Protein AF-T0RPX8-F1 (afdb_monomer)

Nearest PDB structures (foldseek):
  7ff9-assembly3_E  TM=5.008E-01  e=6.280E-11  Pseudomonas aeruginosa PAO1
  4i09-assembly1_B  TM=5.398E-01  e=3.896E-10  Escherichia coli K-12
  3rpq-assembly1_B  TM=5.391E-01  e=4.352E-10  Escherichia coli K-12
  4z07-assembly1_C  TM=8.643E-01  e=9.170E-06  Homo sapiens
  3iwz-assembly2_C  TM=4.961E-01  e=7.307E-09  Xanthomonas campestris pv. campestris

Radius of gyration: 31.3 Å; Cα contacts (8 Å, |Δi|>4): 541; chains: 1; bounding box: 71×77×105 Å

pLDDT: mean 80.39, std 16.77, range [29.45, 96.25]

Mean predicted aligned error: 16.6 Å

Secondary structure (DSSP, 8-state):
--PPPPPPPP--------PPPEEEEE-TT-EEE-TT-B--EEEEEEESEEEEEEEETTEEEEEEEEETT-EESTHHHH-TTT-B-SSEEEESSSEEEEEEEHHHHHHHHHTS-HHHHHHHHHHHHHHHHHHHHHHHHHHTTS-B-TTSPBPPP-SS-HHHHHHHHHHHHHHHHHHPEEPTTS-EEEEHHHHHIIIIIIT---HHHHHHHHHHHHHTTSEEEE--TTS-S-EEEES-THHHHHHHHHHHHHHTS-GGGS----HHHHHHHHHHHHHHHHSPPPPSB-TTSPBPEETTTEEPPTTEEEEEHHHHHHHHHHTT----GGGGHHHHHTTSBPPPEE-GGG-EEEEEEHHHHHHHHHHHHHHHHHHHHHHHHHHHHHT-

Sequence (384 aa):
MAGTPVKKPAAAGAKTAQKKSGIRTLKPGEVLFNNADPAESLYIIQKGQLRLYLPKGKGFVDLAILRAGEVLGEMAYFDEKSRRRSCSAAAIVTTEVIEISFGAFQKTIENLNPWFRTIITTLADRLRKTNDRVKELESNSVGFGVGGKVADYKFFTNQDVTRLLAMFYMTFKTHGQKTEDGKSKIHLNRLKFYMFDIFNIPEIKFEEFFHLLQTENIVEIGMDEENLPKLILIRDPEYFKNMLTFINAERLKEEAKQIKVGDRCVLFLSTALNYLAKHPPGPTKDSSGKPLMAYPGREFAEGEILLDVGQIVRIGEDMGLGLTDADIRDAVTAGLSDDVVVGDLNKRVAVINLARIKKIFPALKLMGALNKVNESKTSGAKYN

Structure (mmCIF, N/CA/C/O backbone):
data_AF-T0RPX8-F1
#
_entry.id   AF-T0RPX8-F1
#
loop_
_atom_site.group_PDB
_atom_site.id
_atom_site.type_symbol
_atom_site.label_atom_id
_atom_site.label_alt_id
_atom_site.label_comp_id
_atom_site.label_asym_id
_atom_site.label_entity_id
_atom_site.label_seq_id
_atom_site.pdbx_PDB_ins_code
_atom_site.Cartn_x
_atom_site.Cartn_y
_atom_site.Cartn_z
_atom_site.occupancy
_atom_site.B_iso_or_equiv
_atom_site.auth_seq_id
_atom_site.auth_comp_id
_atom_site.auth_asym_id
_atom_site.auth_atom_id
_atom_site.pdbx_PDB_model_num
ATOM 1 N N . MET A 1 1 ? 11.707 -47.131 62.171 1.00 37.81 1 MET A N 1
ATOM 2 C CA . MET A 1 1 ? 10.679 -47.851 61.381 1.00 37.81 1 MET A CA 1
ATOM 3 C C . MET A 1 1 ? 9.516 -48.112 62.332 1.00 37.81 1 MET A C 1
ATOM 5 O O . MET A 1 1 ? 9.794 -48.604 63.407 1.00 37.81 1 MET A O 1
ATOM 9 N N . ALA A 1 2 ? 8.258 -47.740 62.127 1.00 38.97 2 ALA A N 1
ATOM 10 C CA . ALA A 1 2 ? 7.515 -47.270 60.969 1.00 38.97 2 ALA A CA 1
ATOM 11 C C . ALA A 1 2 ? 6.500 -46.199 61.430 1.00 38.97 2 ALA A C 1
ATOM 13 O O . ALA A 1 2 ? 6.022 -46.241 62.562 1.00 38.97 2 ALA A O 1
ATOM 14 N N . GLY A 1 3 ? 6.229 -45.224 60.560 1.00 32.31 3 GLY A N 1
ATOM 15 C CA . GLY A 1 3 ? 5.338 -44.097 60.821 1.00 32.31 3 GLY A CA 1
ATOM 16 C C . GLY A 1 3 ? 3.858 -44.480 60.800 1.00 32.31 3 GLY A C 1
ATOM 17 O O . GLY A 1 3 ? 3.393 -45.213 59.929 1.00 32.31 3 GLY A O 1
ATOM 18 N N . THR A 1 4 ? 3.131 -43.934 61.765 1.00 37.81 4 THR A N 1
ATOM 19 C CA . THR A 1 4 ? 1.673 -43.926 61.895 1.00 37.81 4 THR A CA 1
ATOM 20 C C . THR A 1 4 ? 1.031 -43.068 60.790 1.00 37.81 4 THR A C 1
ATOM 22 O O . THR A 1 4 ? 1.494 -41.951 60.547 1.00 37.81 4 THR A O 1
ATOM 25 N N . PRO A 1 5 ? -0.045 -43.525 60.120 1.00 37.19 5 PRO A N 1
ATOM 26 C CA . PRO A 1 5 ? -0.687 -42.755 59.061 1.00 37.19 5 PRO A CA 1
ATOM 27 C C . PRO A 1 5 ? -1.608 -41.670 59.641 1.00 37.19 5 PRO A C 1
ATOM 29 O O . PRO A 1 5 ? -2.546 -41.943 60.392 1.00 37.19 5 PRO A O 1
ATOM 32 N N . VAL A 1 6 ? -1.336 -40.421 59.262 1.00 39.16 6 VAL A N 1
ATOM 33 C CA . VAL A 1 6 ? -2.117 -39.229 59.615 1.00 39.16 6 VAL A CA 1
ATOM 34 C C . VAL A 1 6 ? -3.400 -39.175 58.775 1.00 39.16 6 VAL A C 1
ATOM 36 O O . VAL A 1 6 ? -3.361 -39.185 57.544 1.00 39.16 6 VAL A O 1
ATOM 39 N N . LYS A 1 7 ? -4.553 -39.101 59.454 1.00 35.62 7 LYS A N 1
ATOM 40 C CA . LYS A 1 7 ? -5.881 -38.857 58.866 1.00 35.62 7 LYS A CA 1
ATOM 41 C C . LYS A 1 7 ? -5.920 -37.501 58.143 1.00 35.62 7 LYS A C 1
ATOM 43 O O . LYS A 1 7 ? -5.645 -36.470 58.750 1.00 35.62 7 LYS A O 1
ATOM 48 N N . LYS A 1 8 ? -6.348 -37.498 56.874 1.00 32.47 8 LYS A N 1
ATOM 49 C CA . LYS A 1 8 ? -6.775 -36.290 56.142 1.00 32.47 8 LYS A CA 1
ATOM 50 C C . LYS A 1 8 ? -7.991 -35.653 56.840 1.00 32.47 8 LYS A C 1
ATOM 52 O O . LYS A 1 8 ? -8.963 -36.375 57.069 1.00 32.47 8 LYS A O 1
ATOM 57 N N . PRO A 1 9 ? -8.008 -34.338 57.120 1.00 31.91 9 PRO A N 1
ATOM 58 C CA . PRO A 1 9 ? -9.239 -33.650 57.475 1.00 31.91 9 PRO A CA 1
ATOM 59 C C . PRO A 1 9 ? -10.089 -33.383 56.227 1.00 31.91 9 PRO A C 1
ATOM 61 O O . PRO A 1 9 ? -9.579 -33.090 55.144 1.00 31.91 9 PRO A O 1
ATOM 64 N N . ALA A 1 10 ? -11.400 -33.524 56.411 1.00 31.70 10 ALA A N 1
ATOM 65 C CA . ALA A 1 10 ? -12.446 -33.333 55.420 1.00 31.70 10 ALA A CA 1
ATOM 66 C C . ALA A 1 10 ? -12.512 -31.889 54.891 1.00 31.70 10 ALA A C 1
ATOM 68 O O . ALA A 1 10 ? -12.281 -30.926 55.622 1.00 31.70 10 ALA A O 1
ATOM 69 N N . ALA A 1 11 ? -12.868 -31.758 53.612 1.00 31.19 11 ALA A N 1
ATOM 70 C CA . ALA A 1 11 ? -13.089 -30.492 52.929 1.00 31.19 11 ALA A CA 1
ATOM 71 C C . ALA A 1 11 ? -14.262 -29.722 53.563 1.00 31.19 11 ALA A C 1
ATOM 73 O O . ALA A 1 11 ? -15.421 -30.121 53.444 1.00 31.19 11 ALA A O 1
ATOM 74 N N . ALA A 1 12 ? -13.959 -28.604 54.224 1.00 31.61 12 ALA A N 1
ATOM 75 C CA . ALA A 1 12 ? -14.952 -27.627 54.646 1.00 31.61 12 ALA A CA 1
ATOM 76 C C . ALA A 1 12 ? -15.380 -26.792 53.428 1.00 31.61 12 ALA A C 1
ATOM 78 O O . ALA A 1 12 ? -14.554 -26.146 52.783 1.00 31.61 12 ALA A O 1
ATOM 79 N N . GLY A 1 13 ? -16.674 -26.829 53.103 1.00 29.45 13 GLY A N 1
ATOM 80 C CA . GLY A 1 13 ? -17.267 -26.069 52.007 1.00 29.45 13 GLY A CA 1
ATOM 81 C C . GLY A 1 13 ? -17.070 -24.562 52.183 1.00 29.45 13 GLY A C 1
ATOM 82 O O . GLY A 1 13 ? -17.538 -23.969 53.158 1.00 29.45 13 GLY A O 1
ATOM 83 N N . ALA A 1 14 ? -16.396 -23.938 51.219 1.00 30.92 14 ALA A N 1
ATOM 84 C CA . ALA A 1 14 ? -16.283 -22.492 51.130 1.00 30.92 14 ALA A CA 1
ATOM 85 C C . ALA A 1 14 ? -17.649 -21.900 50.751 1.00 30.92 14 ALA A C 1
ATOM 87 O O . ALA A 1 14 ? -18.108 -22.019 49.616 1.00 30.92 14 ALA A O 1
ATOM 88 N N . LYS A 1 15 ? -18.312 -21.268 51.724 1.00 31.02 15 LYS A N 1
ATOM 89 C CA . LYS A 1 15 ? -19.482 -20.414 51.497 1.00 31.02 15 LYS A CA 1
ATOM 90 C C . LYS A 1 15 ? -19.067 -19.234 50.610 1.00 31.02 15 LYS A C 1
ATOM 92 O O . LYS A 1 15 ? -18.216 -18.440 51.003 1.00 31.02 15 LYS A O 1
ATOM 97 N N . THR A 1 16 ? -19.676 -19.107 49.436 1.00 33.16 16 THR A N 1
ATOM 98 C CA . THR A 1 16 ? -19.523 -17.969 48.522 1.00 33.16 16 THR A CA 1
ATOM 99 C C . THR A 1 16 ? -20.061 -16.700 49.187 1.00 33.16 16 THR A C 1
ATOM 101 O O . THR A 1 16 ? -21.269 -16.496 49.299 1.00 33.16 16 THR A O 1
ATOM 104 N N . ALA A 1 17 ? -19.158 -15.849 49.678 1.00 37.50 17 ALA A N 1
ATOM 105 C CA . ALA A 1 17 ? -19.501 -14.540 50.216 1.00 37.50 17 ALA A CA 1
ATOM 106 C C . ALA A 1 17 ? -20.020 -13.636 49.086 1.00 37.50 17 ALA A C 1
ATOM 108 O O . ALA A 1 17 ? -19.337 -13.396 48.092 1.00 37.50 17 ALA A O 1
ATOM 109 N N . GLN A 1 18 ? -21.244 -13.143 49.236 1.00 43.84 18 GLN A N 1
ATOM 110 C CA . GLN A 1 18 ? -21.907 -12.276 48.268 1.00 43.84 18 GLN A CA 1
ATOM 111 C C . GLN A 1 18 ? -21.198 -10.908 48.247 1.00 43.84 18 GLN A C 1
ATOM 113 O O . GLN A 1 18 ? -21.323 -10.130 49.195 1.00 43.84 18 GLN A O 1
ATOM 118 N N . LYS A 1 19 ? -20.414 -10.620 47.197 1.00 56.53 19 LYS A N 1
ATOM 119 C CA . LYS A 1 19 ? -19.755 -9.314 47.016 1.00 56.53 19 LYS A CA 1
ATOM 120 C C . LYS A 1 19 ? -20.806 -8.200 47.007 1.00 56.53 19 LYS A C 1
ATOM 122 O O . LYS A 1 19 ? -21.735 -8.213 46.198 1.00 56.53 19 LYS A O 1
ATOM 127 N N . LYS A 1 20 ? -20.671 -7.248 47.933 1.00 56.97 20 LYS A N 1
ATOM 128 C CA . LYS A 1 20 ? -21.544 -6.072 48.033 1.00 56.97 20 LYS A CA 1
ATOM 129 C C . LYS A 1 20 ? -21.197 -5.079 46.922 1.00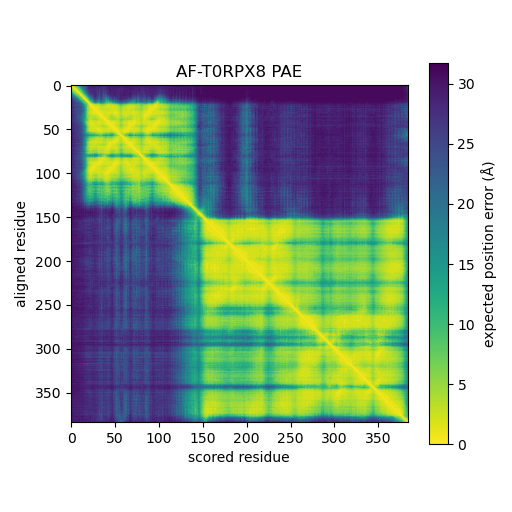 56.97 20 LYS A C 1
ATOM 131 O O . LYS A 1 20 ? -20.022 -4.813 46.694 1.00 56.97 20 LYS A O 1
ATOM 136 N N . SER A 1 21 ? -22.219 -4.535 46.263 1.00 76.00 21 SER A N 1
ATOM 137 C CA . SER A 1 21 ? -22.073 -3.400 45.343 1.00 76.00 21 SER A CA 1
ATOM 138 C C . SER A 1 21 ? -21.539 -2.176 46.099 1.00 76.00 21 SER A C 1
ATOM 140 O O . SER A 1 21 ? -21.933 -1.953 47.246 1.00 76.00 21 SER A O 1
ATOM 142 N N . GLY A 1 22 ? -20.661 -1.383 45.483 1.00 87.69 22 GLY A N 1
ATOM 143 C CA . GLY A 1 22 ? -20.020 -0.248 46.153 1.00 87.69 22 GLY A CA 1
ATOM 144 C C . GLY A 1 22 ? -19.075 0.549 45.256 1.00 87.69 22 GLY A C 1
ATOM 145 O O . GLY A 1 22 ? -18.771 0.142 44.137 1.00 87.69 22 GLY A O 1
ATOM 146 N N . ILE A 1 23 ? -18.622 1.704 45.749 1.00 91.81 23 ILE A N 1
ATOM 147 C CA . ILE A 1 23 ? -17.630 2.538 45.059 1.00 91.81 23 ILE A CA 1
ATOM 148 C C . ILE A 1 23 ? -16.241 1.935 45.280 1.00 91.81 23 ILE A C 1
ATOM 150 O O . ILE A 1 23 ? -15.857 1.651 46.415 1.00 91.81 23 ILE A O 1
ATOM 154 N N . ARG A 1 24 ? -15.480 1.776 44.198 1.00 94.31 24 ARG A N 1
ATOM 155 C CA . ARG A 1 24 ? -14.074 1.377 44.209 1.00 94.31 24 ARG A CA 1
ATOM 156 C C . ARG A 1 24 ? -13.241 2.467 43.545 1.00 94.31 24 ARG A C 1
ATOM 158 O O . ARG A 1 24 ? -13.523 2.870 42.419 1.00 94.31 24 ARG A O 1
ATOM 165 N N . THR A 1 25 ? -12.201 2.916 44.235 1.00 94.62 25 THR A N 1
ATOM 166 C CA . THR A 1 25 ? -11.235 3.883 43.706 1.00 94.62 25 THR A CA 1
ATOM 167 C C . THR A 1 25 ? -9.966 3.149 43.298 1.00 94.62 25 THR A C 1
ATOM 169 O O . THR A 1 25 ? -9.411 2.390 44.088 1.00 94.62 25 THR A O 1
ATOM 172 N N . LEU A 1 26 ? -9.524 3.378 42.067 1.00 93.00 26 LEU A N 1
ATOM 173 C CA . LEU A 1 26 ? -8.341 2.794 41.452 1.00 93.00 26 LEU A CA 1
ATOM 174 C C . LEU A 1 26 ? -7.270 3.868 41.284 1.00 93.00 26 LEU A C 1
ATOM 176 O O . LEU A 1 26 ? -7.565 4.993 40.865 1.00 93.00 26 LEU A O 1
ATOM 180 N N . LYS A 1 27 ? -6.018 3.514 41.567 1.00 94.94 27 LYS A N 1
ATOM 181 C CA . LYS A 1 27 ? -4.865 4.376 41.272 1.00 94.94 27 LYS A CA 1
ATOM 182 C C . LYS A 1 27 ? -4.479 4.283 39.787 1.00 94.94 27 LYS A C 1
ATOM 184 O O . LYS A 1 27 ? -4.759 3.262 39.161 1.00 94.94 27 LYS A O 1
ATOM 189 N N . PRO A 1 28 ? -3.801 5.296 39.214 1.00 90.69 28 PRO A N 1
ATOM 190 C CA . PRO A 1 28 ? -3.207 5.177 37.882 1.00 90.69 28 PRO A CA 1
ATOM 191 C C . PRO A 1 28 ? -2.356 3.902 37.760 1.00 90.69 28 PRO A C 1
ATOM 193 O O . PRO A 1 28 ? -1.535 3.616 38.630 1.00 90.69 28 PRO A O 1
ATOM 196 N N . GLY A 1 29 ? -2.571 3.133 36.696 1.00 87.12 29 GLY A N 1
ATOM 197 C CA . GLY A 1 29 ? -1.933 1.843 36.431 1.00 87.12 29 GLY A CA 1
ATOM 198 C C . GLY A 1 29 ? -2.570 0.635 37.129 1.00 87.12 29 GLY A C 1
ATOM 199 O O . GLY A 1 29 ? -2.202 -0.496 36.820 1.00 87.12 29 GLY A O 1
ATOM 200 N N . GLU A 1 30 ? -3.523 0.827 38.047 1.00 93.94 30 GLU A N 1
ATOM 201 C CA . GLU A 1 30 ? -4.157 -0.283 38.763 1.00 93.94 30 GLU A CA 1
ATOM 202 C C . GLU A 1 30 ? -5.106 -1.068 37.846 1.00 93.94 30 GLU A C 1
ATOM 204 O O . GLU A 1 30 ? -5.990 -0.504 37.195 1.00 93.94 30 GLU A O 1
ATOM 209 N N . VAL A 1 31 ? -4.934 -2.391 37.810 1.00 94.94 31 VAL A N 1
ATOM 210 C CA . VAL A 1 31 ? -5.782 -3.304 37.037 1.00 94.94 31 VAL A CA 1
ATOM 211 C C . VAL A 1 31 ? -7.094 -3.543 37.784 1.00 94.94 31 VAL A C 1
ATOM 213 O O . VAL A 1 31 ? -7.105 -3.989 38.933 1.00 94.94 31 VAL A O 1
ATOM 216 N N . LEU A 1 32 ? -8.218 -3.281 37.118 1.00 94.31 32 LEU A N 1
ATOM 217 C CA . LEU A 1 32 ? -9.550 -3.552 37.650 1.00 94.31 32 LEU A CA 1
ATOM 218 C C . LEU A 1 32 ? -9.886 -5.051 37.564 1.00 94.31 32 LEU A C 1
ATOM 220 O O . LEU A 1 32 ? -10.349 -5.624 38.552 1.00 94.31 32 LEU A O 1
ATOM 224 N N . PHE A 1 33 ? -9.644 -5.664 36.400 1.00 94.38 33 PHE A N 1
ATOM 225 C CA . PHE A 1 33 ? -9.743 -7.106 36.139 1.00 94.38 33 PHE A CA 1
ATOM 226 C C . PHE A 1 33 ? -8.909 -7.493 34.911 1.00 94.38 33 PHE A C 1
ATOM 228 O O . PHE A 1 33 ? -8.624 -6.650 34.055 1.00 94.38 33 PHE A O 1
ATOM 235 N N . ASN A 1 34 ? -8.567 -8.775 34.788 1.00 92.06 34 ASN A N 1
ATOM 236 C CA . ASN A 1 34 ? -7.871 -9.312 33.625 1.00 92.06 34 ASN A CA 1
ATOM 237 C C . ASN A 1 34 ? -8.816 -10.015 32.650 1.00 92.06 34 ASN A C 1
ATOM 239 O O . ASN A 1 34 ? -9.907 -10.473 32.999 1.00 92.06 34 ASN A O 1
ATOM 243 N N . ASN A 1 35 ? -8.355 -10.125 31.406 1.00 87.06 35 ASN A N 1
ATOM 244 C CA . ASN A 1 35 ? -8.976 -10.957 30.394 1.00 87.06 35 ASN A CA 1
ATOM 245 C C . ASN A 1 35 ? -9.178 -12.380 30.915 1.00 87.06 35 ASN A C 1
ATOM 247 O O . ASN A 1 35 ? -8.303 -12.953 31.561 1.00 87.06 35 ASN A O 1
ATOM 251 N N . ALA A 1 36 ? -10.326 -12.951 30.572 1.00 87.38 36 ALA A N 1
ATOM 252 C CA . ALA A 1 36 ? -10.775 -14.251 31.012 1.00 87.38 36 ALA A CA 1
ATOM 253 C C . ALA A 1 36 ? -10.955 -14.390 32.530 1.00 87.38 36 ALA A C 1
ATOM 255 O O . ALA A 1 36 ? -11.266 -15.496 32.949 1.00 87.38 36 ALA A O 1
ATOM 256 N N . ASP A 1 37 ? -10.846 -13.356 33.367 1.00 89.88 37 ASP A N 1
ATOM 257 C CA . ASP A 1 37 ? -11.220 -13.506 34.778 1.00 89.88 37 ASP A CA 1
ATOM 258 C C . ASP A 1 37 ? -12.711 -13.875 34.902 1.00 89.88 37 ASP A C 1
ATOM 260 O O . ASP A 1 37 ? -13.527 -13.449 34.073 1.00 89.88 37 ASP A O 1
ATOM 264 N N . PRO A 1 38 ? -13.111 -14.660 35.918 1.00 89.94 38 PRO A N 1
ATOM 265 C CA . PRO A 1 38 ? -14.519 -14.842 36.244 1.00 89.94 38 PRO A CA 1
ATOM 266 C C . PRO A 1 38 ? -15.198 -13.487 36.472 1.00 89.94 38 PRO A C 1
ATOM 268 O O . PRO A 1 38 ? -14.675 -12.620 37.176 1.00 89.94 38 PRO A O 1
ATOM 271 N N . ALA A 1 39 ? -16.368 -13.294 35.871 1.00 90.31 39 ALA A N 1
ATOM 272 C CA . ALA A 1 39 ? -17.13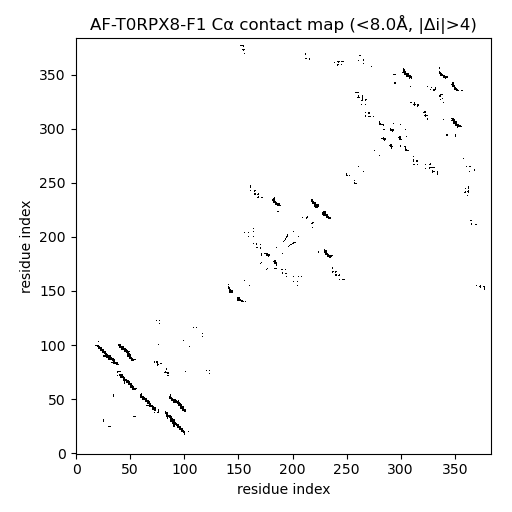2 -12.065 36.007 1.00 90.31 39 ALA A CA 1
ATOM 273 C C . ALA A 1 39 ? -18.326 -12.276 36.942 1.00 90.31 39 ALA A C 1
ATOM 275 O O . ALA A 1 39 ? -19.174 -13.134 36.709 1.00 90.31 39 ALA A O 1
ATOM 276 N N . GLU A 1 40 ? -18.404 -11.4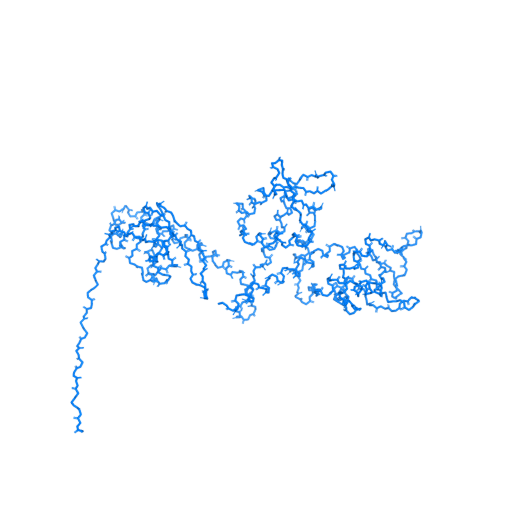58 37.989 1.00 90.50 40 GLU A N 1
ATOM 277 C CA . GLU A 1 40 ? -19.486 -11.493 38.989 1.00 90.50 40 GLU A CA 1
ATOM 278 C C . GLU A 1 40 ? -20.204 -10.140 39.122 1.00 90.50 40 GLU A C 1
ATOM 280 O O . GLU A 1 40 ? -21.177 -10.002 39.868 1.00 90.50 40 GLU A O 1
ATOM 285 N N . SER A 1 41 ? -19.702 -9.127 38.420 1.00 93.06 41 SER A N 1
ATOM 286 C CA . SER A 1 41 ? -20.100 -7.730 38.547 1.00 93.06 41 SER A CA 1
ATOM 287 C C . SER A 1 41 ? -19.830 -6.956 37.261 1.00 93.06 41 SER A C 1
ATOM 289 O O . SER A 1 41 ? -18.952 -7.318 36.473 1.00 93.06 41 SER A O 1
ATOM 291 N N . LEU A 1 42 ? -20.577 -5.879 37.052 1.00 92.94 42 LEU A N 1
ATOM 292 C CA . LEU A 1 42 ? -20.296 -4.848 36.054 1.00 92.94 42 LEU A CA 1
ATOM 293 C C . LEU A 1 42 ? -19.909 -3.550 36.760 1.00 92.94 42 LEU A C 1
ATOM 295 O O . LEU A 1 42 ? -20.139 -3.402 37.962 1.00 92.94 42 LEU A O 1
ATOM 299 N N . TYR A 1 43 ? -19.329 -2.618 36.014 1.00 94.31 43 TYR A N 1
ATOM 300 C CA . TYR A 1 43 ? -18.826 -1.369 36.567 1.00 94.31 43 TYR A CA 1
ATOM 301 C C . TYR A 1 43 ? -19.358 -0.170 35.794 1.00 94.31 43 TYR A C 1
ATOM 303 O O . TYR A 1 43 ? -19.522 -0.241 34.579 1.00 94.31 43 TYR A O 1
ATOM 311 N N . ILE A 1 44 ? -19.592 0.934 36.500 1.00 92.81 44 ILE A N 1
ATOM 312 C CA . ILE A 1 44 ? -19.912 2.239 35.910 1.00 92.81 44 ILE A CA 1
ATOM 313 C C . ILE A 1 44 ? -18.822 3.218 36.325 1.00 92.81 44 ILE A C 1
ATOM 315 O O . ILE A 1 44 ? -18.567 3.373 37.521 1.00 92.81 44 ILE A O 1
ATOM 319 N N . ILE A 1 45 ? -18.184 3.883 35.367 1.00 91.06 45 ILE A N 1
ATOM 320 C CA . ILE A 1 45 ? -17.136 4.863 35.664 1.00 91.06 45 ILE A CA 1
ATOM 321 C C . ILE A 1 45 ? -17.801 6.155 36.144 1.00 91.06 45 ILE A C 1
ATOM 323 O O . ILE A 1 45 ? -18.553 6.781 35.405 1.00 91.06 45 ILE A O 1
ATOM 327 N N . GLN A 1 46 ? -17.525 6.576 37.376 1.00 91.94 46 GLN A N 1
ATOM 328 C CA . GLN A 1 46 ? -18.018 7.848 37.915 1.00 91.94 46 GLN A CA 1
ATOM 329 C C . GLN A 1 46 ? -17.079 8.997 37.570 1.00 91.94 46 GLN A C 1
ATOM 331 O O . GLN A 1 46 ? -17.522 10.070 37.168 1.00 91.94 46 GLN A O 1
ATOM 336 N N . LYS A 1 47 ? -15.771 8.771 37.717 1.00 83.38 47 LYS A N 1
ATOM 337 C CA . LYS A 1 47 ? -14.713 9.752 37.444 1.00 83.38 47 LYS A CA 1
ATOM 338 C C . LYS A 1 47 ? -13.455 9.029 36.984 1.00 83.38 47 LYS A C 1
ATOM 340 O O . LYS A 1 47 ? -13.197 7.922 37.442 1.00 83.38 47 LYS A O 1
ATOM 345 N N . GLY A 1 48 ? -12.652 9.665 36.136 1.00 87.75 48 GLY A N 1
ATOM 346 C CA . GLY A 1 48 ? -11.402 9.097 35.621 1.00 87.75 48 GLY A CA 1
ATOM 347 C C . GLY A 1 48 ? -11.566 8.369 34.286 1.00 87.75 48 GLY A C 1
ATOM 348 O O . GLY A 1 48 ? -12.502 8.648 33.532 1.00 87.75 48 GLY A O 1
ATOM 349 N N . GLN A 1 49 ? -10.609 7.493 33.968 1.00 83.38 49 GLN A N 1
ATOM 350 C CA . GLN A 1 49 ? -10.521 6.796 32.682 1.00 83.38 49 GLN A CA 1
ATOM 351 C C . GLN A 1 49 ? -9.906 5.402 32.835 1.00 83.38 49 GLN A C 1
ATOM 353 O O . GLN A 1 49 ? -8.889 5.230 33.515 1.00 83.38 49 GLN A O 1
ATOM 358 N N . LEU A 1 50 ? -10.485 4.426 32.136 1.00 83.94 50 LEU A N 1
ATOM 359 C CA . LEU A 1 50 ? -9.991 3.051 32.064 1.00 83.94 50 LEU A CA 1
ATOM 360 C C . LEU A 1 50 ? -9.543 2.709 30.643 1.00 83.94 50 LEU A C 1
ATOM 362 O O . LEU A 1 50 ? -10.233 2.998 29.674 1.00 83.94 50 LEU A O 1
ATOM 366 N N . ARG A 1 51 ? -8.413 2.021 30.524 1.00 86.31 51 ARG A N 1
ATOM 367 C CA . ARG A 1 51 ? -7.922 1.393 29.296 1.00 86.31 51 ARG A CA 1
ATOM 368 C C . ARG A 1 51 ? -8.412 -0.047 29.237 1.00 86.31 51 ARG A C 1
ATOM 370 O O . ARG A 1 51 ? -8.166 -0.800 30.179 1.00 86.31 51 ARG A O 1
ATOM 377 N N . LEU A 1 52 ? -9.034 -0.440 28.128 1.00 84.50 52 LEU A N 1
ATOM 378 C CA . LEU A 1 52 ? -9.322 -1.835 27.799 1.00 84.50 52 LEU A CA 1
ATOM 379 C C . LEU A 1 52 ? -8.235 -2.393 26.885 1.00 84.50 52 LEU A C 1
ATOM 381 O O . LEU A 1 52 ? -7.889 -1.767 25.882 1.00 84.50 52 LEU A O 1
ATOM 385 N N . TYR A 1 53 ? -7.723 -3.578 27.203 1.00 77.94 53 TYR A N 1
ATOM 386 C CA . TYR A 1 53 ? -6.638 -4.194 26.446 1.00 77.94 53 TYR A CA 1
ATOM 387 C C . TYR A 1 53 ? -6.691 -5.723 26.487 1.00 77.94 53 TYR A C 1
ATOM 389 O O . TYR A 1 53 ? -7.305 -6.325 27.367 1.00 77.94 53 TYR A O 1
ATOM 397 N N . LEU A 1 54 ? -6.028 -6.371 25.532 1.00 79.75 54 LEU A N 1
ATOM 398 C CA . LEU A 1 54 ? -5.839 -7.820 25.505 1.00 79.75 54 LEU A CA 1
ATOM 399 C C . LEU A 1 54 ? -4.351 -8.171 25.556 1.00 79.75 54 LEU A C 1
ATOM 401 O O . LEU A 1 54 ? -3.569 -7.565 24.823 1.00 79.75 54 LEU A O 1
ATOM 405 N N . PRO A 1 55 ? -3.940 -9.157 26.374 1.00 70.25 55 PRO A N 1
ATOM 406 C CA . PRO A 1 55 ? -2.585 -9.690 26.303 1.00 70.25 55 PRO A CA 1
ATOM 407 C C . PRO A 1 55 ? -2.377 -10.408 24.963 1.00 70.25 55 PRO A C 1
ATOM 409 O O . PRO A 1 55 ? -3.200 -11.232 24.558 1.00 70.25 55 PRO A O 1
ATOM 412 N N . LYS A 1 56 ? -1.279 -10.094 24.270 1.00 66.12 56 LYS A N 1
ATOM 413 C CA . LYS A 1 56 ? -0.878 -10.728 23.006 1.00 66.12 56 LYS A CA 1
ATOM 414 C C . LYS A 1 56 ? 0.639 -10.940 23.008 1.00 66.12 56 LYS A C 1
ATOM 416 O O . LYS A 1 56 ? 1.396 -9.977 22.899 1.00 66.12 56 LYS A O 1
ATOM 421 N N . GLY A 1 57 ? 1.071 -12.196 23.140 1.00 70.69 57 GLY A N 1
ATOM 422 C CA . GLY A 1 57 ? 2.490 -12.540 23.308 1.00 70.69 57 GLY A CA 1
ATOM 423 C C . GLY A 1 57 ? 3.063 -11.912 24.583 1.00 70.69 57 GLY A C 1
ATOM 424 O O . GLY A 1 57 ? 2.435 -11.979 25.641 1.00 70.69 57 GLY A O 1
ATOM 425 N N . LYS A 1 58 ? 4.222 -11.253 24.475 1.00 52.56 58 LYS A N 1
ATOM 426 C CA . LYS A 1 58 ? 4.836 -10.447 25.554 1.00 52.56 58 LYS A CA 1
ATOM 427 C C . LYS A 1 58 ? 4.244 -9.037 25.755 1.00 52.56 58 LYS A C 1
ATOM 429 O O . LYS A 1 58 ? 4.686 -8.337 26.663 1.00 52.56 58 LYS A O 1
ATOM 434 N N . GLY A 1 59 ? 3.289 -8.599 24.928 1.00 64.31 59 GLY A N 1
ATOM 435 C CA . GLY A 1 59 ? 2.727 -7.240 24.952 1.00 64.31 59 GLY A CA 1
ATOM 436 C C . GLY A 1 59 ? 1.208 -7.179 25.149 1.00 64.31 59 GLY A C 1
ATOM 437 O O . GLY A 1 59 ? 0.550 -8.177 25.447 1.00 64.31 59 GLY A O 1
ATOM 438 N N . PHE A 1 60 ? 0.638 -5.986 24.953 1.00 72.19 60 PHE A N 1
ATOM 439 C CA . PHE A 1 60 ? -0.803 -5.731 25.047 1.00 72.19 60 PHE A CA 1
ATOM 440 C C . PHE A 1 60 ? -1.314 -5.015 23.791 1.00 72.19 60 PHE A C 1
ATOM 442 O O . PHE A 1 60 ? -0.616 -4.176 23.227 1.00 72.19 60 PHE A O 1
ATOM 449 N N . VAL A 1 61 ? -2.535 -5.340 23.363 1.00 67.19 61 VAL A N 1
ATOM 450 C CA . VAL A 1 61 ? -3.262 -4.641 22.292 1.00 67.19 61 VAL A CA 1
ATOM 451 C C . VAL A 1 61 ? -4.377 -3.819 22.916 1.00 67.19 61 VAL A C 1
ATOM 453 O O . VAL A 1 61 ? -5.197 -4.373 23.649 1.00 67.19 61 VAL A O 1
ATOM 456 N N . ASP A 1 62 ? -4.429 -2.530 22.593 1.00 69.50 62 ASP A N 1
ATOM 457 C CA . ASP A 1 62 ? -5.473 -1.634 23.086 1.00 69.50 62 ASP A CA 1
ATOM 458 C C . ASP A 1 62 ? -6.749 -1.764 22.290 1.00 69.50 62 ASP A C 1
ATOM 460 O O . ASP A 1 62 ? -6.733 -1.761 21.062 1.00 69.50 62 ASP A O 1
ATOM 464 N N . LEU A 1 63 ? -7.854 -1.889 23.018 1.00 69.50 63 LEU A N 1
ATOM 465 C CA . LEU A 1 63 ? -9.184 -2.003 22.440 1.00 69.50 63 LEU A CA 1
ATOM 466 C C . LEU A 1 63 ? -9.922 -0.669 22.487 1.00 69.50 63 LEU A C 1
ATOM 468 O O . LEU A 1 63 ? -10.537 -0.279 21.502 1.00 69.50 63 LEU A O 1
ATOM 472 N N . ALA A 1 64 ? -9.885 0.014 23.634 1.00 70.75 64 ALA A N 1
ATOM 473 C CA . ALA A 1 64 ? -10.585 1.277 23.843 1.00 70.75 64 ALA A CA 1
ATOM 474 C C . ALA A 1 64 ? -10.097 1.993 25.110 1.00 70.75 64 ALA A C 1
ATOM 476 O O . ALA A 1 64 ? -9.508 1.379 26.005 1.00 70.75 64 ALA A O 1
ATOM 477 N N . ILE A 1 65 ? -10.415 3.284 25.213 1.00 77.00 65 ILE A N 1
ATOM 478 C CA . ILE A 1 65 ? -10.329 4.060 26.453 1.00 77.00 65 ILE A CA 1
ATOM 479 C C . ILE A 1 65 ? -11.745 4.484 26.833 1.00 77.00 65 ILE A C 1
ATOM 481 O O . ILE A 1 65 ? -12.396 5.188 26.067 1.00 77.00 65 ILE A O 1
ATOM 485 N N . LEU A 1 66 ? -12.186 4.075 28.018 1.00 73.50 66 LEU A N 1
ATOM 486 C CA . LEU A 1 66 ? -13.485 4.405 28.593 1.00 73.50 66 LEU A CA 1
ATOM 487 C C . LEU A 1 66 ? -13.364 5.559 29.593 1.00 73.50 66 LEU A C 1
ATOM 489 O O . LEU A 1 66 ? -12.357 5.690 30.295 1.00 73.50 66 LEU A O 1
ATOM 493 N N . ARG A 1 67 ? -14.403 6.383 29.679 1.00 82.31 67 ARG A N 1
ATOM 494 C CA . ARG A 1 67 ? -14.491 7.622 30.458 1.00 82.31 67 ARG A CA 1
ATOM 495 C C . ARG A 1 67 ? -15.705 7.600 31.391 1.00 82.31 67 ARG A C 1
ATOM 497 O O . ARG A 1 67 ? -16.532 6.692 31.365 1.00 82.31 67 ARG A O 1
ATOM 504 N N . ALA A 1 68 ? -15.801 8.619 32.243 1.00 81.25 68 ALA A N 1
ATOM 505 C CA . ALA A 1 68 ? -16.937 8.810 33.142 1.00 81.25 68 ALA A CA 1
ATOM 506 C C . ALA A 1 68 ? -18.290 8.739 32.406 1.00 81.25 68 ALA A C 1
ATOM 508 O O . ALA A 1 68 ? -18.458 9.332 31.342 1.00 81.25 68 ALA A O 1
ATOM 509 N N . GLY A 1 69 ? -19.247 8.026 32.998 1.00 76.94 69 GLY A N 1
ATOM 510 C CA . GLY A 1 69 ? -20.570 7.738 32.442 1.00 76.94 69 GLY A CA 1
ATOM 511 C C . GLY A 1 69 ? -20.665 6.402 31.700 1.00 76.94 69 GLY A C 1
ATOM 512 O O . GLY A 1 69 ? -21.768 5.887 31.532 1.00 76.94 69 GLY A O 1
ATOM 513 N N . GLU A 1 70 ? -19.539 5.809 31.299 1.00 77.56 70 GLU A N 1
ATOM 514 C CA . GLU A 1 70 ? -19.537 4.551 30.551 1.00 77.56 70 GLU A CA 1
ATOM 515 C C . GLU A 1 70 ? -19.625 3.321 31.466 1.00 77.56 70 GLU A C 1
ATOM 517 O O . GLU A 1 70 ? -19.148 3.312 32.609 1.00 77.56 70 GLU A O 1
ATOM 522 N N . VAL A 1 71 ? -20.253 2.268 30.937 1.00 86.38 71 VAL A N 1
ATOM 523 C CA . VAL A 1 71 ? -20.425 0.968 31.595 1.00 86.38 71 VAL A CA 1
ATOM 524 C C . VAL A 1 71 ? -19.444 -0.027 30.989 1.00 86.38 71 VAL A C 1
ATOM 526 O O . VAL A 1 71 ? -19.234 -0.028 29.779 1.00 86.38 71 VAL A O 1
ATOM 529 N N . LEU A 1 72 ? -18.855 -0.880 31.826 1.00 88.56 72 LEU A N 1
ATOM 530 C CA . LEU A 1 72 ? -17.970 -1.948 31.378 1.00 88.56 72 LEU A CA 1
ATOM 531 C C . LEU A 1 72 ? -18.191 -3.261 32.125 1.00 88.56 72 LEU A C 1
ATOM 533 O O . LEU A 1 72 ? -18.588 -3.301 33.293 1.00 88.56 72 LEU A O 1
ATOM 537 N N . GLY A 1 73 ? -17.852 -4.358 31.451 1.00 87.06 73 GLY A N 1
ATOM 538 C CA . GLY A 1 73 ? -17.985 -5.708 31.995 1.00 87.06 73 GLY A CA 1
ATOM 539 C C . GLY A 1 73 ? -19.422 -6.237 31.989 1.00 87.06 73 GLY A C 1
ATOM 540 O O . GLY A 1 73 ? -19.667 -7.327 32.503 1.00 87.06 73 GLY A O 1
ATOM 541 N N . GLU A 1 74 ? -20.347 -5.500 31.379 1.00 85.44 74 GLU A N 1
ATOM 542 C CA . GLU A 1 74 ? -21.747 -5.850 31.153 1.00 85.44 74 GLU A CA 1
ATOM 543 C C . GLU A 1 74 ? -21.895 -7.040 30.202 1.00 85.44 74 GLU A C 1
ATOM 545 O O . GLU A 1 74 ? -22.770 -7.881 30.400 1.00 85.44 74 GLU A O 1
ATOM 550 N N . MET A 1 75 ? -20.990 -7.188 29.226 1.00 78.44 75 MET A N 1
ATOM 551 C CA . MET A 1 75 ? -21.024 -8.312 28.283 1.00 78.44 75 MET A CA 1
ATOM 552 C C . MET A 1 75 ? -21.006 -9.677 28.974 1.00 78.44 75 MET A C 1
ATOM 554 O O . MET A 1 75 ? -21.588 -10.630 28.461 1.00 78.44 75 MET A O 1
ATOM 558 N N . ALA A 1 76 ? -20.330 -9.786 30.119 1.00 83.56 76 ALA A N 1
ATOM 559 C CA . ALA A 1 76 ? -20.204 -11.044 30.843 1.00 83.56 76 ALA A CA 1
ATOM 560 C C . ALA A 1 76 ? -21.468 -11.409 31.640 1.00 83.56 76 ALA A C 1
ATOM 562 O O . ALA A 1 76 ? -21.630 -12.565 32.022 1.00 83.56 76 ALA A O 1
ATOM 563 N N . TYR A 1 77 ? -22.368 -10.446 31.870 1.00 84.00 77 TYR A N 1
ATOM 564 C CA . TYR A 1 77 ? -23.677 -10.697 32.470 1.00 84.00 77 TYR A CA 1
ATOM 565 C C . TYR A 1 77 ? -24.631 -11.361 31.470 1.00 84.00 77 TYR A C 1
ATOM 567 O O . TYR A 1 77 ? -25.301 -12.329 31.817 1.00 84.00 77 TYR A O 1
ATOM 575 N N . PHE A 1 78 ? -24.648 -10.874 30.225 1.00 76.94 78 PHE A N 1
ATOM 576 C CA . PHE A 1 78 ? -25.480 -11.434 29.152 1.00 76.94 78 PHE A CA 1
ATOM 577 C C . PHE A 1 78 ? -24.925 -12.753 28.583 1.00 76.94 78 PHE A C 1
ATOM 579 O O . PHE A 1 78 ? -25.629 -13.473 27.884 1.00 76.94 78 PHE A O 1
ATOM 586 N N . ASP A 1 79 ? -23.672 -13.093 28.895 1.00 72.38 79 ASP A N 1
ATOM 587 C CA . ASP A 1 79 ? -23.024 -14.334 28.471 1.00 72.38 79 ASP A CA 1
ATOM 588 C C . ASP A 1 79 ? -23.190 -15.456 29.497 1.00 72.38 79 ASP A C 1
ATOM 590 O O . ASP A 1 79 ? -22.295 -15.732 30.302 1.00 72.38 79 ASP A O 1
ATOM 594 N N . GLU A 1 80 ? -24.332 -16.137 29.446 1.00 66.38 80 GLU A N 1
ATOM 595 C CA . GLU A 1 80 ? -24.620 -17.258 30.347 1.00 66.38 80 GLU A CA 1
ATOM 596 C C . GLU A 1 80 ? -23.649 -18.440 30.180 1.00 66.38 80 GLU A C 1
ATOM 598 O O . GLU A 1 80 ? -23.477 -19.219 31.116 1.00 66.38 80 GLU A O 1
ATOM 603 N N . LYS A 1 81 ? -22.982 -18.570 29.022 1.00 66.75 81 LYS A N 1
ATOM 604 C CA . LYS A 1 81 ? -22.094 -19.704 28.720 1.00 66.75 81 LYS A CA 1
ATOM 605 C C . LYS A 1 81 ? -20.683 -19.511 29.260 1.00 66.75 81 LYS A C 1
ATOM 607 O O . LYS A 1 81 ? -20.091 -20.466 29.755 1.00 66.75 81 LYS A O 1
ATOM 612 N N . SER A 1 82 ? -20.131 -18.306 29.126 1.00 72.00 82 SER A N 1
ATOM 613 C CA . SER A 1 82 ? -18.738 -18.038 29.491 1.00 72.00 82 SER A CA 1
ATOM 614 C C . SER A 1 82 ? -18.610 -17.398 30.872 1.00 72.00 82 SER A C 1
ATOM 616 O O . SER A 1 82 ? -17.703 -17.770 31.610 1.00 72.00 82 SER A O 1
ATOM 618 N N . ARG A 1 83 ? -19.499 -16.456 31.247 1.00 82.19 83 ARG A N 1
ATOM 619 C CA . ARG A 1 83 ? -19.411 -15.642 32.485 1.00 82.19 83 ARG A CA 1
ATOM 620 C C . ARG A 1 83 ? -17.991 -15.155 32.819 1.00 82.19 83 ARG A C 1
ATOM 622 O O . ARG A 1 83 ? -17.569 -15.119 33.976 1.00 82.19 83 ARG A O 1
ATOM 629 N N . ARG A 1 84 ? -17.232 -14.774 31.792 1.00 87.25 84 ARG A N 1
ATOM 630 C CA . ARG A 1 84 ? -15.833 -14.341 31.899 1.00 87.25 84 ARG A CA 1
ATOM 631 C C . ARG A 1 84 ? -15.619 -12.985 31.251 1.00 87.25 84 ARG A C 1
ATOM 633 O O . ARG A 1 84 ? -16.364 -12.584 30.358 1.00 87.25 84 ARG A O 1
ATOM 640 N N . ARG A 1 85 ? -14.585 -12.276 31.703 1.00 88.94 85 ARG A N 1
ATOM 641 C CA . ARG A 1 85 ? -14.142 -11.012 31.107 1.00 88.94 85 ARG A CA 1
ATOM 642 C C . ARG A 1 85 ? -13.634 -11.255 29.686 1.00 88.94 85 ARG A C 1
ATOM 644 O O . ARG A 1 85 ? -12.836 -12.157 29.460 1.00 88.94 85 ARG A O 1
ATOM 651 N N . SER A 1 86 ? -14.087 -10.437 28.740 1.00 82.56 86 SER A N 1
ATOM 652 C CA . SER A 1 86 ? -13.692 -10.504 27.326 1.00 82.56 86 SER A CA 1
ATOM 653 C C . SER A 1 86 ? -12.375 -9.781 27.017 1.00 82.56 86 SER A C 1
ATOM 655 O O . SER A 1 86 ? -11.843 -9.929 25.919 1.00 82.56 86 SER A O 1
ATOM 657 N N . CYS A 1 87 ? -11.885 -8.965 27.953 1.00 85.56 87 CYS A N 1
ATOM 658 C CA . CYS A 1 87 ? -10.628 -8.223 27.886 1.00 85.56 87 CYS A CA 1
ATOM 659 C C . CYS A 1 87 ? -10.158 -7.837 29.300 1.00 85.56 87 CYS A C 1
ATOM 661 O O . CYS A 1 87 ? -10.884 -8.052 30.272 1.00 85.56 87 CYS A O 1
ATOM 663 N N . SER A 1 88 ? -8.946 -7.296 29.418 1.00 91.25 88 SER A N 1
ATOM 664 C CA . SER A 1 88 ? -8.419 -6.687 30.644 1.00 91.25 88 SER A CA 1
ATOM 665 C C . SER A 1 88 ? -8.793 -5.205 30.717 1.00 91.25 88 SER A C 1
ATOM 667 O O . SER A 1 88 ? -8.932 -4.553 29.682 1.00 91.25 88 SER A O 1
ATOM 669 N N . ALA A 1 89 ? -8.905 -4.661 31.930 1.00 92.56 89 ALA A N 1
ATOM 670 C CA . ALA A 1 89 ? -9.177 -3.245 32.168 1.00 92.56 89 ALA A CA 1
ATOM 671 C C . ALA A 1 89 ? -8.243 -2.680 33.246 1.00 92.56 89 ALA A C 1
ATOM 673 O O . ALA A 1 89 ? -8.133 -3.264 34.325 1.00 92.56 89 ALA A O 1
ATOM 674 N N . ALA A 1 90 ? -7.606 -1.535 32.990 1.00 93.31 90 ALA A N 1
ATOM 675 C CA . ALA A 1 90 ? -6.735 -0.855 33.955 1.00 93.31 90 ALA A CA 1
ATOM 676 C C . ALA A 1 90 ? -6.946 0.660 33.954 1.00 93.31 90 ALA A C 1
ATOM 678 O O . ALA A 1 90 ? -7.266 1.251 32.925 1.00 93.31 90 ALA A O 1
ATOM 679 N N . ALA A 1 91 ? -6.764 1.297 35.105 1.00 91.56 91 ALA A N 1
ATOM 680 C CA . ALA A 1 91 ? -6.916 2.737 35.247 1.00 91.56 91 ALA A CA 1
ATOM 681 C C . ALA A 1 91 ? -5.749 3.497 34.610 1.00 91.56 91 ALA A C 1
ATOM 683 O O . ALA A 1 91 ? -4.588 3.178 34.842 1.00 91.56 91 ALA A O 1
ATOM 684 N N . ILE A 1 92 ? -6.050 4.516 33.804 1.00 84.12 92 ILE A N 1
ATOM 685 C CA . ILE A 1 92 ? -5.033 5.397 33.199 1.00 84.12 92 ILE A CA 1
ATOM 686 C C . ILE A 1 92 ? -4.712 6.549 34.154 1.00 84.12 92 ILE A C 1
ATOM 688 O O . ILE A 1 92 ? -3.564 6.948 34.317 1.00 84.12 92 ILE A O 1
ATOM 692 N N . VAL A 1 93 ? -5.748 7.056 34.816 1.00 81.88 93 VAL A N 1
ATOM 693 C CA . VAL A 1 93 ? -5.696 8.102 35.841 1.00 81.88 93 VAL A CA 1
ATOM 694 C C . VAL A 1 93 ? -6.415 7.604 37.091 1.00 81.88 93 VAL A C 1
ATOM 696 O O . VAL A 1 93 ? -7.056 6.553 37.053 1.00 81.88 93 VAL A O 1
ATOM 699 N N . THR A 1 94 ? -6.359 8.348 38.196 1.00 90.69 94 THR A N 1
ATOM 700 C CA . THR A 1 94 ? -7.168 8.030 39.379 1.00 90.69 94 THR A CA 1
ATOM 701 C C . THR A 1 94 ? -8.636 7.929 38.972 1.00 90.69 94 THR A C 1
ATOM 703 O O . THR A 1 94 ? -9.193 8.882 38.426 1.00 90.69 94 THR A O 1
ATOM 706 N N . THR A 1 95 ? -9.236 6.758 39.180 1.00 90.50 95 THR A N 1
ATOM 707 C CA . THR A 1 95 ? -10.546 6.418 38.616 1.00 90.50 95 THR A CA 1
ATOM 708 C C . THR A 1 95 ? -11.466 5.867 39.693 1.00 90.50 95 THR A C 1
ATOM 710 O O . THR A 1 95 ? -11.103 4.949 40.419 1.00 90.50 95 THR A O 1
ATOM 713 N N . GLU A 1 96 ? -12.672 6.412 39.784 1.00 94.75 96 GLU A N 1
ATOM 714 C CA . GLU A 1 96 ? -13.735 5.933 40.664 1.00 94.75 96 GLU A CA 1
ATOM 715 C C . GLU A 1 96 ? -14.753 5.157 39.832 1.00 94.75 96 GLU A C 1
ATOM 717 O O . GLU A 1 96 ? -15.298 5.679 38.856 1.00 94.75 96 GLU A O 1
ATOM 722 N N . VAL A 1 97 ? -15.027 3.916 40.225 1.00 95.50 97 VAL A N 1
ATOM 723 C CA . VAL A 1 97 ? -16.042 3.066 39.600 1.00 95.50 97 VAL A CA 1
ATOM 724 C C . VAL A 1 97 ? -17.078 2.626 40.623 1.00 95.50 97 VAL A C 1
ATOM 726 O O . VAL A 1 97 ? -16.751 2.361 41.777 1.00 95.50 97 VAL A O 1
ATOM 729 N N . ILE A 1 98 ? -18.333 2.506 40.203 1.00 95.19 98 ILE A N 1
ATOM 730 C CA . ILE A 1 98 ? -19.360 1.802 40.973 1.00 95.19 98 ILE A CA 1
ATOM 731 C C . ILE A 1 98 ? -19.367 0.357 40.506 1.00 95.19 98 ILE A C 1
ATOM 733 O O . ILE A 1 98 ? -19.702 0.085 39.356 1.00 95.19 98 ILE A O 1
ATOM 737 N N . GLU A 1 99 ? -19.021 -0.562 41.399 1.00 94.94 99 GLU A N 1
ATOM 738 C CA . GLU A 1 99 ? -19.192 -1.991 41.185 1.00 94.94 99 GLU A CA 1
ATOM 739 C C . GLU A 1 99 ? -20.632 -2.397 41.498 1.00 94.94 99 GLU A C 1
ATOM 741 O O . GLU A 1 99 ? -21.137 -2.166 42.600 1.00 94.94 99 GLU A O 1
ATOM 746 N N . ILE A 1 100 ? -21.288 -3.035 40.533 1.00 92.62 100 ILE A N 1
ATOM 747 C CA . ILE A 1 100 ? -22.643 -3.565 40.661 1.00 92.62 100 ILE A CA 1
ATOM 748 C C . ILE A 1 100 ? -22.567 -5.073 40.461 1.00 92.62 100 ILE A C 1
ATOM 750 O O . ILE A 1 100 ? -22.252 -5.549 39.370 1.00 92.62 100 ILE A O 1
ATOM 754 N N . SER A 1 101 ? -22.862 -5.845 41.509 1.00 92.69 101 SER A N 1
ATOM 755 C CA . SER A 1 101 ? -22.904 -7.304 41.381 1.00 92.69 101 SER A CA 1
ATOM 756 C C . SER A 1 101 ? -24.005 -7.737 40.413 1.00 92.69 101 SER A C 1
ATOM 758 O O . SER A 1 101 ? -25.074 -7.127 40.353 1.00 92.69 101 SER A O 1
ATOM 760 N N . PHE A 1 102 ? -23.784 -8.832 39.687 1.00 90.62 102 PHE A N 1
ATOM 761 C CA . PHE A 1 102 ? -24.787 -9.382 38.772 1.00 90.62 102 PHE A CA 1
ATOM 762 C C . PHE A 1 102 ? -26.097 -9.727 39.481 1.00 90.62 102 PHE A C 1
ATOM 764 O O . PHE A 1 102 ? -27.162 -9.559 38.900 1.00 90.62 102 PHE A O 1
ATOM 771 N N . GLY A 1 103 ? -26.043 -10.137 40.753 1.00 87.75 103 GLY A N 1
ATOM 772 C CA . GLY A 1 103 ? -27.244 -10.367 41.558 1.00 87.75 103 GLY A CA 1
ATOM 773 C C . GLY A 1 103 ? -28.022 -9.082 41.867 1.00 87.75 103 GLY A C 1
ATOM 774 O O . GLY A 1 103 ? -29.249 -9.088 41.818 1.00 87.75 103 GLY A O 1
ATOM 775 N N . ALA A 1 104 ? -27.335 -7.973 42.161 1.00 87.12 104 ALA A N 1
ATOM 776 C CA . ALA A 1 104 ? -27.990 -6.678 42.347 1.00 87.12 104 ALA A CA 1
ATOM 777 C C . ALA A 1 104 ? -28.562 -6.148 41.025 1.00 87.12 104 ALA A C 1
ATOM 779 O O . ALA A 1 104 ? -29.693 -5.675 40.989 1.00 87.12 104 ALA A O 1
ATOM 780 N N . PHE A 1 105 ? -27.808 -6.291 39.934 1.00 86.81 105 PHE A N 1
ATOM 781 C CA . PHE A 1 105 ? -28.239 -5.888 38.600 1.00 86.81 105 PHE A CA 1
ATOM 782 C C . PHE A 1 105 ? -29.460 -6.683 38.113 1.00 86.81 105 PHE A C 1
ATOM 784 O O . PHE A 1 105 ? -30.410 -6.094 37.605 1.00 86.81 105 PHE A O 1
ATOM 791 N N . GLN A 1 106 ? -29.478 -7.998 38.357 1.00 84.75 106 GLN A N 1
ATOM 792 C CA . GLN A 1 106 ? -30.609 -8.878 38.061 1.00 84.75 106 GLN A CA 1
ATOM 793 C C . GLN A 1 106 ? -31.894 -8.391 38.735 1.00 84.75 106 GLN A C 1
ATOM 795 O O . GLN A 1 106 ? -32.908 -8.253 38.061 1.00 84.75 106 GLN A O 1
ATOM 800 N N . LYS A 1 107 ? -31.848 -8.069 40.035 1.00 86.12 107 LYS A N 1
ATOM 801 C CA . LYS A 1 107 ? -33.014 -7.540 40.765 1.00 86.12 107 LYS A CA 1
ATOM 802 C C . LYS A 1 107 ? -33.532 -6.236 40.160 1.00 86.12 107 LYS A C 1
ATOM 804 O O . LYS A 1 107 ? -34.737 -6.024 40.087 1.00 86.12 107 LYS A O 1
ATOM 809 N N . THR A 1 108 ? -32.632 -5.364 39.707 1.00 83.12 108 THR A N 1
ATOM 810 C CA . THR A 1 108 ? -33.015 -4.124 39.021 1.00 83.12 108 THR A CA 1
ATOM 811 C C . THR A 1 108 ? -33.696 -4.412 37.683 1.00 83.12 108 THR A C 1
ATOM 813 O O . THR A 1 108 ? -34.714 -3.796 37.386 1.00 83.12 108 THR A O 1
ATOM 816 N N . ILE A 1 109 ? -33.180 -5.365 36.900 1.00 80.75 109 ILE A N 1
ATOM 817 C CA . ILE A 1 109 ? -33.777 -5.777 35.619 1.00 80.75 109 ILE A CA 1
ATOM 818 C C . ILE A 1 109 ? -35.128 -6.473 35.814 1.00 80.75 109 ILE A C 1
ATOM 820 O O . ILE A 1 109 ? -36.031 -6.266 35.011 1.00 80.75 109 ILE A O 1
ATOM 824 N N . GLU A 1 110 ? -35.288 -7.278 36.862 1.00 82.06 110 GLU A N 1
ATOM 825 C CA . GLU A 1 110 ? -36.549 -7.965 37.181 1.00 82.06 110 GLU A CA 1
ATOM 826 C C . GLU A 1 110 ? -37.685 -6.997 37.520 1.00 82.06 110 GLU A C 1
ATOM 828 O O . GLU A 1 110 ? -38.845 -7.306 37.263 1.00 82.06 110 GLU A O 1
ATOM 833 N N . ASN A 1 111 ? -37.354 -5.809 38.030 1.00 83.44 111 ASN A N 1
ATOM 834 C CA . ASN A 1 111 ? -38.325 -4.744 38.279 1.00 83.44 111 ASN A CA 1
ATOM 835 C C . ASN A 1 111 ? -38.708 -3.960 37.008 1.00 83.44 111 ASN A C 1
ATOM 837 O O . ASN A 1 111 ? -39.614 -3.128 37.057 1.00 83.44 111 ASN A O 1
ATOM 841 N N . LEU A 1 112 ? -38.033 -4.187 35.875 1.00 77.44 112 LEU A N 1
ATOM 842 C CA . LEU A 1 112 ? -38.397 -3.578 34.595 1.00 77.44 112 LEU A CA 1
ATOM 843 C C . LEU A 1 112 ? -39.528 -4.366 33.927 1.00 77.44 112 LEU A C 1
ATOM 845 O O . LEU A 1 112 ? -39.671 -5.575 34.105 1.00 77.44 112 LEU A O 1
ATOM 849 N N . ASN A 1 113 ? -40.320 -3.684 33.096 1.00 80.81 113 ASN A N 1
ATOM 850 C CA . ASN A 1 113 ? -41.366 -4.343 32.317 1.00 80.81 113 ASN A CA 1
ATOM 851 C C . ASN A 1 113 ? -40.745 -5.442 31.415 1.00 80.81 113 ASN A C 1
ATOM 853 O O . ASN A 1 113 ? -39.769 -5.145 30.717 1.00 80.81 113 ASN A O 1
ATOM 857 N N . PRO A 1 114 ? -41.283 -6.682 31.392 1.00 77.81 114 PRO A N 1
ATOM 858 C CA . PRO A 1 114 ? -40.699 -7.818 30.672 1.00 77.81 114 PRO A CA 1
ATOM 859 C C . PRO A 1 114 ? -40.242 -7.553 29.230 1.00 77.81 114 PRO A C 1
ATOM 861 O O . PRO A 1 114 ? -39.221 -8.098 28.812 1.00 77.81 114 PRO A O 1
ATOM 864 N N . TRP A 1 115 ? -40.930 -6.694 28.468 1.00 78.69 115 TRP A N 1
ATOM 865 C CA . TRP A 1 115 ? -40.531 -6.397 27.086 1.00 78.69 115 TRP A CA 1
ATOM 866 C C . TRP A 1 115 ? -39.219 -5.600 26.983 1.00 78.69 115 TRP A C 1
ATOM 868 O O . TRP A 1 115 ? -38.467 -5.805 26.030 1.00 78.69 115 TRP A O 1
ATOM 878 N N . PHE A 1 116 ? -38.878 -4.757 27.970 1.00 72.69 116 PHE A N 1
ATOM 879 C CA . PHE A 1 116 ? -37.578 -4.070 28.004 1.00 72.69 116 PHE A CA 1
ATOM 880 C C . PHE A 1 116 ? -36.433 -5.069 28.123 1.00 72.69 116 PHE A C 1
ATOM 882 O O . PHE A 1 116 ? -35.431 -4.943 27.419 1.00 72.69 116 PHE A O 1
ATOM 889 N N . ARG A 1 117 ? -36.601 -6.100 28.962 1.00 72.25 117 ARG A N 1
ATOM 890 C CA . ARG A 1 117 ? -35.617 -7.178 29.099 1.00 72.25 117 ARG A CA 1
ATOM 891 C C . ARG A 1 117 ? -35.377 -7.856 27.753 1.00 72.25 117 ARG A C 1
ATOM 893 O O . ARG A 1 117 ? -34.224 -8.014 27.369 1.00 72.25 117 ARG A O 1
ATOM 900 N N . THR A 1 118 ? -36.440 -8.191 27.021 1.00 75.00 118 THR A N 1
ATOM 901 C CA . THR A 1 118 ? -36.343 -8.827 25.698 1.00 75.00 118 THR A CA 1
ATOM 902 C C . THR A 1 118 ? -35.633 -7.946 24.668 1.00 75.00 118 THR A C 1
ATOM 904 O O . THR A 1 118 ? -34.824 -8.450 23.889 1.00 75.00 118 THR A O 1
ATOM 907 N N . ILE A 1 119 ? -35.898 -6.635 24.651 1.00 77.31 119 ILE A N 1
ATOM 908 C CA . ILE A 1 119 ? -35.213 -5.708 23.736 1.00 77.31 119 ILE A CA 1
ATOM 909 C C . ILE A 1 119 ? -33.722 -5.627 24.068 1.00 77.31 119 ILE A C 1
ATOM 911 O O . ILE A 1 119 ? -32.895 -5.773 23.168 1.00 77.31 119 ILE A O 1
ATOM 915 N N . ILE A 1 120 ? -33.372 -5.438 25.344 1.00 77.38 120 ILE A N 1
ATOM 916 C CA . ILE A 1 120 ? -31.979 -5.301 25.788 1.00 77.38 120 ILE A CA 1
ATOM 917 C C . ILE A 1 120 ? -31.181 -6.567 25.458 1.00 77.38 120 ILE A C 1
ATOM 919 O O . ILE A 1 120 ? -30.107 -6.466 24.867 1.00 77.38 120 ILE A O 1
ATOM 923 N N . THR A 1 121 ? -31.715 -7.755 25.762 1.00 74.19 121 THR A N 1
ATOM 924 C CA . THR A 1 121 ? -31.033 -9.021 25.446 1.00 74.19 121 THR A CA 1
ATOM 925 C C . THR A 1 121 ? -30.887 -9.226 23.939 1.00 74.19 121 THR A C 1
ATOM 927 O O . THR A 1 121 ? -29.812 -9.595 23.475 1.00 74.19 121 THR A O 1
ATOM 930 N N . THR A 1 122 ? -31.919 -8.909 23.150 1.00 78.75 122 THR A N 1
ATOM 931 C CA . THR A 1 122 ? -31.869 -9.034 21.683 1.00 78.75 122 THR A CA 1
ATOM 932 C C . THR A 1 122 ? -30.830 -8.099 21.063 1.00 78.75 122 THR A C 1
ATOM 934 O O . THR A 1 122 ? -30.106 -8.497 20.148 1.00 78.75 122 THR A O 1
ATOM 937 N N . LEU A 1 123 ? -30.749 -6.851 21.533 1.00 72.94 123 LEU A N 1
ATOM 938 C CA . LEU A 1 123 ? -29.767 -5.882 21.049 1.00 72.94 123 LEU A CA 1
ATOM 939 C C . LEU A 1 123 ? -28.344 -6.282 21.447 1.00 72.94 123 LEU A C 1
ATOM 941 O O . LEU A 1 123 ? -27.457 -6.235 20.595 1.00 72.94 123 LEU A O 1
ATOM 945 N N . ALA A 1 124 ? -28.137 -6.737 22.686 1.00 73.00 124 ALA A N 1
ATOM 946 C CA . ALA A 1 124 ? -26.844 -7.236 23.151 1.00 73.00 124 ALA A CA 1
ATOM 947 C C . ALA A 1 124 ? -26.368 -8.443 22.322 1.00 73.00 124 ALA A C 1
ATOM 949 O O . ALA A 1 124 ? -25.230 -8.456 21.846 1.00 73.00 124 ALA A O 1
ATOM 950 N N . ASP A 1 125 ? -27.253 -9.410 22.058 1.00 74.38 125 ASP A N 1
ATOM 951 C CA . ASP A 1 125 ? -26.953 -10.580 21.225 1.00 74.38 125 ASP A CA 1
ATOM 952 C C . ASP A 1 125 ? -26.637 -10.204 19.776 1.00 74.38 125 ASP A C 1
ATOM 954 O O . ASP A 1 125 ? -25.718 -10.760 19.170 1.00 74.38 125 ASP A O 1
ATOM 958 N N . ARG A 1 126 ? -27.391 -9.263 19.193 1.00 75.25 126 ARG A N 1
ATOM 959 C CA . ARG A 1 126 ? -27.125 -8.769 17.834 1.00 75.25 126 ARG A CA 1
ATOM 960 C C . ARG A 1 126 ? -25.787 -8.052 17.763 1.00 75.25 126 ARG A C 1
ATOM 962 O O . ARG A 1 126 ? -25.008 -8.354 16.865 1.00 75.25 126 ARG A O 1
ATOM 969 N N . LEU A 1 127 ? -25.510 -7.146 18.699 1.00 73.56 127 LEU A N 1
ATOM 970 C CA . LEU A 1 127 ? -24.249 -6.412 18.743 1.00 73.56 127 LEU A CA 1
ATOM 971 C C . LEU A 1 127 ? -23.066 -7.369 18.896 1.00 73.56 127 LEU A C 1
ATOM 973 O O . LEU A 1 127 ? -22.080 -7.235 18.180 1.00 73.56 127 LEU A O 1
ATOM 977 N N . ARG A 1 128 ? -23.195 -8.390 19.749 1.00 69.75 128 ARG A N 1
ATOM 978 C CA . ARG A 1 128 ? -22.189 -9.445 19.886 1.00 69.75 128 ARG A CA 1
ATOM 979 C C . ARG A 1 128 ? -21.989 -10.212 18.584 1.00 69.75 128 ARG A C 1
ATOM 981 O O . ARG A 1 128 ? -20.864 -10.283 18.117 1.00 69.75 128 ARG A O 1
ATOM 988 N N . LYS A 1 129 ? -23.051 -10.740 17.968 1.00 71.44 129 LYS A N 1
ATOM 989 C CA . LYS A 1 129 ? -22.944 -11.472 16.691 1.00 71.44 129 LYS A CA 1
ATOM 990 C C . LYS A 1 129 ? -22.311 -10.615 15.595 1.00 71.44 129 LYS A C 1
ATOM 992 O O . LYS A 1 129 ? -21.560 -11.135 14.776 1.00 71.44 129 LYS A O 1
ATOM 997 N N . THR A 1 130 ? -22.600 -9.316 15.577 1.00 64.12 130 THR A N 1
ATOM 998 C CA . THR A 1 130 ? -21.954 -8.367 14.668 1.00 64.12 130 THR A CA 1
ATOM 999 C C . THR A 1 130 ? -20.480 -8.181 15.017 1.00 64.12 130 THR A C 1
ATOM 1001 O O . THR A 1 130 ? -19.658 -8.286 14.121 1.00 64.12 130 THR A O 1
ATOM 1004 N N . ASN A 1 131 ? -20.120 -7.993 16.288 1.00 62.25 131 ASN A N 1
ATOM 1005 C CA . ASN A 1 131 ? -18.725 -7.876 16.722 1.00 62.25 131 ASN A CA 1
ATOM 1006 C C . ASN A 1 131 ? -17.920 -9.158 16.481 1.00 62.25 131 ASN A C 1
ATOM 1008 O O . ASN A 1 131 ? -16.758 -9.073 16.106 1.00 62.25 131 ASN A O 1
ATOM 1012 N N . ASP A 1 132 ? -18.521 -10.334 16.653 1.00 64.88 132 ASP A N 1
ATOM 1013 C CA . ASP A 1 132 ? -17.887 -11.620 16.363 1.00 64.88 132 ASP A CA 1
ATOM 1014 C C . ASP A 1 132 ? -17.668 -11.777 14.857 1.00 64.88 132 ASP A C 1
ATOM 1016 O O . ASP A 1 132 ? -16.576 -12.144 14.447 1.00 64.88 132 ASP A O 1
ATOM 1020 N N . ARG A 1 133 ? -18.647 -11.395 14.023 1.00 56.53 133 ARG A N 1
ATOM 1021 C CA . ARG A 1 133 ? -18.482 -11.345 12.560 1.00 56.53 133 ARG A CA 1
ATOM 1022 C C . ARG A 1 133 ? -17.453 -10.312 12.121 1.00 56.53 133 ARG A C 1
ATOM 1024 O O . ARG A 1 133 ? -16.717 -10.569 11.182 1.00 56.53 133 ARG A O 1
ATOM 1031 N N . VAL A 1 134 ? -17.394 -9.148 12.764 1.00 55.56 134 VAL A N 1
ATOM 1032 C CA . VAL A 1 134 ? -16.377 -8.125 12.483 1.00 55.56 134 VAL A CA 1
ATOM 1033 C C . VAL A 1 134 ? -15.004 -8.643 12.888 1.00 55.56 134 VAL A C 1
ATOM 1035 O O . VAL A 1 134 ? -14.100 -8.565 12.075 1.00 55.56 134 VAL A O 1
ATOM 1038 N N . LYS A 1 135 ? -14.854 -9.274 14.058 1.00 48.62 135 LYS A N 1
ATOM 1039 C CA . LYS A 1 135 ? -13.616 -9.962 14.447 1.00 48.62 135 LYS A CA 1
ATOM 1040 C C . LYS A 1 135 ? -13.257 -11.088 13.493 1.00 48.62 135 LYS A C 1
ATOM 1042 O O . LYS A 1 135 ? -12.084 -11.267 13.214 1.00 48.62 135 LYS A O 1
ATOM 1047 N N . GLU A 1 136 ? -14.232 -11.834 12.986 1.00 44.81 136 GLU A N 1
ATOM 1048 C CA . GLU A 1 136 ? -14.021 -12.890 11.997 1.00 44.81 136 GLU A CA 1
ATOM 1049 C C . GLU A 1 136 ? -13.564 -12.289 10.656 1.00 44.81 136 GLU A C 1
ATOM 1051 O O . GLU A 1 136 ? -12.603 -12.766 10.064 1.00 44.81 136 GLU A O 1
ATOM 1056 N N . LEU A 1 137 ? -14.148 -11.166 10.228 1.00 41.25 137 LEU A N 1
ATOM 1057 C CA . LEU A 1 137 ? -13.760 -10.407 9.033 1.00 41.25 137 LEU A CA 1
ATOM 1058 C C . LEU A 1 137 ? -12.414 -9.677 9.183 1.00 41.25 137 LEU A C 1
ATOM 1060 O O . LEU A 1 137 ? -11.653 -9.601 8.225 1.00 41.25 137 LEU A O 1
ATOM 1064 N N . GLU A 1 138 ? -12.078 -9.188 10.373 1.00 41.06 138 GLU A N 1
ATOM 1065 C CA . GLU A 1 138 ? -10.755 -8.661 10.716 1.00 41.06 138 GLU A CA 1
ATOM 1066 C C . GLU A 1 138 ? -9.736 -9.800 10.812 1.00 41.06 138 GLU A C 1
ATOM 1068 O O . GLU A 1 138 ? -8.607 -9.658 10.342 1.00 41.06 138 GLU A O 1
ATOM 1073 N N . SER A 1 139 ? -10.143 -10.965 11.329 1.00 36.28 139 SER A N 1
ATOM 1074 C CA . SER A 1 139 ? -9.356 -12.199 11.312 1.00 36.28 139 SER A CA 1
ATOM 1075 C C . SER A 1 139 ? -9.208 -12.779 9.911 1.00 36.28 139 SER A C 1
ATOM 1077 O O . SER A 1 139 ? -8.238 -13.481 9.681 1.00 36.28 139 SER A O 1
ATOM 1079 N N . ASN A 1 140 ? -10.045 -12.395 8.941 1.00 38.69 140 ASN A N 1
ATOM 1080 C CA . ASN A 1 140 ? -9.813 -12.667 7.519 1.00 38.69 140 ASN A CA 1
ATOM 1081 C C . ASN A 1 140 ? -8.675 -11.805 6.931 1.00 38.69 140 ASN A C 1
ATOM 1083 O O . ASN A 1 140 ? -8.327 -11.958 5.759 1.00 38.69 140 ASN A O 1
ATOM 1087 N N . SER A 1 141 ? -8.039 -10.944 7.741 1.00 39.41 141 SER A N 1
ATOM 1088 C CA . SER A 1 141 ? -6.678 -10.447 7.473 1.00 39.41 141 SER A CA 1
ATOM 1089 C C . SER A 1 141 ? -5.606 -11.530 7.669 1.00 39.41 141 SER A C 1
ATOM 1091 O O . SER A 1 141 ? -4.455 -11.356 7.270 1.00 39.41 141 SER A O 1
ATOM 1093 N N . VAL A 1 142 ? -5.988 -12.674 8.238 1.00 44.81 142 VAL A N 1
ATOM 1094 C CA . VAL A 1 142 ? -5.338 -13.971 8.074 1.00 44.81 142 VAL A CA 1
ATOM 1095 C C . VAL A 1 142 ? -6.016 -14.624 6.871 1.00 44.81 142 VAL A C 1
ATOM 1097 O O . VAL A 1 142 ? -7.186 -14.991 6.928 1.00 44.81 142 VAL A O 1
ATOM 1100 N N . GLY A 1 143 ? -5.318 -14.711 5.738 1.00 40.44 143 GLY A N 1
ATOM 1101 C CA . GLY A 1 143 ? -5.862 -15.399 4.566 1.00 40.44 143 GLY A CA 1
ATOM 1102 C C . GLY A 1 143 ? -6.276 -16.833 4.919 1.00 40.44 143 GLY A C 1
ATOM 1103 O O . GLY A 1 143 ? -5.653 -17.488 5.748 1.00 40.44 143 GLY A O 1
ATOM 1104 N N . PHE A 1 144 ? -7.313 -17.370 4.289 1.00 37.47 144 PHE A N 1
ATOM 1105 C CA . PHE A 1 144 ? -7.511 -18.815 4.339 1.00 37.47 144 PHE A CA 1
ATOM 1106 C C . PHE A 1 144 ? -6.398 -19.466 3.511 1.00 37.47 144 PHE A C 1
ATOM 1108 O O . PHE A 1 144 ? -6.389 -19.373 2.284 1.00 37.47 144 PHE A O 1
ATOM 1115 N N . GLY A 1 145 ? -5.421 -20.078 4.180 1.00 39.38 145 GLY A N 1
ATOM 1116 C CA . GLY A 1 145 ? -4.465 -20.963 3.529 1.00 39.38 145 GLY A CA 1
ATOM 1117 C C . GLY A 1 145 ? -5.183 -22.224 3.052 1.00 39.38 145 GLY A C 1
ATOM 1118 O O . GLY A 1 145 ? -5.937 -22.845 3.804 1.00 39.38 145 GLY A O 1
ATOM 1119 N N . VAL A 1 146 ? -4.952 -22.621 1.801 1.00 36.03 146 VAL A N 1
ATOM 1120 C CA . VAL A 1 146 ? -5.399 -23.923 1.291 1.00 36.03 146 VAL A CA 1
ATOM 1121 C C . VAL A 1 146 ? -4.742 -25.020 2.142 1.00 36.03 146 VAL A C 1
ATOM 1123 O O . VAL A 1 146 ? -3.521 -25.049 2.280 1.00 36.03 146 VAL A O 1
ATOM 1126 N N . GLY A 1 147 ? -5.544 -25.909 2.739 1.00 47.50 147 GLY A N 1
ATOM 1127 C CA . GLY A 1 147 ? -5.048 -27.082 3.477 1.00 47.50 147 GLY A CA 1
ATOM 1128 C C . GLY A 1 147 ? -4.973 -26.968 5.007 1.00 47.50 147 GLY A C 1
ATOM 1129 O O . GLY A 1 147 ? -4.222 -27.719 5.623 1.00 47.50 147 GLY A O 1
ATOM 1130 N N . GLY A 1 148 ? -5.723 -26.061 5.645 1.00 38.16 148 GLY A N 1
ATOM 1131 C CA . GLY A 1 148 ? -5.880 -26.063 7.111 1.00 38.16 148 GLY A CA 1
ATOM 1132 C C . GLY A 1 148 ? -4.678 -25.533 7.906 1.00 38.16 148 GLY A C 1
ATOM 1133 O O . GLY A 1 148 ? -4.636 -25.682 9.126 1.00 38.16 148 GLY A O 1
ATOM 1134 N N . LYS A 1 149 ? -3.711 -24.887 7.244 1.00 41.59 149 LYS A N 1
ATOM 1135 C CA . LYS A 1 149 ? -2.666 -24.093 7.907 1.00 41.59 149 LYS A CA 1
ATOM 1136 C C . LYS A 1 149 ? -3.171 -22.663 8.116 1.00 41.59 149 LYS A C 1
ATOM 1138 O O . LYS A 1 149 ? -3.672 -22.046 7.178 1.00 41.59 149 LYS A O 1
ATOM 1143 N N . VAL A 1 150 ? -3.026 -22.142 9.337 1.00 43.94 150 VAL A N 1
ATOM 1144 C CA . VAL A 1 150 ? -3.247 -20.720 9.662 1.00 43.94 150 VAL A CA 1
ATOM 1145 C C . VAL A 1 150 ? -2.341 -19.899 8.743 1.00 43.94 150 VAL A C 1
ATOM 1147 O O . VAL A 1 150 ? -1.133 -20.136 8.740 1.00 43.94 150 VAL A O 1
ATOM 1150 N N . ALA A 1 151 ? -2.891 -19.003 7.915 1.00 48.66 151 ALA A N 1
ATOM 1151 C CA . ALA A 1 151 ? -2.035 -18.194 7.053 1.00 48.66 151 ALA A CA 1
ATOM 1152 C C . ALA A 1 151 ? -1.144 -17.271 7.882 1.00 48.66 151 ALA A C 1
ATOM 1154 O O . ALA A 1 151 ? -1.486 -16.860 8.992 1.00 48.66 151 ALA A O 1
ATOM 1155 N N . ASP A 1 152 ? 0.010 -16.931 7.321 1.00 52.78 152 ASP A N 1
ATOM 1156 C CA . ASP A 1 152 ? 0.887 -15.937 7.914 1.00 52.78 152 ASP A CA 1
ATOM 1157 C C . ASP A 1 152 ? 0.141 -14.604 8.076 1.00 52.78 152 ASP A C 1
ATOM 1159 O O . ASP A 1 152 ? -0.581 -14.156 7.178 1.00 52.78 152 ASP A O 1
ATOM 1163 N N . TYR A 1 153 ? 0.332 -13.964 9.231 1.00 60.75 153 TYR A N 1
ATOM 1164 C CA . TYR A 1 153 ? -0.104 -12.592 9.459 1.00 60.75 153 TYR A CA 1
ATOM 1165 C C . TYR A 1 153 ? 0.419 -11.704 8.324 1.00 60.75 153 TYR A C 1
ATOM 1167 O O . TYR A 1 153 ? 1.620 -11.700 8.038 1.00 60.75 153 TYR A O 1
ATOM 1175 N N . LYS A 1 154 ? -0.476 -10.945 7.687 1.00 68.25 154 LYS A N 1
ATOM 1176 C CA . LYS A 1 154 ? -0.119 -9.898 6.729 1.00 68.25 154 LYS A CA 1
ATOM 1177 C C . LYS A 1 154 ? -0.583 -8.568 7.287 1.00 68.25 154 LYS A C 1
ATOM 1179 O O . LYS A 1 154 ? -1.764 -8.396 7.574 1.00 68.25 154 LYS A O 1
ATOM 1184 N N . PHE A 1 155 ? 0.350 -7.632 7.450 1.00 76.81 155 PHE A N 1
ATOM 1185 C CA . PHE A 1 155 ? 0.006 -6.289 7.889 1.00 76.81 155 PHE A CA 1
ATOM 1186 C C . PHE A 1 155 ? -0.878 -5.621 6.827 1.00 76.81 155 PHE A C 1
ATOM 1188 O O . PHE A 1 155 ? -2.007 -5.271 7.124 1.00 76.81 155 PHE A O 1
ATOM 1195 N N . PHE A 1 156 ? -0.438 -5.490 5.585 1.00 84.62 156 PHE A N 1
ATOM 1196 C CA . PHE A 1 156 ? -1.287 -5.085 4.472 1.00 84.62 156 PHE A CA 1
ATOM 1197 C C . PHE A 1 156 ? -1.882 -6.304 3.780 1.00 84.62 156 PHE A C 1
ATOM 1199 O O . PHE A 1 156 ? -1.169 -7.092 3.150 1.00 84.62 156 PHE A O 1
ATOM 1206 N N . THR A 1 157 ? -3.203 -6.431 3.856 1.00 83.69 157 THR A N 1
ATOM 1207 C CA . THR A 1 157 ? -3.954 -7.345 3.000 1.00 83.69 157 THR A CA 1
ATOM 1208 C C . THR A 1 157 ? -4.165 -6.723 1.619 1.00 83.69 157 THR A C 1
ATOM 1210 O O . THR A 1 157 ? -4.091 -5.506 1.433 1.00 83.69 157 THR A O 1
ATOM 1213 N N . ASN A 1 158 ? -4.519 -7.547 0.632 1.00 80.69 158 ASN A N 1
ATOM 1214 C CA . ASN A 1 158 ? -4.886 -7.037 -0.692 1.00 80.69 158 ASN A CA 1
ATOM 1215 C C . ASN A 1 158 ? -6.086 -6.078 -0.629 1.00 80.69 158 ASN A C 1
ATOM 1217 O O . ASN A 1 158 ? -6.161 -5.138 -1.421 1.00 80.69 158 ASN A O 1
ATOM 1221 N N . GLN A 1 159 ? -7.024 -6.300 0.298 1.00 80.69 159 GLN A N 1
ATOM 1222 C CA . GLN A 1 159 ? -8.188 -5.429 0.469 1.00 80.69 159 GLN A CA 1
ATOM 1223 C C . GLN A 1 159 ? -7.782 -4.058 1.012 1.00 80.69 159 GLN A C 1
ATOM 1225 O O . GLN A 1 159 ? -8.265 -3.053 0.492 1.00 80.69 159 GLN A O 1
ATOM 1230 N N . ASP A 1 160 ? -6.857 -4.013 1.975 1.00 87.69 160 ASP A N 1
ATOM 1231 C CA . ASP A 1 160 ? -6.334 -2.758 2.526 1.00 87.69 160 ASP A CA 1
ATOM 1232 C C . ASP A 1 160 ? -5.693 -1.915 1.428 1.00 87.69 160 ASP A C 1
ATOM 1234 O O . ASP A 1 160 ? -6.068 -0.763 1.230 1.00 87.69 160 ASP A O 1
ATOM 1238 N N . VAL A 1 161 ? -4.781 -2.514 0.657 1.00 90.19 161 VAL A N 1
ATOM 1239 C CA . VAL A 1 161 ? -4.052 -1.826 -0.421 1.00 90.19 161 VAL A CA 1
ATOM 1240 C C . VAL A 1 161 ? -5.016 -1.318 -1.492 1.00 90.19 161 VAL A C 1
ATOM 1242 O O . VAL A 1 161 ? -4.924 -0.171 -1.921 1.00 90.19 161 VAL A O 1
ATOM 1245 N N . THR A 1 162 ? -5.983 -2.149 -1.892 1.00 87.94 162 THR A N 1
ATOM 1246 C CA . THR A 1 162 ? -7.009 -1.786 -2.882 1.00 87.94 162 THR A CA 1
ATOM 1247 C C . THR A 1 162 ? -7.844 -0.600 -2.395 1.00 87.94 162 THR A C 1
ATOM 1249 O O . THR A 1 162 ? -8.049 0.352 -3.149 1.00 87.94 162 THR A O 1
ATOM 1252 N N . ARG A 1 163 ? -8.306 -0.628 -1.135 1.00 90.06 163 ARG A N 1
ATOM 1253 C CA . ARG A 1 163 ? -9.083 0.464 -0.532 1.00 90.06 163 ARG A CA 1
ATOM 1254 C C . ARG A 1 163 ? -8.252 1.733 -0.419 1.00 90.06 163 ARG A C 1
ATOM 1256 O O . ARG A 1 163 ? -8.713 2.775 -0.862 1.00 90.06 163 ARG A O 1
ATOM 1263 N N . LEU A 1 164 ? -7.025 1.650 0.093 1.00 94.44 164 LEU A N 1
ATOM 1264 C CA . LEU A 1 164 ? -6.119 2.792 0.215 1.00 94.44 164 LEU A CA 1
ATOM 1265 C C . LEU A 1 164 ? -5.892 3.456 -1.148 1.00 94.44 164 LEU A C 1
ATOM 1267 O O . LEU A 1 164 ? -6.187 4.639 -1.299 1.00 94.44 164 LEU A O 1
ATOM 1271 N N . LEU A 1 165 ? -5.478 2.695 -2.167 1.00 94.38 165 LEU A N 1
ATOM 1272 C CA . LEU A 1 165 ? -5.281 3.207 -3.528 1.00 94.38 165 LEU A CA 1
ATOM 1273 C C . LEU A 1 165 ? -6.548 3.847 -4.107 1.00 94.38 165 LEU A C 1
ATOM 1275 O O . LEU A 1 165 ? -6.479 4.936 -4.678 1.00 94.38 165 LEU A O 1
ATOM 1279 N N . ALA A 1 166 ? -7.703 3.198 -3.941 1.00 92.75 166 ALA A N 1
ATOM 1280 C CA . ALA A 1 166 ? -8.981 3.743 -4.385 1.00 92.75 166 ALA A CA 1
ATOM 1281 C C . ALA A 1 166 ? -9.319 5.055 -3.663 1.00 92.75 166 ALA A C 1
ATOM 1283 O O . ALA A 1 166 ? -9.774 5.998 -4.305 1.00 92.75 166 ALA A O 1
ATOM 1284 N N . MET A 1 167 ? -9.045 5.153 -2.361 1.00 93.62 167 MET A N 1
ATOM 1285 C CA . MET A 1 167 ? -9.307 6.359 -1.581 1.00 93.62 167 MET A CA 1
ATOM 1286 C C . MET A 1 167 ? -8.389 7.518 -1.953 1.00 93.62 167 MET A C 1
ATOM 1288 O O . MET A 1 167 ? -8.877 8.643 -2.077 1.00 93.62 167 MET A O 1
ATOM 1292 N N . PHE A 1 168 ? -7.101 7.265 -2.208 1.00 95.25 168 PHE A N 1
ATOM 1293 C CA . PHE A 1 168 ? -6.219 8.278 -2.793 1.00 95.25 168 PHE A CA 1
ATOM 1294 C C . PHE A 1 168 ? -6.759 8.736 -4.149 1.00 95.25 168 PHE A C 1
ATOM 1296 O O . PHE A 1 168 ? -6.986 9.929 -4.342 1.00 95.25 168 PHE A O 1
ATOM 1303 N N . TYR A 1 169 ? -7.050 7.802 -5.059 1.00 95.31 169 TYR A N 1
ATOM 1304 C CA . TYR A 1 169 ? -7.569 8.137 -6.385 1.00 95.31 169 TYR A CA 1
ATOM 1305 C C . TYR A 1 169 ? -8.850 8.975 -6.318 1.00 95.31 169 TYR A C 1
ATOM 1307 O O . TYR A 1 169 ? -8.903 10.063 -6.884 1.00 95.31 169 TYR A O 1
ATOM 1315 N N . MET A 1 170 ? -9.870 8.498 -5.603 1.00 93.44 170 MET A N 1
ATOM 1316 C CA . MET A 1 170 ? -11.182 9.140 -5.539 1.00 93.44 170 MET A CA 1
ATOM 1317 C C . MET A 1 170 ? -11.117 10.513 -4.876 1.00 93.44 170 MET A C 1
ATOM 1319 O O . MET A 1 170 ? -11.721 11.462 -5.379 1.00 93.44 170 MET A O 1
ATOM 1323 N N . THR A 1 171 ? -10.361 10.650 -3.784 1.00 91.56 171 THR A N 1
ATOM 1324 C CA . THR A 1 171 ? -10.261 11.931 -3.070 1.00 91.56 171 THR A CA 1
ATOM 1325 C C . THR A 1 171 ? -9.559 12.977 -3.930 1.00 91.56 171 THR A C 1
ATOM 1327 O O . THR A 1 171 ? -10.057 14.094 -4.060 1.00 91.56 171 THR A O 1
ATOM 1330 N N . PHE A 1 172 ? -8.454 12.613 -4.586 1.00 94.88 172 PHE A N 1
ATOM 1331 C CA . PHE A 1 172 ? -7.760 13.513 -5.506 1.00 94.88 172 PHE A CA 1
ATOM 1332 C C . PHE A 1 172 ? -8.561 13.788 -6.781 1.00 94.88 172 PHE A C 1
ATOM 1334 O O . PHE A 1 172 ? -8.550 14.910 -7.274 1.00 94.88 172 PHE A O 1
ATOM 1341 N N . LYS A 1 173 ? -9.293 12.809 -7.316 1.00 92.44 173 LYS A N 1
ATOM 1342 C CA . LYS A 1 173 ? -10.115 13.018 -8.513 1.00 92.44 173 LYS A CA 1
ATOM 1343 C C . LYS A 1 173 ? -11.294 13.955 -8.250 1.00 92.44 173 LYS A C 1
ATOM 1345 O O . LYS A 1 173 ? -11.647 14.732 -9.130 1.00 92.44 173 LYS A O 1
ATOM 1350 N N . THR A 1 174 ? -11.883 13.876 -7.059 1.00 90.44 174 THR A N 1
ATOM 1351 C CA . THR A 1 174 ? -13.066 14.666 -6.685 1.00 90.44 174 THR A CA 1
ATOM 1352 C C . THR A 1 174 ? -12.692 16.060 -6.188 1.00 90.44 174 THR A C 1
ATOM 1354 O O . THR A 1 174 ? -13.381 17.027 -6.492 1.00 90.44 174 THR A O 1
ATOM 1357 N N . HIS A 1 175 ? -11.606 16.172 -5.419 1.00 90.94 175 HIS A N 1
ATOM 1358 C CA . HIS A 1 175 ? -11.276 17.388 -4.663 1.00 90.94 175 HIS A CA 1
ATOM 1359 C C . HIS A 1 175 ? -9.903 17.973 -4.988 1.00 90.94 175 HIS A C 1
ATOM 1361 O O . HIS A 1 175 ? -9.528 18.996 -4.416 1.00 90.94 175 HIS A O 1
ATOM 1367 N N . GLY A 1 176 ? -9.138 17.317 -5.861 1.00 92.56 176 GLY A N 1
ATOM 1368 C CA . GLY A 1 176 ? -7.800 17.740 -6.249 1.00 92.56 176 GLY A CA 1
ATOM 1369 C C . GLY A 1 176 ? -7.820 19.055 -7.006 1.00 92.56 176 GLY A C 1
ATOM 1370 O O . GLY A 1 176 ? -8.485 19.191 -8.030 1.00 92.56 176 GLY A O 1
ATOM 1371 N N . GLN A 1 177 ? -7.029 20.008 -6.529 1.00 93.69 177 GLN A N 1
ATOM 1372 C CA . GLN A 1 177 ? -6.771 21.262 -7.227 1.00 93.69 177 GLN A CA 1
ATOM 1373 C C . GLN A 1 177 ? -5.434 21.164 -7.952 1.00 93.69 177 GLN A C 1
ATOM 1375 O O . GLN A 1 177 ? -4.499 20.544 -7.445 1.00 93.69 177 GLN A O 1
ATOM 1380 N N . LYS A 1 178 ? -5.325 21.753 -9.142 1.00 93.44 178 LYS A N 1
ATOM 1381 C CA . LYS A 1 178 ? -4.049 21.816 -9.860 1.00 93.44 178 LYS A CA 1
ATOM 1382 C C . LYS A 1 178 ? -3.175 22.933 -9.289 1.00 93.44 178 LYS A C 1
ATOM 1384 O O . LYS A 1 178 ? -3.674 24.010 -8.980 1.00 93.44 178 LYS A O 1
ATOM 1389 N N . THR A 1 179 ? -1.889 22.657 -9.113 1.00 90.44 179 THR A N 1
ATOM 1390 C CA . THR A 1 179 ? -0.871 23.671 -8.811 1.00 90.44 179 THR A CA 1
ATOM 1391 C C . THR A 1 179 ? -0.334 24.274 -10.105 1.00 90.44 179 THR A C 1
ATOM 1393 O O . THR A 1 179 ? -0.533 23.701 -11.178 1.00 90.44 179 THR A O 1
ATOM 1396 N N . GLU A 1 180 ? 0.397 25.383 -10.001 1.00 86.75 180 GLU A N 1
ATOM 1397 C CA . GLU A 1 180 ? 1.079 26.018 -11.140 1.00 86.75 180 GLU A CA 1
ATOM 1398 C C . GLU A 1 180 ? 2.035 25.039 -11.845 1.00 86.75 180 GLU A C 1
ATOM 1400 O O . GLU A 1 180 ? 2.000 24.911 -13.064 1.00 86.75 180 GLU A O 1
ATOM 1405 N N . ASP A 1 181 ? 2.750 24.212 -11.074 1.00 86.00 181 ASP A N 1
ATOM 1406 C CA . ASP A 1 181 ? 3.643 23.159 -11.592 1.00 86.00 181 ASP A CA 1
ATOM 1407 C C . ASP A 1 181 ? 2.915 21.919 -12.165 1.00 86.00 181 ASP A C 1
ATOM 1409 O O . ASP A 1 181 ? 3.525 20.877 -12.412 1.00 86.00 181 ASP A O 1
ATOM 1413 N N . GLY A 1 182 ? 1.585 21.959 -12.303 1.00 87.75 182 GLY A N 1
ATOM 1414 C CA . GLY A 1 182 ? 0.774 20.874 -12.871 1.00 87.75 182 GLY A CA 1
ATOM 1415 C C . GLY A 1 182 ? 0.479 19.685 -11.941 1.00 87.75 182 GLY A C 1
ATOM 1416 O O . GLY A 1 182 ? -0.309 18.800 -12.316 1.00 87.75 182 GLY A O 1
ATOM 1417 N N . LYS A 1 183 ? 1.036 19.671 -10.720 1.00 93.12 183 LYS A N 1
ATOM 1418 C CA . LYS A 1 183 ? 0.714 18.695 -9.661 1.00 93.12 183 LYS A CA 1
ATOM 1419 C C . LYS A 1 183 ? -0.741 18.849 -9.209 1.00 93.12 183 LYS A C 1
ATOM 1421 O O . LYS A 1 183 ? -1.379 19.878 -9.413 1.00 93.12 183 LYS A O 1
ATOM 1426 N N . SER A 1 184 ? -1.294 17.806 -8.604 1.00 94.88 184 SER A N 1
ATOM 1427 C CA . SER A 1 184 ? -2.581 17.861 -7.912 1.00 94.88 184 SER A CA 1
ATOM 1428 C C . SER A 1 184 ? -2.349 17.955 -6.408 1.00 94.88 184 SER A C 1
ATOM 1430 O O . SER A 1 184 ? -1.539 17.201 -5.872 1.00 94.88 184 SER A O 1
ATOM 1432 N N . LYS A 1 185 ? -3.057 18.864 -5.735 1.00 95.81 185 LYS A N 1
ATOM 1433 C CA . LYS A 1 185 ? -3.010 19.052 -4.283 1.00 95.81 185 LYS A CA 1
ATOM 1434 C C . LYS A 1 185 ? -4.379 18.854 -3.635 1.00 95.81 185 LYS A C 1
ATOM 1436 O O . LYS A 1 185 ? -5.397 19.268 -4.192 1.00 95.81 185 LYS A O 1
ATOM 1441 N N . ILE A 1 186 ? -4.387 18.271 -2.439 1.00 95.88 186 ILE A N 1
ATOM 1442 C CA . ILE A 1 186 ? -5.534 18.255 -1.517 1.00 95.88 186 ILE A CA 1
ATOM 1443 C C . ILE A 1 186 ? -5.062 18.527 -0.090 1.00 95.88 186 ILE A C 1
ATOM 1445 O O . ILE A 1 186 ? -3.908 18.285 0.250 1.00 95.88 186 ILE A O 1
ATOM 1449 N N . HIS A 1 187 ? -5.976 18.971 0.766 1.00 94.25 187 HIS A N 1
ATOM 1450 C CA . HIS A 1 187 ? -5.709 19.103 2.193 1.00 94.25 187 HIS A CA 1
ATOM 1451 C C . HIS A 1 187 ? -5.782 17.735 2.905 1.00 94.25 187 HIS A C 1
ATOM 1453 O O . HIS A 1 187 ? -6.729 16.973 2.692 1.00 94.25 187 HIS A O 1
ATOM 1459 N N . LEU A 1 188 ? -4.834 17.443 3.801 1.00 92.00 188 LEU A N 1
ATOM 1460 C CA . LEU A 1 188 ? -4.699 16.178 4.536 1.00 92.00 188 LEU A CA 1
ATOM 1461 C C . LEU A 1 188 ? -5.961 15.828 5.325 1.00 92.00 188 LEU A C 1
ATOM 1463 O O . LEU A 1 188 ? -6.440 14.703 5.233 1.00 92.00 188 LEU A O 1
ATOM 1467 N N . ASN A 1 189 ? -6.559 16.796 6.027 1.00 89.31 189 ASN A N 1
ATOM 1468 C CA . ASN A 1 189 ? -7.817 16.570 6.754 1.00 89.31 189 ASN A CA 1
ATOM 1469 C C . ASN A 1 189 ? -8.949 16.077 5.846 1.00 89.31 189 ASN A C 1
ATOM 1471 O O . ASN A 1 189 ? -9.783 15.299 6.290 1.00 89.31 189 ASN A O 1
ATOM 1475 N N . ARG A 1 190 ? -8.972 16.480 4.568 1.00 90.38 190 ARG A N 1
ATOM 1476 C CA . ARG A 1 190 ? -9.988 16.008 3.620 1.00 90.38 190 ARG A CA 1
ATOM 1477 C C . ARG A 1 190 ? -9.758 14.544 3.274 1.00 90.38 190 ARG A C 1
ATOM 1479 O O . ARG A 1 190 ? -10.713 13.783 3.223 1.00 90.38 190 ARG A O 1
ATOM 1486 N N . LEU A 1 191 ? -8.500 14.140 3.096 1.00 92.06 191 LEU A N 1
ATOM 1487 C CA . LEU A 1 191 ? -8.153 12.734 2.902 1.00 92.06 191 LEU A CA 1
ATOM 1488 C C . LEU A 1 191 ? -8.477 11.897 4.146 1.00 92.06 191 LEU A C 1
ATOM 1490 O O . LEU A 1 191 ? -9.135 10.868 4.018 1.00 92.06 191 LEU A O 1
ATOM 1494 N N . LYS A 1 192 ? -8.082 12.370 5.337 1.00 89.75 192 LYS A N 1
ATOM 1495 C CA . LYS A 1 192 ? -8.374 11.712 6.618 1.00 89.75 192 LYS A CA 1
ATOM 1496 C C . LYS A 1 192 ? -9.878 11.560 6.856 1.00 89.75 192 LYS A C 1
ATOM 1498 O O . LYS A 1 192 ? -10.301 10.471 7.211 1.00 89.75 192 LYS A O 1
ATOM 1503 N N . PHE A 1 193 ? -10.682 12.583 6.563 1.00 81.75 193 PHE A N 1
ATOM 1504 C CA . PHE A 1 193 ? -12.144 12.514 6.667 1.00 81.75 193 PHE A CA 1
ATOM 1505 C C . PHE A 1 193 ? -12.729 11.353 5.852 1.00 81.75 193 PHE A C 1
ATOM 1507 O O . PHE A 1 193 ? -13.476 10.526 6.368 1.00 81.75 193 PHE A O 1
ATOM 1514 N N . TYR A 1 194 ? -12.347 11.228 4.578 1.00 83.00 194 TYR A N 1
ATOM 1515 C CA . TYR A 1 194 ? -12.825 10.107 3.772 1.00 83.00 194 TYR A CA 1
ATOM 1516 C C . TYR A 1 194 ? -12.276 8.771 4.274 1.00 83.00 194 TYR A C 1
ATOM 1518 O O . TYR A 1 194 ? -13.019 7.801 4.384 1.00 83.00 194 TYR A O 1
ATOM 1526 N N . MET A 1 195 ? -10.985 8.694 4.577 1.00 87.12 195 MET A N 1
ATOM 1527 C CA . MET A 1 195 ? -10.368 7.427 4.953 1.00 87.12 195 MET A CA 1
ATOM 1528 C C . MET A 1 195 ? -10.867 6.911 6.299 1.00 87.12 195 MET A C 1
ATOM 1530 O O . MET A 1 195 ? -11.205 5.736 6.384 1.00 87.12 195 MET A O 1
ATOM 1534 N N . PHE A 1 196 ? -10.942 7.760 7.318 1.00 84.25 196 PHE A N 1
ATOM 1535 C CA . PHE A 1 196 ? -11.228 7.353 8.692 1.00 84.25 196 PHE A CA 1
ATOM 1536 C C . PHE A 1 196 ? -12.715 7.445 9.003 1.00 84.25 196 PHE A C 1
ATOM 1538 O O . PHE A 1 196 ? -13.306 6.457 9.426 1.00 84.25 196 PHE A O 1
ATOM 1545 N N . ASP A 1 197 ? -13.342 8.585 8.712 1.00 73.31 197 ASP A N 1
ATOM 1546 C CA . ASP A 1 197 ? -14.715 8.832 9.158 1.00 73.31 197 ASP A CA 1
ATOM 1547 C C . ASP A 1 197 ? -15.748 8.171 8.235 1.00 73.31 197 ASP A C 1
ATOM 1549 O O . ASP A 1 197 ? -16.792 7.714 8.697 1.00 73.31 197 ASP A O 1
ATOM 1553 N N . ILE A 1 198 ? -15.466 8.090 6.927 1.00 74.44 198 ILE A N 1
ATOM 1554 C CA . ILE A 1 198 ? -16.397 7.506 5.944 1.00 74.44 198 ILE A CA 1
ATOM 1555 C C . ILE A 1 198 ? -16.098 6.030 5.686 1.00 74.44 198 ILE A C 1
ATOM 1557 O O . ILE A 1 198 ? -16.995 5.191 5.757 1.00 74.44 198 ILE A O 1
ATOM 1561 N N . PHE A 1 199 ? -14.854 5.704 5.332 1.00 78.00 199 PHE A N 1
ATOM 1562 C CA . PHE A 1 199 ? -14.486 4.356 4.888 1.00 78.00 199 PHE A CA 1
ATOM 1563 C C . PHE A 1 199 ? -13.874 3.485 5.988 1.00 78.00 199 PHE A C 1
ATOM 1565 O O . PHE A 1 199 ? -13.576 2.317 5.726 1.00 78.00 199 PHE A O 1
ATOM 1572 N N . ASN A 1 200 ? -13.728 4.025 7.203 1.00 81.12 200 ASN A N 1
ATOM 1573 C CA . ASN A 1 200 ? -13.244 3.319 8.389 1.00 81.12 200 ASN A CA 1
ATOM 1574 C C . ASN A 1 200 ? -11.933 2.544 8.146 1.00 81.12 200 ASN A C 1
ATOM 1576 O O . ASN A 1 200 ? -11.768 1.394 8.558 1.00 81.12 200 ASN A O 1
ATOM 1580 N N . ILE A 1 201 ? -11.007 3.156 7.406 1.00 83.50 201 ILE A N 1
ATOM 1581 C CA . ILE A 1 201 ? -9.655 2.642 7.202 1.00 83.50 201 ILE A CA 1
ATOM 1582 C C . ILE A 1 201 ? -8.872 2.856 8.502 1.00 83.50 201 ILE A C 1
ATOM 1584 O O . ILE A 1 201 ? -8.828 3.985 8.992 1.00 83.50 201 ILE A O 1
ATOM 1588 N N . PRO A 1 202 ? -8.205 1.824 9.050 1.00 84.88 202 PRO A N 1
ATOM 1589 C CA . PRO A 1 202 ? -7.409 1.989 10.261 1.00 84.88 202 PRO A CA 1
ATOM 1590 C C . PRO A 1 202 ? -6.290 3.025 10.077 1.00 84.88 202 PRO A C 1
ATOM 1592 O O . PRO A 1 202 ? -5.511 2.927 9.125 1.00 84.88 202 PRO A O 1
ATOM 1595 N N . GLU A 1 203 ? -6.154 3.972 11.011 1.00 85.06 203 GLU A N 1
ATOM 1596 C CA . GLU A 1 203 ? -5.167 5.064 10.912 1.00 85.06 203 GLU A CA 1
ATOM 1597 C C . GLU A 1 203 ? -3.733 4.533 10.780 1.00 85.06 203 GLU A C 1
ATOM 1599 O O . GLU A 1 203 ? -2.999 4.966 9.899 1.00 85.06 203 GLU A O 1
ATOM 1604 N N . ILE A 1 204 ? -3.374 3.482 11.522 1.00 81.06 204 ILE A N 1
ATOM 1605 C CA . ILE A 1 204 ? -2.051 2.844 11.419 1.00 81.06 204 ILE A CA 1
ATOM 1606 C C . ILE A 1 204 ? -1.746 2.281 10.018 1.00 81.06 204 ILE A C 1
ATOM 1608 O O . ILE A 1 204 ? -0.595 2.267 9.584 1.00 81.06 204 ILE A O 1
ATOM 1612 N N . LYS A 1 205 ? -2.764 1.803 9.284 1.00 86.94 205 LYS A N 1
ATOM 1613 C CA . LYS A 1 205 ? -2.598 1.333 7.897 1.00 86.94 205 LYS A CA 1
ATOM 1614 C C . LYS A 1 205 ? -2.361 2.511 6.973 1.00 86.94 205 LYS A C 1
ATOM 1616 O O . LYS A 1 205 ? -1.524 2.421 6.081 1.00 86.94 205 LYS A O 1
ATOM 1621 N N . PHE A 1 206 ? -3.103 3.594 7.185 1.00 93.31 206 PHE A N 1
ATOM 1622 C CA . PHE A 1 206 ? -2.917 4.822 6.434 1.00 93.31 206 PHE A CA 1
ATOM 1623 C C . PHE A 1 206 ? -1.530 5.415 6.661 1.00 93.31 206 PHE A C 1
ATOM 1625 O O . PHE A 1 206 ? -0.869 5.708 5.678 1.00 93.31 206 PHE A O 1
ATOM 1632 N N . GLU A 1 207 ? -1.076 5.563 7.906 1.00 87.62 207 GLU A N 1
ATOM 1633 C CA . GLU A 1 207 ? 0.218 6.178 8.221 1.00 87.62 207 GLU A CA 1
ATOM 1634 C C . GLU A 1 207 ? 1.378 5.417 7.581 1.00 87.62 207 GLU A C 1
ATOM 1636 O O . GLU A 1 207 ? 2.202 6.009 6.886 1.00 87.62 207 GLU A O 1
ATOM 1641 N N . GLU A 1 208 ? 1.398 4.092 7.733 1.00 88.12 208 GLU A N 1
ATOM 1642 C CA . GLU A 1 208 ? 2.433 3.245 7.140 1.00 88.12 208 GLU A CA 1
ATOM 1643 C C . GLU A 1 208 ? 2.379 3.286 5.600 1.00 88.12 208 GLU A C 1
ATOM 1645 O O . GLU A 1 208 ? 3.411 3.371 4.934 1.00 88.12 208 GLU A O 1
ATOM 1650 N N . PHE A 1 209 ? 1.178 3.288 5.011 1.00 94.19 209 PHE A N 1
ATOM 1651 C CA . PHE A 1 209 ? 1.012 3.381 3.560 1.00 94.19 209 PHE A CA 1
ATOM 1652 C C . PHE A 1 209 ? 1.408 4.759 3.026 1.00 94.19 209 PHE A C 1
ATOM 1654 O O . PHE A 1 209 ? 2.064 4.862 1.995 1.00 94.19 209 PHE A O 1
ATOM 1661 N N . PHE A 1 210 ? 1.035 5.826 3.727 1.00 94.06 210 PHE A N 1
ATOM 1662 C CA . PHE A 1 210 ? 1.370 7.199 3.380 1.00 94.06 210 PHE A CA 1
ATOM 1663 C C . PHE A 1 210 ? 2.883 7.415 3.439 1.00 94.06 210 PHE A C 1
ATOM 1665 O O . PHE A 1 210 ? 3.458 7.913 2.474 1.00 94.06 210 PHE A O 1
ATOM 1672 N N . HIS A 1 211 ? 3.539 6.940 4.500 1.00 90.38 211 HIS A N 1
ATOM 1673 C CA . HIS A 1 211 ? 4.995 6.950 4.619 1.00 90.38 211 HIS A CA 1
ATOM 1674 C C . HIS A 1 211 ? 5.675 6.188 3.472 1.00 90.38 211 HIS A C 1
ATOM 1676 O O . HIS A 1 211 ? 6.668 6.653 2.906 1.00 90.38 211 HIS A O 1
ATOM 1682 N N . LEU A 1 212 ? 5.124 5.035 3.078 1.00 91.19 212 LEU A N 1
ATOM 1683 C CA . LEU A 1 212 ? 5.602 4.291 1.915 1.00 91.19 212 LEU A CA 1
ATOM 1684 C C . LEU A 1 212 ? 5.488 5.144 0.642 1.00 91.19 212 LEU A C 1
ATOM 1686 O O . LEU A 1 212 ? 6.475 5.303 -0.072 1.00 91.19 212 LEU A O 1
ATOM 1690 N N . LEU A 1 213 ? 4.335 5.767 0.378 1.00 92.94 213 LEU A N 1
ATOM 1691 C CA . LEU A 1 213 ? 4.168 6.645 -0.787 1.00 92.94 213 LEU A CA 1
ATOM 1692 C C . LEU A 1 213 ? 5.150 7.829 -0.791 1.00 92.94 213 LEU A C 1
ATOM 1694 O O . LEU A 1 213 ? 5.601 8.231 -1.866 1.00 92.94 213 LEU A O 1
ATOM 1698 N N . GLN A 1 214 ? 5.492 8.378 0.377 1.00 91.06 214 GLN A N 1
ATOM 1699 C CA . GLN A 1 214 ? 6.501 9.433 0.507 1.00 91.06 214 GLN A CA 1
ATOM 1700 C C . GLN A 1 214 ? 7.908 8.917 0.200 1.00 91.06 214 GLN A C 1
ATOM 1702 O O . GLN A 1 214 ? 8.622 9.517 -0.600 1.00 91.06 214 GLN A O 1
ATOM 1707 N N . THR A 1 215 ? 8.283 7.771 0.773 1.00 88.31 215 THR A N 1
ATOM 1708 C CA . THR A 1 215 ? 9.585 7.119 0.538 1.00 88.31 215 THR A CA 1
ATOM 1709 C C . THR A 1 215 ? 9.778 6.809 -0.947 1.00 88.31 215 THR A C 1
ATOM 1711 O O . THR A 1 215 ? 10.859 6.984 -1.510 1.00 88.31 215 THR A O 1
ATOM 1714 N N . GLU A 1 216 ? 8.694 6.420 -1.617 1.00 86.06 216 GLU A N 1
ATOM 1715 C CA . GLU A 1 216 ? 8.689 6.119 -3.043 1.00 86.06 216 GLU A CA 1
ATOM 1716 C C . GLU A 1 216 ? 8.581 7.357 -3.951 1.00 86.06 216 GLU A C 1
ATOM 1718 O O . GLU A 1 216 ? 8.585 7.209 -5.176 1.00 86.06 216 GLU A O 1
ATOM 1723 N N . ASN A 1 217 ? 8.552 8.568 -3.378 1.00 87.94 217 ASN A N 1
ATOM 1724 C CA . ASN A 1 217 ? 8.391 9.854 -4.068 1.00 87.94 217 ASN A CA 1
ATOM 1725 C C . ASN A 1 217 ? 7.112 9.935 -4.927 1.00 87.94 217 ASN A C 1
ATOM 1727 O O . ASN A 1 217 ? 7.084 10.584 -5.976 1.00 87.94 217 ASN A O 1
ATOM 1731 N N . ILE A 1 218 ? 6.050 9.248 -4.500 1.00 90.94 218 ILE A N 1
ATOM 1732 C CA . ILE A 1 218 ? 4.719 9.304 -5.123 1.00 90.94 218 ILE A CA 1
ATOM 1733 C C . ILE A 1 218 ? 3.917 10.475 -4.544 1.00 90.94 218 ILE A C 1
ATOM 1735 O O . ILE A 1 218 ? 3.159 11.129 -5.265 1.00 90.94 218 ILE A O 1
ATOM 1739 N N . VAL A 1 219 ? 4.096 10.732 -3.246 1.00 94.06 219 VAL A N 1
ATOM 1740 C CA . VAL A 1 219 ? 3.422 11.785 -2.486 1.00 94.06 219 VAL A CA 1
ATOM 1741 C C . VAL A 1 219 ? 4.450 12.722 -1.865 1.00 94.06 219 VAL A C 1
ATOM 1743 O O . VAL A 1 219 ? 5.438 12.278 -1.287 1.00 94.06 219 VAL A O 1
ATOM 1746 N N . GLU A 1 220 ? 4.169 14.017 -1.926 1.00 94.38 220 GLU A N 1
ATOM 1747 C CA . GLU A 1 220 ? 4.931 15.072 -1.263 1.00 94.38 220 GLU A CA 1
ATOM 1748 C C . GLU A 1 220 ? 4.029 15.814 -0.262 1.00 94.38 220 GLU A C 1
ATOM 1750 O O . GLU A 1 220 ? 2.814 15.908 -0.462 1.00 94.38 220 GLU A O 1
ATOM 1755 N N . ILE A 1 221 ? 4.616 16.350 0.812 1.00 93.62 221 ILE A N 1
ATOM 1756 C CA . ILE A 1 221 ? 3.913 17.230 1.754 1.00 93.62 221 ILE A CA 1
ATOM 1757 C C . ILE A 1 221 ? 4.279 18.678 1.439 1.00 93.62 221 ILE A C 1
ATOM 1759 O O . ILE A 1 221 ? 5.457 19.006 1.314 1.00 93.62 221 ILE A O 1
ATOM 1763 N N . GLY A 1 222 ? 3.273 19.540 1.347 1.00 91.62 222 GLY A N 1
ATOM 1764 C CA . GLY A 1 222 ? 3.432 20.983 1.227 1.00 91.62 222 GLY A CA 1
ATOM 1765 C C . GLY A 1 222 ? 2.769 21.732 2.375 1.00 91.62 222 GLY A C 1
ATOM 1766 O O . GLY A 1 222 ? 1.982 21.172 3.144 1.00 91.62 222 GLY A O 1
ATOM 1767 N N . MET A 1 223 ? 3.095 23.018 2.453 1.00 90.62 223 MET A N 1
ATOM 1768 C CA . MET A 1 223 ? 2.541 23.934 3.443 1.00 90.62 223 MET A CA 1
ATOM 1769 C C . MET A 1 223 ? 1.191 24.488 2.981 1.00 90.62 223 MET A C 1
ATOM 1771 O O . MET A 1 223 ? 1.017 24.777 1.797 1.00 90.62 223 MET A O 1
ATOM 1775 N N . ASP A 1 224 ? 0.236 24.611 3.898 1.00 90.00 224 ASP A N 1
ATOM 1776 C CA . ASP A 1 224 ? -1.031 25.306 3.667 1.00 90.00 224 ASP A CA 1
ATOM 1777 C C . ASP A 1 224 ? -0.892 26.832 3.846 1.00 90.00 224 ASP A C 1
ATOM 1779 O O . ASP A 1 224 ? 0.206 27.362 4.013 1.00 90.00 224 ASP A O 1
ATOM 1783 N N . GLU A 1 225 ? -2.017 27.548 3.781 1.00 87.81 225 GLU A N 1
ATOM 1784 C CA . GLU A 1 225 ? -2.075 29.011 3.938 1.00 87.81 225 GLU A CA 1
ATOM 1785 C C . GLU A 1 225 ? -1.623 29.484 5.334 1.00 87.81 225 GLU A C 1
ATOM 1787 O O . GLU A 1 225 ? -1.199 30.626 5.488 1.00 87.81 225 GLU A O 1
ATOM 1792 N N . GLU A 1 226 ? -1.652 28.597 6.333 1.00 89.88 226 GLU A N 1
ATOM 1793 C CA . GLU A 1 226 ? -1.190 28.839 7.706 1.00 89.88 226 GLU A CA 1
ATOM 1794 C C . GLU A 1 226 ? 0.263 28.374 7.924 1.00 89.88 226 GLU A C 1
ATOM 1796 O O . GLU A 1 226 ? 0.756 28.354 9.053 1.00 89.88 226 GLU A O 1
ATOM 1801 N N . ASN A 1 227 ? 0.970 28.006 6.849 1.00 87.19 227 ASN A N 1
ATOM 1802 C CA . ASN A 1 227 ? 2.329 27.467 6.867 1.00 87.19 227 ASN A CA 1
ATOM 1803 C C . ASN A 1 227 ? 2.468 26.138 7.643 1.00 87.19 227 ASN A C 1
ATOM 1805 O O . ASN A 1 227 ? 3.524 25.830 8.201 1.00 87.19 227 ASN A O 1
ATOM 1809 N N . LEU A 1 228 ? 1.400 25.337 7.684 1.00 87.38 228 LEU A N 1
ATOM 1810 C CA . LEU A 1 228 ? 1.379 24.014 8.299 1.00 87.38 228 LEU A CA 1
ATOM 1811 C C . LEU A 1 228 ? 1.524 22.914 7.236 1.00 87.38 228 LEU A C 1
ATOM 1813 O O . LEU A 1 228 ? 0.948 23.032 6.154 1.00 87.38 228 LEU A O 1
ATOM 1817 N N . PRO A 1 229 ? 2.217 21.795 7.531 1.00 90.56 229 PRO A N 1
ATOM 1818 C CA . PRO A 1 229 ? 2.487 20.711 6.580 1.00 90.56 229 PRO A CA 1
ATOM 1819 C C . PRO A 1 229 ? 1.247 19.827 6.342 1.00 90.56 229 PRO A C 1
ATOM 1821 O O . PRO A 1 229 ? 1.216 18.643 6.680 1.00 90.56 229 PRO A O 1
ATOM 1824 N N . LYS A 1 230 ? 0.181 20.423 5.804 1.00 92.88 230 LYS A N 1
ATOM 1825 C CA . LYS A 1 230 ? -1.148 19.818 5.658 1.00 92.88 230 LYS A CA 1
ATOM 1826 C C . LYS A 1 230 ? -1.596 19.671 4.210 1.00 92.88 230 LYS A C 1
ATOM 1828 O O . LYS A 1 230 ? -2.690 19.155 3.981 1.00 92.88 230 LYS A O 1
ATOM 1833 N N . LEU A 1 231 ? -0.796 20.071 3.224 1.00 94.12 231 LEU A N 1
ATOM 1834 C CA . LEU A 1 231 ? -1.103 19.794 1.823 1.00 94.12 231 LEU A CA 1
ATOM 1835 C C . LEU A 1 231 ? -0.425 18.509 1.370 1.00 94.12 231 LEU A C 1
ATOM 1837 O O . LEU A 1 231 ? 0.759 18.300 1.602 1.00 94.12 231 LEU A O 1
ATOM 1841 N N . ILE A 1 232 ? -1.180 17.662 0.684 1.00 96.25 232 ILE A N 1
ATOM 1842 C CA . ILE A 1 232 ? -0.672 16.467 0.020 1.00 96.25 232 ILE A CA 1
ATOM 1843 C C . ILE A 1 232 ? -0.594 16.778 -1.467 1.00 96.25 232 ILE A C 1
ATOM 1845 O O . ILE A 1 232 ? -1.616 17.107 -2.073 1.00 96.25 232 ILE A O 1
ATOM 1849 N N . LEU A 1 233 ? 0.594 16.650 -2.049 1.00 95.81 233 LEU A N 1
ATOM 1850 C CA . LEU A 1 233 ? 0.848 16.881 -3.464 1.00 95.81 233 LEU A CA 1
ATOM 1851 C C . LEU A 1 233 ? 1.200 15.571 -4.159 1.00 95.81 233 LEU A C 1
ATOM 1853 O O . LEU A 1 233 ? 1.987 14.771 -3.656 1.00 95.81 233 LEU A O 1
ATOM 1857 N N . ILE A 1 234 ? 0.637 15.376 -5.347 1.00 95.31 234 ILE A N 1
ATOM 1858 C CA . ILE A 1 234 ? 0.940 14.248 -6.229 1.00 95.31 234 ILE A CA 1
ATOM 1859 C C . ILE A 1 234 ? 1.106 14.744 -7.659 1.00 95.31 234 ILE A C 1
ATOM 1861 O O . ILE A 1 234 ? 0.496 15.735 -8.058 1.00 95.31 234 ILE A O 1
ATOM 1865 N N . ARG A 1 235 ? 1.893 14.035 -8.468 1.00 91.50 235 ARG A N 1
ATOM 1866 C CA . ARG A 1 235 ? 2.075 14.397 -9.884 1.00 91.50 235 ARG A CA 1
ATOM 1867 C C . ARG A 1 235 ? 0.783 14.211 -10.678 1.00 91.50 235 ARG A C 1
ATOM 1869 O O . ARG A 1 235 ? 0.307 15.145 -11.318 1.00 91.50 235 ARG A O 1
ATOM 1876 N N . ASP A 1 236 ? 0.197 13.021 -10.595 1.00 90.31 236 ASP A N 1
ATOM 1877 C CA . ASP A 1 236 ? -1.020 12.674 -11.323 1.00 90.31 236 ASP A CA 1
ATOM 1878 C C . ASP A 1 236 ? -1.843 11.626 -10.541 1.00 90.31 236 ASP A C 1
ATOM 1880 O O . ASP A 1 236 ? -1.320 10.553 -10.223 1.00 90.31 236 ASP A O 1
ATOM 1884 N N . PRO A 1 237 ? -3.124 11.909 -10.224 1.00 91.69 237 PRO A N 1
ATOM 1885 C CA . PRO A 1 237 ? -4.020 10.950 -9.579 1.00 91.69 237 PRO A CA 1
ATOM 1886 C C . PRO A 1 237 ? -4.142 9.613 -10.320 1.00 91.69 237 PRO A C 1
ATOM 1888 O O . PRO A 1 237 ? -4.377 8.583 -9.685 1.00 91.69 237 PRO A O 1
ATOM 1891 N N . GLU A 1 238 ? -3.968 9.597 -11.645 1.00 90.69 238 GLU A N 1
ATOM 1892 C CA . GLU A 1 238 ? -4.157 8.392 -12.455 1.00 90.69 238 GLU A CA 1
ATOM 1893 C C . GLU A 1 238 ? -3.127 7.293 -12.124 1.00 90.69 238 GLU A C 1
ATOM 1895 O O . GLU A 1 238 ? -3.398 6.112 -12.348 1.00 90.69 238 GLU A O 1
ATOM 1900 N N . TYR A 1 239 ? -1.994 7.631 -11.486 1.00 90.44 239 TYR A N 1
ATOM 1901 C CA . TYR A 1 239 ? -1.044 6.644 -10.953 1.00 90.44 239 TYR A CA 1
ATOM 1902 C C . TYR A 1 239 ? -1.719 5.679 -9.974 1.00 90.44 239 TYR A C 1
ATOM 1904 O O . TYR A 1 239 ? -1.531 4.467 -10.082 1.00 90.44 239 TYR A O 1
ATOM 1912 N N . PHE A 1 240 ? -2.553 6.183 -9.060 1.00 93.56 240 PHE A N 1
ATOM 1913 C CA . PHE A 1 240 ? -3.253 5.342 -8.085 1.00 93.56 240 PHE A CA 1
ATOM 1914 C C . PHE A 1 240 ? -4.237 4.386 -8.756 1.00 93.56 240 PHE A C 1
ATOM 1916 O O . PHE A 1 240 ? -4.280 3.203 -8.419 1.00 93.56 240 PHE A O 1
ATOM 1923 N N . LYS A 1 241 ? -4.977 4.867 -9.760 1.00 91.69 241 LYS A N 1
ATOM 1924 C CA . LYS A 1 241 ? -5.890 4.037 -10.552 1.00 91.69 241 LYS A CA 1
ATOM 1925 C C . LYS A 1 241 ? -5.145 2.986 -11.373 1.00 91.69 241 LYS A C 1
ATOM 1927 O O . LYS A 1 241 ? -5.597 1.844 -11.448 1.00 91.69 241 LYS A O 1
ATOM 1932 N N . ASN A 1 242 ? -4.011 3.338 -11.974 1.00 90.31 242 ASN A N 1
ATOM 1933 C CA . ASN A 1 242 ? -3.192 2.398 -12.737 1.00 90.31 242 ASN A CA 1
ATOM 1934 C C . ASN A 1 242 ? -2.644 1.286 -11.834 1.00 90.31 242 ASN A C 1
ATOM 1936 O O . ASN A 1 242 ? -2.766 0.112 -12.183 1.00 90.31 242 ASN A O 1
ATOM 1940 N N . MET A 1 243 ? -2.140 1.638 -10.645 1.00 92.00 243 MET A N 1
ATOM 1941 C CA . MET A 1 243 ? -1.707 0.664 -9.636 1.00 92.00 243 MET A CA 1
ATOM 1942 C C . MET A 1 243 ? -2.861 -0.235 -9.185 1.00 92.00 243 MET A C 1
ATOM 1944 O O . MET A 1 243 ? -2.720 -1.455 -9.172 1.00 92.00 243 MET A O 1
ATOM 1948 N N . LEU A 1 244 ? -4.026 0.347 -8.894 1.00 89.62 244 LEU A N 1
ATOM 1949 C CA . LEU A 1 244 ? -5.234 -0.390 -8.521 1.00 89.62 244 LEU A CA 1
ATOM 1950 C C . LEU A 1 244 ? -5.665 -1.381 -9.612 1.00 89.62 244 LEU A C 1
ATOM 1952 O O . LEU A 1 244 ? -5.975 -2.535 -9.324 1.00 89.62 244 LEU A O 1
ATOM 1956 N N . THR A 1 245 ? -5.678 -0.933 -10.867 1.00 88.56 245 THR A N 1
ATOM 1957 C CA . THR A 1 245 ? -6.061 -1.754 -12.024 1.00 88.56 245 THR A CA 1
ATOM 1958 C C . THR A 1 245 ? -5.092 -2.916 -12.200 1.00 88.56 245 THR A C 1
ATOM 1960 O O . THR A 1 245 ? -5.525 -4.048 -12.398 1.00 88.56 245 THR A O 1
ATOM 1963 N N . PHE A 1 246 ? -3.792 -2.648 -12.077 1.00 89.25 246 PHE A N 1
ATOM 1964 C CA . PHE A 1 246 ? -2.755 -3.668 -12.150 1.00 89.25 246 PHE A CA 1
ATOM 1965 C C . PHE A 1 246 ? -2.900 -4.705 -11.029 1.00 89.25 246 PHE A C 1
ATOM 1967 O O . PHE A 1 246 ? -3.022 -5.890 -11.318 1.00 89.25 246 PHE A O 1
ATOM 1974 N N . ILE A 1 247 ? -2.978 -4.275 -9.766 1.00 85.31 247 ILE A N 1
ATOM 1975 C CA . ILE A 1 247 ? -3.092 -5.183 -8.611 1.00 85.31 247 ILE A CA 1
ATOM 1976 C C . ILE A 1 247 ? -4.356 -6.046 -8.715 1.00 85.31 247 ILE A C 1
ATOM 1978 O O . ILE A 1 247 ? -4.314 -7.248 -8.457 1.00 85.31 247 ILE A O 1
ATOM 1982 N N . ASN A 1 248 ? -5.480 -5.462 -9.140 1.00 83.44 248 ASN A N 1
ATOM 1983 C CA . ASN A 1 248 ? -6.713 -6.216 -9.351 1.00 83.44 248 ASN A CA 1
ATOM 1984 C C . ASN A 1 248 ? -6.592 -7.226 -10.499 1.00 83.44 248 ASN A C 1
ATOM 1986 O O . ASN A 1 248 ? -7.088 -8.343 -10.363 1.00 83.44 248 ASN A O 1
ATOM 1990 N N . ALA A 1 249 ? -5.935 -6.860 -11.603 1.00 85.06 249 ALA A N 1
ATOM 1991 C CA . ALA A 1 249 ? -5.703 -7.770 -12.720 1.00 85.06 249 ALA A CA 1
ATOM 1992 C C . ALA A 1 249 ? -4.805 -8.949 -12.314 1.00 85.06 249 ALA A C 1
ATOM 1994 O O . ALA A 1 249 ? -5.130 -10.090 -12.627 1.00 85.06 249 ALA A O 1
ATOM 1995 N N . GLU A 1 250 ? -3.727 -8.699 -11.566 1.00 83.38 250 GLU A N 1
ATOM 1996 C CA . GLU A 1 250 ? -2.841 -9.755 -11.061 1.00 83.38 250 GLU A CA 1
ATOM 1997 C C . GLU A 1 250 ? -3.551 -10.670 -10.055 1.00 83.38 250 GLU A C 1
ATOM 1999 O O . GLU A 1 250 ? -3.379 -11.887 -10.095 1.00 83.38 250 GLU A O 1
ATOM 2004 N N . ARG A 1 251 ? -4.432 -10.122 -9.208 1.00 73.81 251 ARG A N 1
ATOM 2005 C CA . ARG A 1 251 ? -5.226 -10.914 -8.255 1.00 73.81 251 ARG A CA 1
ATOM 2006 C C . ARG A 1 251 ? -6.132 -11.943 -8.936 1.00 73.81 251 ARG A C 1
ATOM 2008 O O . ARG A 1 251 ? -6.395 -12.988 -8.352 1.00 73.81 251 ARG A O 1
ATOM 2015 N N . LEU A 1 252 ? -6.651 -11.635 -10.124 1.00 75.81 252 LEU A N 1
ATOM 2016 C CA . LEU A 1 252 ? -7.543 -12.535 -10.864 1.00 75.81 252 LEU A CA 1
ATOM 2017 C C . LEU A 1 252 ? -6.792 -13.662 -11.589 1.00 75.81 252 LEU A C 1
ATOM 2019 O O . LEU A 1 252 ? -7.427 -14.602 -12.061 1.00 75.81 252 LEU A O 1
ATOM 2023 N N . LYS A 1 253 ? -5.462 -13.577 -11.693 1.00 79.19 253 LYS A N 1
ATOM 2024 C CA . LYS A 1 253 ? -4.634 -14.601 -12.335 1.00 79.19 253 LYS A CA 1
ATOM 2025 C C . LYS A 1 253 ? -4.279 -15.721 -11.361 1.00 79.19 253 LYS A C 1
ATOM 2027 O O . LYS A 1 253 ? -4.113 -15.499 -10.164 1.00 79.19 253 LYS A O 1
ATOM 2032 N N . GLU A 1 254 ? -4.078 -16.915 -11.915 1.00 74.56 254 GLU A N 1
ATOM 2033 C CA . GLU A 1 254 ? -3.399 -18.015 -11.224 1.00 74.56 254 GLU A CA 1
ATOM 2034 C C . GLU A 1 254 ? -2.002 -17.573 -10.771 1.00 74.56 254 GLU A C 1
ATOM 2036 O O . GLU A 1 254 ? -1.319 -16.843 -11.491 1.00 74.56 254 GLU A O 1
ATOM 2041 N N . GLU A 1 255 ? -1.547 -18.048 -9.611 1.00 72.12 255 GLU A N 1
ATOM 2042 C CA . GLU A 1 255 ? -0.291 -17.595 -8.996 1.00 72.12 255 GLU A CA 1
ATOM 2043 C C . GLU A 1 255 ? 0.937 -17.771 -9.910 1.00 72.12 255 GLU A C 1
ATOM 2045 O O . GLU A 1 255 ? 1.834 -16.930 -9.923 1.00 72.12 255 GLU A O 1
ATOM 2050 N N . ALA A 1 256 ? 0.957 -18.829 -10.727 1.00 73.00 256 ALA A N 1
ATOM 2051 C CA . ALA A 1 256 ? 2.019 -19.091 -11.700 1.00 73.00 256 ALA A CA 1
ATOM 2052 C C . ALA A 1 256 ? 2.056 -18.084 -12.868 1.00 73.00 256 ALA A C 1
ATOM 2054 O O . ALA A 1 256 ? 3.072 -17.968 -13.545 1.00 73.00 256 ALA A O 1
ATOM 2055 N N . LYS A 1 257 ? 0.955 -17.365 -13.115 1.00 75.56 257 LYS A N 1
ATOM 2056 C CA . LYS A 1 257 ? 0.803 -16.368 -14.190 1.00 75.56 257 LYS A CA 1
ATOM 2057 C C . LYS A 1 257 ? 0.913 -14.928 -13.683 1.00 75.56 257 LYS A C 1
ATOM 2059 O O . LYS A 1 257 ? 0.811 -13.993 -14.481 1.00 75.56 257 LYS A O 1
ATOM 2064 N N . GLN A 1 258 ? 1.056 -14.743 -12.372 1.00 80.81 258 GLN A N 1
ATOM 2065 C CA . GLN A 1 258 ? 1.261 -13.430 -11.781 1.00 80.81 258 GLN A CA 1
ATOM 2066 C C . GLN A 1 258 ? 2.657 -12.918 -12.116 1.00 80.81 258 GLN A C 1
ATOM 2068 O O . GLN A 1 258 ? 3.640 -13.658 -12.086 1.00 80.81 258 GLN A O 1
ATOM 2073 N N . ILE A 1 259 ? 2.741 -11.629 -12.410 1.00 81.62 259 ILE A N 1
ATOM 2074 C CA . ILE A 1 259 ? 4.001 -10.939 -12.626 1.00 81.62 259 ILE A CA 1
ATOM 2075 C C . ILE A 1 259 ? 4.731 -10.875 -11.284 1.00 81.62 259 ILE A C 1
ATOM 2077 O O . ILE A 1 259 ? 4.358 -10.121 -10.385 1.00 81.62 259 ILE A O 1
ATOM 2081 N N . LYS A 1 260 ? 5.787 -11.679 -11.164 1.00 79.00 260 LYS A N 1
ATOM 2082 C CA . LYS A 1 260 ? 6.710 -11.678 -10.030 1.00 79.00 260 LYS A CA 1
ATOM 2083 C C . LYS A 1 260 ? 8.010 -11.033 -10.494 1.00 79.00 260 LYS A C 1
ATOM 2085 O O . LYS A 1 260 ? 8.689 -11.568 -11.361 1.00 79.00 260 LYS A O 1
ATOM 2090 N N . VAL A 1 261 ? 8.315 -9.861 -9.945 1.00 83.06 261 VAL A N 1
ATOM 2091 C CA . VAL A 1 261 ? 9.543 -9.114 -10.239 1.00 83.06 261 VAL A CA 1
ATOM 2092 C C . VAL A 1 261 ? 10.278 -8.907 -8.927 1.00 83.06 261 VAL A C 1
ATOM 2094 O O . VAL A 1 261 ? 9.731 -8.297 -8.009 1.00 83.06 261 VAL A O 1
ATOM 2097 N N . GLY A 1 262 ? 11.487 -9.451 -8.822 1.00 85.50 262 GLY A N 1
ATOM 2098 C CA . GLY A 1 262 ? 12.325 -9.322 -7.641 1.00 85.50 262 GLY A CA 1
ATOM 2099 C C . GLY A 1 262 ? 12.904 -7.917 -7.485 1.00 85.50 262 GLY A C 1
ATOM 2100 O O . GLY A 1 262 ? 12.989 -7.137 -8.436 1.00 85.50 262 GLY A O 1
ATOM 2101 N N . ASP A 1 263 ? 13.366 -7.609 -6.273 1.00 86.25 263 ASP A N 1
ATOM 2102 C CA . ASP A 1 263 ? 13.946 -6.307 -5.916 1.00 86.25 263 ASP A CA 1
ATOM 2103 C C . ASP A 1 263 ? 15.074 -5.868 -6.854 1.00 86.25 263 ASP A C 1
ATOM 2105 O O . ASP A 1 263 ? 15.173 -4.699 -7.226 1.00 86.25 263 ASP A O 1
ATOM 2109 N N . ARG A 1 264 ? 15.915 -6.822 -7.259 1.00 90.56 264 ARG A N 1
ATOM 2110 C CA . ARG A 1 264 ? 17.029 -6.593 -8.178 1.00 90.56 264 ARG A CA 1
ATOM 2111 C C . ARG A 1 264 ? 16.555 -6.150 -9.559 1.00 90.56 264 ARG A C 1
ATOM 2113 O O . ARG A 1 264 ? 17.086 -5.186 -10.106 1.00 90.56 264 ARG A O 1
ATOM 2120 N N . CYS A 1 265 ? 15.502 -6.778 -10.076 1.00 91.25 265 CYS A N 1
ATOM 2121 C CA . CYS A 1 265 ? 14.905 -6.383 -11.344 1.00 91.25 265 CYS A CA 1
ATOM 2122 C C . CYS A 1 265 ? 14.171 -5.044 -11.241 1.00 91.25 265 CYS A C 1
ATOM 2124 O O . CYS A 1 265 ? 14.266 -4.230 -12.159 1.00 91.25 265 CYS A O 1
ATOM 2126 N N . VAL A 1 266 ? 13.489 -4.758 -10.126 1.00 90.50 266 VAL A N 1
ATOM 2127 C CA . VAL A 1 266 ? 12.899 -3.429 -9.887 1.00 90.50 266 VAL A CA 1
ATOM 2128 C C . VAL A 1 266 ? 13.986 -2.352 -9.869 1.00 90.50 266 VAL A C 1
ATOM 2130 O O . VAL A 1 266 ? 13.807 -1.297 -10.478 1.00 90.50 266 VAL A O 1
ATOM 2133 N N . LEU A 1 267 ? 15.125 -2.619 -9.225 1.00 90.00 267 LEU A N 1
ATOM 2134 C CA . LEU A 1 267 ? 16.267 -1.708 -9.197 1.00 90.00 267 LEU A CA 1
ATOM 2135 C C . LEU A 1 267 ? 16.841 -1.483 -10.602 1.00 90.00 267 LEU A C 1
ATOM 2137 O O . LEU A 1 267 ? 17.021 -0.335 -11.002 1.00 90.00 267 LEU A O 1
ATOM 2141 N N . PHE A 1 268 ? 17.044 -2.555 -11.374 1.00 94.06 268 PHE A N 1
ATOM 2142 C CA . PHE A 1 268 ? 17.489 -2.474 -12.765 1.00 94.06 268 PHE A CA 1
ATOM 2143 C C . PHE A 1 268 ? 16.538 -1.619 -13.618 1.00 94.06 268 PHE A C 1
ATOM 2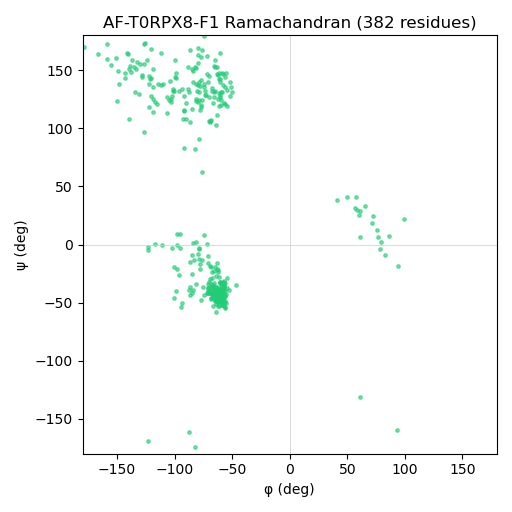145 O O . PHE A 1 268 ? 16.969 -0.680 -14.288 1.00 94.06 268 PHE A O 1
ATOM 2152 N N . LEU A 1 269 ? 15.230 -1.894 -13.552 1.00 93.12 269 LEU A N 1
ATOM 2153 C CA . LEU A 1 269 ? 14.208 -1.149 -14.291 1.00 93.12 269 LEU A CA 1
ATOM 2154 C C . LEU A 1 269 ? 14.137 0.322 -13.852 1.00 93.12 269 LEU A C 1
ATOM 2156 O O . LEU A 1 269 ? 13.953 1.196 -14.696 1.00 93.12 269 LEU A O 1
ATOM 2160 N N . SER A 1 270 ? 14.334 0.616 -12.562 1.00 91.69 270 SER A N 1
ATOM 2161 C CA . SER A 1 270 ? 14.435 1.988 -12.042 1.00 91.69 270 SER A CA 1
ATOM 2162 C C . SER A 1 270 ? 15.593 2.746 -12.692 1.00 91.69 270 SER A C 1
ATOM 2164 O O . SER A 1 270 ? 15.412 3.848 -13.217 1.00 91.69 270 SER A O 1
ATOM 2166 N N . THR A 1 271 ? 16.782 2.135 -12.713 1.00 92.88 271 THR A N 1
ATOM 2167 C CA . THR A 1 271 ? 17.983 2.706 -13.337 1.00 92.88 271 THR A CA 1
ATOM 2168 C C . THR A 1 271 ? 17.775 2.911 -14.835 1.00 92.88 271 THR A C 1
ATOM 2170 O O . THR A 1 271 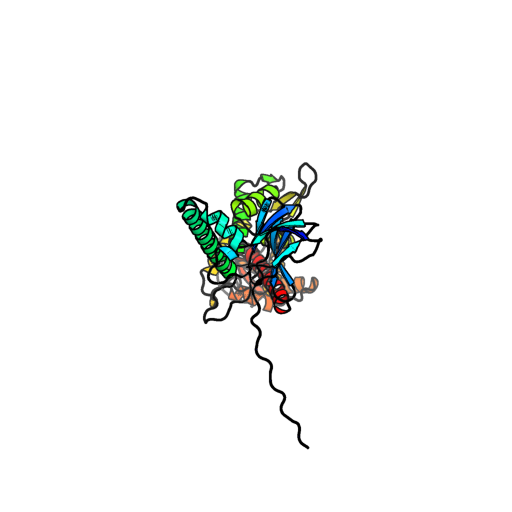? 18.075 3.989 -15.350 1.00 92.88 271 THR A O 1
ATOM 2173 N N . ALA A 1 272 ? 17.178 1.933 -15.524 1.00 93.50 272 ALA A N 1
ATOM 2174 C CA . ALA A 1 272 ? 16.852 2.033 -16.944 1.00 93.50 272 ALA A CA 1
ATOM 2175 C C . ALA A 1 272 ? 15.873 3.181 -17.239 1.00 93.50 272 ALA A C 1
ATOM 2177 O O . ALA A 1 272 ? 16.117 3.984 -18.139 1.00 93.50 272 ALA A O 1
ATOM 2178 N N . LEU A 1 273 ? 14.794 3.321 -16.462 1.00 92.62 273 LEU A N 1
ATOM 2179 C CA . LEU A 1 273 ? 13.826 4.409 -16.630 1.00 92.62 273 LEU A CA 1
ATOM 2180 C C . LEU A 1 273 ? 14.454 5.788 -16.385 1.00 92.62 273 LEU A C 1
ATOM 2182 O O . LEU A 1 273 ? 14.184 6.721 -17.141 1.00 92.62 273 LEU A O 1
ATOM 2186 N N . ASN A 1 274 ? 15.315 5.914 -15.372 1.00 91.12 274 ASN A N 1
ATOM 2187 C CA . ASN A 1 274 ? 16.035 7.156 -15.084 1.00 91.12 274 ASN A CA 1
ATOM 2188 C C . ASN A 1 274 ? 17.032 7.519 -16.192 1.00 91.12 274 ASN A C 1
ATOM 2190 O O . ASN A 1 274 ? 17.156 8.692 -16.550 1.00 91.12 274 ASN A O 1
ATOM 2194 N N . TYR A 1 275 ? 17.723 6.525 -16.753 1.00 92.62 275 TYR A N 1
ATOM 2195 C CA . TYR A 1 275 ? 18.608 6.713 -17.899 1.00 92.62 275 TYR A CA 1
ATOM 2196 C C . TYR A 1 275 ? 17.825 7.183 -19.133 1.00 92.62 275 TYR A C 1
ATOM 2198 O O . TYR A 1 275 ? 18.175 8.209 -19.718 1.00 92.62 275 TYR A O 1
ATOM 2206 N N . LEU A 1 276 ? 16.721 6.502 -19.463 1.00 92.69 276 LEU A N 1
ATOM 2207 C CA . LEU A 1 276 ? 15.868 6.807 -20.619 1.00 92.69 276 LEU A CA 1
ATOM 2208 C C . LEU A 1 276 ? 15.122 8.142 -20.498 1.00 92.69 276 LEU A C 1
ATOM 2210 O O . LEU A 1 276 ? 14.737 8.735 -21.503 1.00 92.69 276 LEU A O 1
ATOM 2214 N N . ALA A 1 277 ? 14.903 8.633 -19.277 1.00 88.75 277 ALA A N 1
ATOM 2215 C CA . ALA A 1 277 ? 14.367 9.973 -19.052 1.00 88.75 277 ALA A CA 1
ATOM 2216 C C . ALA A 1 277 ? 15.355 11.077 -19.471 1.00 88.75 277 ALA A C 1
ATOM 2218 O O . ALA A 1 277 ? 14.923 12.161 -19.853 1.00 88.75 277 ALA A O 1
ATOM 2219 N N . LYS A 1 278 ? 16.666 10.805 -19.409 1.00 90.94 278 LYS A N 1
ATOM 2220 C CA . LYS A 1 278 ? 17.734 11.735 -19.817 1.00 90.94 278 LYS A CA 1
ATOM 2221 C C . LYS A 1 278 ? 18.221 11.486 -21.248 1.00 90.94 278 LYS A C 1
ATOM 2223 O O . LYS A 1 278 ? 18.705 12.410 -21.890 1.00 90.94 278 LYS A O 1
ATOM 2228 N N . HIS A 1 279 ? 18.080 10.255 -21.736 1.00 89.62 279 HIS A N 1
ATOM 2229 C CA . HIS A 1 279 ? 18.528 9.814 -23.053 1.00 89.62 279 HIS A CA 1
ATOM 2230 C C . HIS A 1 279 ? 17.348 9.167 -23.784 1.00 89.62 279 HIS A C 1
ATOM 2232 O O . HIS A 1 279 ? 17.043 7.999 -23.531 1.00 89.62 279 HIS A O 1
ATOM 2238 N N . PRO A 1 280 ? 16.638 9.911 -24.649 1.00 84.75 280 PRO A N 1
ATOM 2239 C CA . PRO A 1 280 ? 15.497 9.360 -25.358 1.00 84.75 280 PRO A CA 1
ATOM 2240 C C . PRO A 1 280 ? 15.925 8.168 -26.230 1.00 84.75 280 PRO A C 1
ATOM 2242 O O . PRO A 1 280 ? 17.016 8.185 -26.807 1.00 84.75 280 PRO A O 1
ATOM 2245 N N . PRO A 1 281 ? 15.082 7.126 -26.322 1.00 85.06 281 PRO A N 1
ATOM 2246 C CA . PRO A 1 281 ? 15.390 5.942 -27.108 1.00 85.06 281 PRO A CA 1
ATOM 2247 C C . PRO A 1 281 ? 15.519 6.286 -28.594 1.00 85.06 281 PRO A C 1
ATOM 2249 O O . PRO A 1 281 ? 14.896 7.231 -29.084 1.00 85.06 281 PRO A O 1
ATOM 2252 N N . GLY A 1 282 ? 16.310 5.487 -29.312 1.00 82.81 282 GLY A N 1
ATOM 2253 C CA . GLY A 1 282 ? 16.410 5.580 -30.767 1.00 82.81 282 GLY A CA 1
ATOM 2254 C C . GLY A 1 282 ? 15.064 5.333 -31.465 1.00 82.81 282 GLY A C 1
ATOM 2255 O O . GLY A 1 282 ? 14.126 4.816 -30.848 1.00 82.81 282 GLY A O 1
ATOM 2256 N N . PRO A 1 283 ? 14.947 5.699 -32.753 1.00 82.75 283 PRO A N 1
ATOM 2257 C CA . PRO A 1 283 ? 13.723 5.483 -33.510 1.00 82.75 283 PRO A CA 1
ATOM 2258 C C . PRO A 1 283 ? 13.392 3.989 -33.583 1.00 82.75 283 PRO A C 1
ATOM 2260 O O . PRO A 1 283 ? 14.272 3.153 -33.767 1.00 82.75 283 PRO A O 1
ATOM 2263 N N . THR A 1 284 ? 12.107 3.664 -33.459 1.00 84.50 284 THR A N 1
ATOM 2264 C CA . THR A 1 284 ? 11.565 2.298 -33.606 1.00 84.50 284 THR A CA 1
ATOM 2265 C C . THR A 1 284 ? 10.715 2.156 -34.867 1.00 84.50 284 THR A C 1
ATOM 2267 O O . THR A 1 284 ? 10.203 1.080 -35.165 1.00 84.50 284 THR A O 1
ATOM 2270 N N . LYS A 1 285 ? 10.582 3.249 -35.624 1.00 86.62 285 LYS A N 1
ATOM 2271 C CA . LYS A 1 285 ? 9.909 3.344 -36.917 1.00 86.62 285 LYS A CA 1
ATOM 2272 C C . LYS A 1 285 ? 10.798 4.111 -37.891 1.00 86.62 285 LYS A C 1
ATOM 2274 O O . LYS A 1 285 ? 11.580 4.961 -37.465 1.00 86.62 285 LYS A O 1
ATOM 2279 N N . ASP A 1 286 ? 10.682 3.806 -39.176 1.00 84.75 286 ASP A N 1
ATOM 2280 C CA . ASP A 1 286 ? 11.347 4.559 -40.235 1.00 84.75 286 ASP A CA 1
ATOM 2281 C C . ASP A 1 286 ? 10.667 5.921 -40.487 1.00 84.75 286 ASP A C 1
ATOM 2283 O O . ASP A 1 286 ? 9.662 6.273 -39.862 1.00 84.75 286 ASP A O 1
ATOM 2287 N N . SER A 1 287 ? 11.209 6.702 -41.425 1.00 83.69 287 SER A N 1
ATOM 2288 C CA . SER A 1 287 ? 10.668 8.014 -41.811 1.00 83.69 287 SER A CA 1
ATOM 2289 C C . SER A 1 287 ? 9.262 7.958 -42.427 1.00 83.69 287 SER A C 1
ATOM 2291 O O . SER A 1 287 ? 8.596 8.989 -42.494 1.00 83.69 287 SER A O 1
ATOM 2293 N N . SER A 1 288 ? 8.795 6.779 -42.850 1.00 78.25 288 SER A N 1
ATOM 2294 C CA . SER A 1 288 ? 7.446 6.537 -43.377 1.00 78.25 288 SER A CA 1
ATOM 2295 C C . SER A 1 288 ? 6.459 6.031 -42.315 1.00 78.25 288 SER A C 1
ATOM 2297 O O . SER A 1 288 ? 5.271 5.877 -42.594 1.00 78.25 288 SER A O 1
ATOM 2299 N N . GLY A 1 289 ? 6.928 5.803 -41.082 1.00 79.50 289 GLY A N 1
ATOM 2300 C CA . GLY A 1 289 ? 6.127 5.307 -39.965 1.00 79.50 289 GLY A CA 1
ATOM 2301 C C . GLY A 1 289 ? 6.013 3.781 -39.889 1.00 79.50 289 GLY A C 1
ATOM 2302 O O . GLY A 1 289 ? 5.266 3.283 -39.039 1.00 79.50 289 GLY A O 1
ATOM 2303 N N . LYS A 1 290 ? 6.748 3.032 -40.722 1.00 82.44 290 LYS A N 1
ATOM 2304 C CA . LYS A 1 290 ? 6.787 1.565 -40.675 1.00 82.44 290 LYS A CA 1
ATOM 2305 C C . LYS A 1 290 ? 7.712 1.093 -39.542 1.00 82.44 290 LYS A C 1
ATOM 2307 O O . LYS A 1 290 ? 8.761 1.709 -39.346 1.00 82.44 290 LYS A O 1
ATOM 2312 N N . PRO A 1 291 ? 7.360 0.038 -38.781 1.00 83.38 291 PRO A N 1
ATOM 2313 C CA . PRO A 1 291 ? 8.221 -0.495 -37.726 1.00 83.38 291 PRO A CA 1
ATOM 2314 C C . PRO A 1 291 ? 9.609 -0.889 -38.241 1.00 83.38 291 PRO A C 1
ATOM 2316 O O . PRO A 1 291 ? 9.739 -1.527 -39.286 1.00 83.38 291 PRO A O 1
ATOM 2319 N N . LEU A 1 292 ? 10.645 -0.517 -37.490 1.00 86.19 292 LEU A N 1
ATOM 2320 C CA . LEU A 1 292 ? 12.003 -1.005 -37.715 1.00 86.19 292 LEU A CA 1
ATOM 2321 C C . LEU A 1 292 ? 12.146 -2.436 -37.184 1.00 86.19 292 LEU A C 1
ATOM 2323 O O . LEU A 1 292 ? 11.361 -2.895 -36.350 1.00 86.19 292 LEU A O 1
ATOM 2327 N N . MET A 1 293 ? 13.182 -3.130 -37.653 1.00 82.62 293 MET A N 1
ATOM 2328 C CA . MET A 1 293 ? 13.510 -4.472 -37.179 1.00 82.62 293 MET A CA 1
ATOM 2329 C C . MET A 1 293 ? 14.223 -4.391 -35.825 1.00 82.62 293 MET A C 1
ATOM 2331 O O . MET A 1 293 ? 15.324 -3.856 -35.707 1.00 82.62 293 MET A O 1
ATOM 2335 N N . ALA A 1 294 ? 13.573 -4.932 -34.806 1.00 78.44 294 ALA A N 1
ATOM 2336 C CA . ALA A 1 294 ? 14.145 -5.304 -33.531 1.00 78.44 294 ALA A CA 1
ATOM 2337 C C . ALA A 1 294 ? 15.065 -6.524 -33.679 1.00 78.44 294 ALA A C 1
ATOM 2339 O O . ALA A 1 294 ? 14.824 -7.445 -34.465 1.00 78.44 294 ALA A O 1
ATOM 2340 N N . TYR A 1 295 ? 16.131 -6.541 -32.888 1.00 69.38 295 TYR A N 1
ATOM 2341 C CA . TYR A 1 295 ? 17.051 -7.666 -32.829 1.00 69.38 295 TYR A CA 1
ATOM 2342 C C . TYR A 1 295 ? 16.564 -8.691 -31.782 1.00 69.38 295 TYR A C 1
ATOM 2344 O O . TYR A 1 295 ? 16.255 -8.267 -30.667 1.00 69.38 295 TYR A O 1
ATOM 2352 N N . PRO A 1 296 ? 16.533 -10.008 -32.081 1.00 67.19 296 PRO A N 1
ATOM 2353 C CA . PRO A 1 296 ? 16.904 -10.650 -33.346 1.00 67.19 296 PRO A CA 1
ATOM 2354 C C . PRO A 1 296 ? 15.708 -10.843 -34.307 1.00 67.19 296 PRO A C 1
ATOM 2356 O O . PRO A 1 296 ? 14.878 -11.729 -34.120 1.00 67.19 296 PRO A O 1
ATOM 2359 N N . GLY A 1 297 ? 15.660 -10.066 -35.395 1.00 75.44 297 GLY A N 1
ATOM 2360 C CA . GLY A 1 297 ? 14.895 -10.389 -36.609 1.00 75.44 297 GLY A CA 1
ATOM 2361 C C . GLY A 1 297 ? 13.365 -10.283 -36.544 1.00 75.44 297 GLY A C 1
ATOM 2362 O O . GLY A 1 297 ? 12.700 -10.944 -37.341 1.00 75.44 297 GLY A O 1
ATOM 2363 N N . ARG A 1 298 ? 12.792 -9.471 -35.646 1.00 86.69 298 ARG A N 1
ATOM 2364 C CA . ARG A 1 298 ? 11.337 -9.198 -35.587 1.00 86.69 298 ARG A CA 1
ATOM 2365 C C . ARG A 1 298 ? 11.055 -7.705 -35.683 1.00 86.69 298 ARG A C 1
ATOM 2367 O O . ARG A 1 298 ? 11.930 -6.917 -35.380 1.00 86.69 298 ARG A O 1
ATOM 2374 N N . GLU A 1 299 ? 9.857 -7.280 -36.061 1.00 87.62 299 GLU A N 1
ATOM 2375 C CA . GLU A 1 299 ? 9.503 -5.852 -36.007 1.00 87.62 299 GLU A CA 1
ATOM 2376 C C . GLU A 1 299 ? 9.314 -5.378 -34.551 1.00 87.62 299 GLU A C 1
ATOM 2378 O O . GLU A 1 299 ? 8.853 -6.147 -33.697 1.00 87.62 299 GLU A O 1
ATOM 2383 N N . PHE A 1 300 ? 9.663 -4.117 -34.257 1.00 88.25 300 PHE A N 1
ATOM 2384 C CA . PHE A 1 300 ? 9.302 -3.490 -32.980 1.00 88.25 300 PHE A CA 1
ATOM 2385 C C . PHE A 1 300 ? 7.779 -3.406 -32.855 1.00 88.25 300 PHE A C 1
ATOM 2387 O O . PHE A 1 300 ? 7.101 -2.812 -33.697 1.00 88.25 300 PHE A O 1
ATOM 2394 N N . ALA A 1 301 ? 7.242 -3.948 -31.766 1.00 88.88 301 ALA A N 1
ATOM 2395 C CA . ALA A 1 301 ? 5.850 -3.755 -31.405 1.00 88.88 301 ALA A CA 1
ATOM 2396 C C . ALA A 1 301 ? 5.627 -2.356 -30.807 1.00 88.88 301 ALA A C 1
ATOM 2398 O O . ALA A 1 301 ? 6.553 -1.620 -30.451 1.00 88.88 301 ALA A O 1
ATOM 2399 N N . GLU A 1 302 ? 4.360 -1.969 -30.680 1.00 85.75 302 GLU A N 1
ATOM 2400 C CA . GLU A 1 302 ? 4.003 -0.665 -30.133 1.00 85.75 302 GLU A CA 1
ATOM 2401 C C . GLU A 1 302 ? 4.515 -0.488 -28.692 1.00 85.75 302 GLU A C 1
ATOM 2403 O O . GLU A 1 302 ? 4.287 -1.316 -27.806 1.00 85.75 302 GLU A O 1
ATOM 2408 N N . GLY A 1 303 ? 5.214 0.627 -28.458 1.00 86.94 303 GLY A N 1
ATOM 2409 C CA . GLY A 1 303 ? 5.781 0.967 -27.154 1.00 86.94 303 GLY A CA 1
ATOM 2410 C C . GLY A 1 303 ? 7.082 0.241 -26.806 1.00 86.94 303 GLY A C 1
ATOM 2411 O O . GLY A 1 303 ? 7.601 0.465 -25.708 1.00 86.94 303 GLY A O 1
ATOM 2412 N N . GLU A 1 304 ? 7.612 -0.593 -27.705 1.00 92.81 304 GLU A N 1
ATOM 2413 C CA . GLU A 1 304 ? 8.924 -1.219 -27.552 1.00 92.81 304 GLU A CA 1
ATOM 2414 C C . GLU A 1 304 ? 10.066 -0.291 -27.958 1.00 92.81 304 GLU A C 1
ATOM 2416 O O . GLU A 1 304 ? 9.898 0.586 -28.803 1.00 92.81 304 GLU A O 1
ATOM 2421 N N . ILE A 1 305 ? 11.230 -0.496 -27.342 1.00 92.81 305 ILE A N 1
ATOM 2422 C CA . ILE A 1 305 ? 12.491 0.175 -27.667 1.00 92.81 305 ILE A CA 1
ATOM 2423 C C . ILE A 1 305 ? 13.653 -0.816 -27.559 1.00 92.81 305 ILE A C 1
ATOM 2425 O O . ILE A 1 305 ? 13.525 -1.851 -26.904 1.00 92.81 305 ILE A O 1
ATOM 2429 N N . LEU A 1 306 ? 14.811 -0.459 -28.114 1.00 91.25 306 LEU A N 1
ATOM 2430 C CA . LEU A 1 306 ? 16.072 -1.146 -27.835 1.00 91.25 306 LEU A CA 1
ATOM 2431 C C . LEU A 1 306 ? 16.779 -0.488 -26.641 1.00 91.25 306 LEU A C 1
ATOM 2433 O O . LEU A 1 306 ? 17.078 0.706 -26.681 1.00 91.25 306 LEU A O 1
ATOM 2437 N N . LEU A 1 307 ? 17.052 -1.259 -25.590 1.00 92.31 307 LEU A N 1
ATOM 2438 C CA . LEU A 1 307 ? 17.805 -0.824 -24.414 1.00 92.31 307 LEU A CA 1
ATOM 2439 C C . LEU A 1 307 ? 19.253 -1.329 -24.489 1.00 92.31 307 LEU A C 1
ATOM 2441 O O . LEU A 1 307 ? 19.476 -2.521 -24.689 1.00 92.31 307 LEU A O 1
ATOM 2445 N N . ASP A 1 308 ? 20.227 -0.450 -24.240 1.00 92.06 308 ASP A N 1
ATOM 2446 C CA . ASP A 1 308 ? 21.624 -0.836 -23.987 1.00 92.06 308 ASP A CA 1
ATOM 2447 C C . ASP A 1 308 ? 21.764 -1.327 -22.535 1.00 92.06 308 ASP A C 1
ATOM 2449 O O . ASP A 1 308 ? 21.984 -0.553 -21.600 1.00 92.06 308 ASP A O 1
ATOM 2453 N N . VAL A 1 309 ? 21.581 -2.635 -22.337 1.00 92.12 309 VAL A N 1
ATOM 2454 C CA . VAL A 1 309 ? 21.682 -3.303 -21.028 1.00 92.12 309 VAL A CA 1
ATOM 2455 C C . VAL A 1 309 ? 23.081 -3.125 -20.446 1.00 92.12 309 VAL A C 1
ATOM 2457 O O . VAL A 1 309 ? 23.227 -2.865 -19.251 1.00 92.12 309 VAL A O 1
ATOM 2460 N N . GLY A 1 310 ? 24.111 -3.187 -21.297 1.00 91.19 310 GLY A N 1
ATOM 2461 C CA . GLY A 1 310 ? 25.495 -2.988 -20.883 1.00 91.19 310 GLY A CA 1
ATOM 2462 C C . GLY A 1 310 ? 25.734 -1.614 -20.258 1.00 91.19 310 GLY A C 1
ATOM 2463 O O . GLY A 1 310 ? 26.454 -1.516 -19.263 1.00 91.19 310 GLY A O 1
ATOM 2464 N N . GLN A 1 311 ? 25.107 -0.569 -20.795 1.00 92.25 311 GLN A N 1
ATOM 2465 C CA . GLN A 1 311 ? 25.166 0.773 -20.226 1.00 92.25 311 GLN A CA 1
ATOM 2466 C C . GLN A 1 311 ? 24.430 0.878 -18.884 1.00 92.25 311 GLN A C 1
ATOM 2468 O O . GLN A 1 311 ? 24.951 1.508 -17.965 1.00 92.25 311 GLN A O 1
ATOM 2473 N N . ILE A 1 312 ? 23.259 0.248 -18.735 1.00 94.62 312 ILE A N 1
ATOM 2474 C CA . ILE A 1 312 ? 22.515 0.259 -17.461 1.00 94.62 312 ILE A CA 1
ATOM 2475 C C . ILE A 1 312 ? 23.297 -0.445 -16.350 1.00 94.62 312 ILE A C 1
ATOM 2477 O O . ILE A 1 312 ? 23.347 0.059 -15.228 1.00 94.62 312 ILE A O 1
ATOM 2481 N N . VAL A 1 313 ? 23.943 -1.568 -16.667 1.00 93.12 313 VAL A N 1
ATOM 2482 C CA . VAL A 1 313 ? 24.816 -2.288 -15.732 1.00 93.12 313 VAL A CA 1
ATOM 2483 C C . VAL A 1 313 ? 25.966 -1.400 -15.259 1.00 93.12 313 VAL A C 1
ATOM 2485 O O . VAL A 1 313 ? 26.133 -1.245 -14.054 1.00 93.12 313 VAL A O 1
ATOM 2488 N N . ARG A 1 314 ? 26.677 -0.734 -16.182 1.00 92.75 314 ARG A N 1
ATOM 2489 C CA . ARG A 1 314 ? 27.773 0.194 -15.841 1.00 92.75 314 ARG A CA 1
ATOM 2490 C C . ARG A 1 314 ? 27.311 1.338 -14.940 1.00 92.75 314 ARG A C 1
ATOM 2492 O O . ARG A 1 314 ? 27.931 1.602 -13.922 1.00 92.75 314 ARG A O 1
ATOM 2499 N N . ILE A 1 315 ? 26.177 1.966 -15.262 1.00 92.75 315 ILE A N 1
ATOM 2500 C CA . ILE A 1 315 ? 25.592 3.017 -14.412 1.00 92.75 315 ILE A CA 1
ATOM 2501 C C . ILE A 1 315 ? 25.277 2.466 -13.015 1.00 92.75 315 ILE A C 1
ATOM 2503 O O . ILE A 1 315 ? 25.508 3.136 -12.012 1.00 92.75 315 ILE A O 1
ATOM 2507 N N . GLY A 1 316 ? 24.751 1.243 -12.933 1.00 90.25 316 GLY A N 1
ATOM 2508 C CA . GLY A 1 316 ? 24.508 0.570 -11.662 1.00 90.25 316 GLY A CA 1
ATOM 2509 C C . GLY A 1 316 ? 25.784 0.314 -10.861 1.00 90.25 316 GLY A C 1
ATOM 2510 O O . GLY A 1 316 ? 25.779 0.507 -9.648 1.00 90.25 316 GLY A O 1
ATOM 2511 N N . GLU A 1 317 ? 26.865 -0.105 -11.515 1.00 89.88 317 GLU A N 1
ATOM 2512 C CA . GLU A 1 317 ? 28.186 -0.279 -10.899 1.00 89.88 317 GLU A CA 1
ATOM 2513 C C . GLU A 1 317 ? 28.733 1.052 -10.365 1.00 89.88 317 GLU A C 1
ATOM 2515 O O . GLU A 1 317 ? 29.102 1.118 -9.193 1.00 89.88 317 GLU A O 1
ATOM 2520 N N . ASP A 1 318 ? 28.675 2.123 -11.163 1.00 91.69 318 ASP A N 1
ATOM 2521 C CA . ASP A 1 318 ? 29.121 3.470 -10.774 1.00 91.69 318 ASP A CA 1
ATOM 2522 C C . ASP A 1 318 ? 28.337 4.022 -9.568 1.00 91.69 318 ASP A C 1
ATOM 2524 O O . ASP A 1 318 ? 28.871 4.759 -8.739 1.00 91.69 318 ASP A O 1
ATOM 2528 N N . MET A 1 319 ? 27.062 3.645 -9.441 1.00 90.62 319 MET A N 1
ATOM 2529 C CA . MET A 1 319 ? 26.201 3.992 -8.305 1.00 90.62 319 MET A CA 1
ATOM 2530 C C . MET A 1 319 ? 26.361 3.047 -7.098 1.00 90.62 319 MET A C 1
ATOM 2532 O O . MET A 1 319 ? 25.650 3.209 -6.105 1.00 90.62 319 M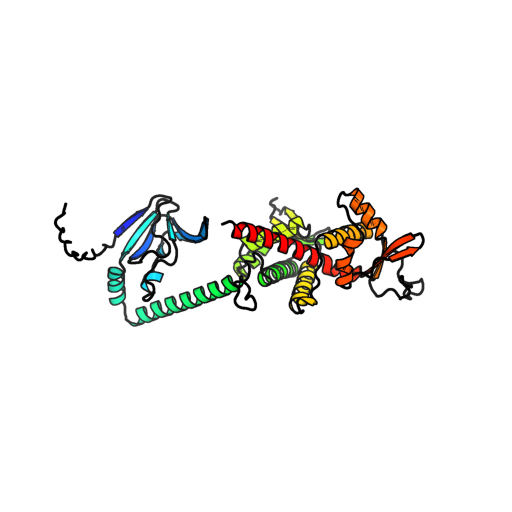ET A O 1
ATOM 2536 N N . GLY A 1 320 ? 27.245 2.044 -7.168 1.00 89.62 320 GLY A N 1
ATOM 2537 C CA . GLY A 1 320 ? 27.463 1.062 -6.099 1.00 89.62 320 GLY A CA 1
ATOM 2538 C C . GLY A 1 320 ? 26.323 0.049 -5.922 1.00 89.62 320 GLY A C 1
ATOM 2539 O O . GLY A 1 320 ? 26.213 -0.587 -4.877 1.00 89.62 320 GLY A O 1
ATOM 2540 N N . LEU A 1 321 ? 25.457 -0.109 -6.926 1.00 87.81 321 LEU A N 1
ATOM 2541 C CA . LEU A 1 321 ? 24.299 -1.013 -6.906 1.00 87.81 321 LEU A CA 1
ATOM 2542 C C . LEU A 1 321 ? 24.653 -2.445 -7.343 1.00 87.81 321 LEU A C 1
ATOM 2544 O O . LEU A 1 321 ? 23.866 -3.373 -7.131 1.00 87.81 321 LEU A O 1
ATOM 2548 N N . GLY A 1 322 ? 25.821 -2.622 -7.972 1.00 90.06 322 GLY A N 1
ATOM 2549 C CA . GLY A 1 322 ? 26.350 -3.916 -8.411 1.00 90.06 322 GLY A CA 1
ATOM 2550 C C . GLY A 1 322 ? 25.413 -4.660 -9.361 1.00 90.06 322 GLY A C 1
ATOM 2551 O O . GLY A 1 322 ? 25.194 -5.851 -9.167 1.00 90.06 322 GLY A O 1
ATOM 2552 N N . LEU A 1 323 ? 24.772 -3.954 -10.301 1.00 91.50 323 LEU A N 1
ATOM 2553 C CA . LEU A 1 323 ? 23.840 -4.543 -11.270 1.00 91.50 323 LEU A CA 1
ATOM 2554 C C . LEU A 1 323 ? 24.555 -5.499 -12.235 1.00 91.50 323 LEU A C 1
ATOM 2556 O O . LEU A 1 323 ? 25.738 -5.360 -12.508 1.00 91.50 323 LEU A O 1
ATOM 2560 N N . THR A 1 324 ? 23.818 -6.465 -12.769 1.00 92.19 324 THR A N 1
ATOM 2561 C CA . THR A 1 324 ? 24.275 -7.478 -13.724 1.00 92.19 324 THR A CA 1
ATOM 2562 C C . THR A 1 324 ? 23.196 -7.721 -14.777 1.00 92.19 324 THR A C 1
ATOM 2564 O O . THR A 1 324 ? 22.025 -7.402 -14.563 1.00 92.19 324 THR A O 1
ATOM 2567 N N . ASP A 1 325 ? 23.552 -8.356 -15.895 1.00 88.81 325 ASP A N 1
ATOM 2568 C CA . ASP A 1 325 ? 22.572 -8.715 -16.932 1.00 88.81 325 ASP A CA 1
ATOM 2569 C C . ASP A 1 325 ? 21.496 -9.673 -16.402 1.00 88.81 325 ASP A C 1
ATOM 2571 O O . ASP A 1 325 ? 20.367 -9.670 -16.880 1.00 88.81 325 ASP A O 1
ATOM 2575 N N . ALA A 1 326 ? 21.819 -10.486 -15.391 1.00 89.81 326 ALA A N 1
ATOM 2576 C CA . ALA A 1 326 ? 20.868 -11.417 -14.794 1.00 89.81 326 ALA A CA 1
ATOM 2577 C C . ALA A 1 326 ? 19.711 -10.698 -14.084 1.00 89.81 326 ALA A C 1
ATOM 2579 O O . ALA A 1 326 ? 18.634 -11.277 -13.947 1.00 89.81 326 ALA A O 1
ATOM 2580 N N . ASP A 1 327 ? 19.899 -9.438 -13.679 1.00 91.94 327 ASP A N 1
ATOM 2581 C CA . ASP A 1 327 ? 18.885 -8.684 -12.948 1.00 91.94 327 ASP A CA 1
ATOM 2582 C C . ASP A 1 327 ? 17.683 -8.298 -13.827 1.00 91.94 327 ASP A C 1
ATOM 2584 O O . ASP A 1 327 ? 16.631 -7.992 -13.283 1.00 91.94 327 ASP A O 1
ATOM 2588 N N . ILE A 1 328 ? 17.768 -8.366 -15.165 1.00 91.81 328 ILE A N 1
ATOM 2589 C CA . ILE A 1 328 ? 16.608 -8.137 -16.054 1.00 91.81 328 ILE A CA 1
ATOM 2590 C C . ILE A 1 328 ? 15.751 -9.400 -16.269 1.00 91.81 328 ILE A C 1
ATOM 2592 O O . ILE A 1 328 ? 14.656 -9.318 -16.824 1.00 91.81 328 ILE A O 1
ATOM 2596 N N . ARG A 1 329 ? 16.206 -10.581 -15.826 1.00 90.44 329 ARG A N 1
ATOM 2597 C CA . ARG A 1 329 ? 15.572 -11.880 -16.134 1.00 90.44 329 ARG A CA 1
ATOM 2598 C C . ARG A 1 329 ? 14.104 -11.965 -15.704 1.00 90.44 329 ARG A C 1
ATOM 2600 O O . ARG A 1 329 ? 13.285 -12.563 -16.405 1.00 90.44 329 ARG A O 1
ATOM 2607 N N . ASP A 1 330 ? 13.747 -11.341 -14.586 1.00 88.88 330 ASP A N 1
ATOM 2608 C CA . ASP A 1 330 ? 12.356 -11.322 -14.125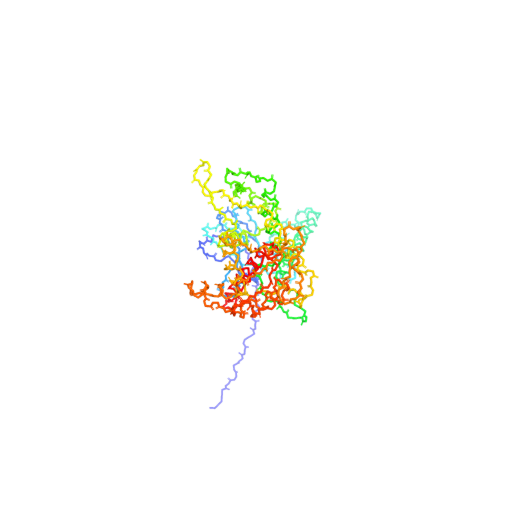 1.00 88.88 330 ASP A CA 1
ATOM 2609 C C . ASP A 1 330 ? 11.465 -10.494 -15.062 1.00 88.88 330 ASP A C 1
ATOM 2611 O O . ASP A 1 330 ? 10.312 -10.851 -15.299 1.00 88.88 330 ASP A O 1
ATOM 2615 N N . ALA A 1 331 ? 12.000 -9.421 -15.658 1.00 89.50 331 ALA A N 1
ATOM 2616 C CA . ALA A 1 331 ? 11.293 -8.647 -16.675 1.00 89.50 331 ALA A CA 1
ATOM 2617 C C . ALA A 1 331 ? 11.073 -9.472 -17.951 1.00 89.50 331 ALA A C 1
ATOM 2619 O O . ALA A 1 331 ? 10.013 -9.347 -18.564 1.00 89.50 331 ALA A O 1
ATOM 2620 N N . VAL A 1 332 ? 12.017 -10.349 -18.312 1.00 89.81 332 VAL A N 1
ATOM 2621 C CA . VAL A 1 332 ? 11.843 -11.302 -19.422 1.00 89.81 332 VAL A CA 1
ATOM 2622 C C . VAL A 1 332 ? 10.718 -12.284 -19.120 1.00 89.81 332 VAL A C 1
ATOM 2624 O O . VAL A 1 332 ? 9.759 -12.402 -19.879 1.00 89.81 332 VAL A O 1
ATOM 2627 N N . THR A 1 333 ? 10.765 -12.904 -17.943 1.00 87.94 333 THR A N 1
ATOM 2628 C CA . THR A 1 333 ? 9.738 -13.852 -17.482 1.00 87.94 333 THR A CA 1
ATOM 2629 C C . THR A 1 333 ? 8.348 -13.203 -17.405 1.00 87.94 333 THR A C 1
ATOM 2631 O O . THR A 1 333 ? 7.337 -13.837 -17.698 1.00 87.94 333 THR A O 1
ATOM 2634 N N . ALA A 1 334 ? 8.281 -11.912 -17.066 1.00 86.12 334 ALA A N 1
ATOM 2635 C CA . ALA A 1 334 ? 7.048 -11.126 -17.028 1.00 86.12 334 ALA A CA 1
ATOM 2636 C C . ALA A 1 334 ? 6.550 -10.644 -18.413 1.00 86.12 334 ALA A C 1
ATOM 2638 O O . ALA A 1 334 ? 5.494 -9.999 -18.502 1.00 86.12 334 ALA A O 1
ATOM 2639 N N . GLY A 1 335 ? 7.297 -10.918 -19.491 1.00 87.44 335 GLY A N 1
ATOM 2640 C CA . GLY A 1 335 ? 7.007 -10.451 -20.849 1.00 87.44 335 GLY A CA 1
ATOM 2641 C C . GLY A 1 335 ? 7.110 -8.929 -20.999 1.00 87.44 335 GLY A C 1
ATOM 2642 O O . GLY A 1 335 ? 6.309 -8.316 -21.706 1.00 87.44 335 GLY A O 1
ATOM 2643 N N . LEU A 1 336 ? 8.015 -8.301 -20.247 1.00 90.38 336 LEU A N 1
ATOM 2644 C CA . LEU A 1 336 ? 8.326 -6.867 -20.300 1.00 90.38 336 LEU A CA 1
ATOM 2645 C C . LEU A 1 336 ? 9.600 -6.579 -21.101 1.00 90.38 336 LEU A C 1
ATOM 2647 O O . LEU A 1 336 ? 9.802 -5.441 -21.525 1.00 90.38 336 LEU A O 1
ATOM 2651 N N . SER A 1 337 ? 10.437 -7.597 -21.281 1.00 91.56 337 SER A N 1
ATOM 2652 C CA . SER A 1 337 ? 11.699 -7.569 -22.012 1.00 91.56 337 SER A CA 1
ATOM 2653 C C . SER A 1 337 ? 11.845 -8.854 -22.820 1.00 91.56 337 SER A C 1
ATOM 2655 O O . SER A 1 337 ? 11.369 -9.899 -22.388 1.00 91.56 337 SER A O 1
ATOM 2657 N N . ASP A 1 338 ? 12.549 -8.782 -23.939 1.00 91.50 338 ASP A N 1
ATOM 2658 C CA . ASP A 1 338 ? 13.152 -9.948 -24.582 1.00 91.50 338 ASP A CA 1
ATOM 2659 C C . ASP A 1 338 ? 14.456 -10.318 -23.857 1.00 91.50 338 ASP A C 1
ATOM 2661 O O . ASP A 1 338 ? 14.959 -9.550 -23.024 1.00 91.50 338 ASP A O 1
ATOM 2665 N N . ASP A 1 339 ? 15.008 -11.490 -24.176 1.00 89.44 339 ASP A N 1
ATOM 2666 C CA . ASP A 1 339 ? 16.301 -11.931 -23.658 1.00 89.44 339 ASP A CA 1
ATOM 2667 C C . ASP A 1 339 ? 17.428 -10.945 -23.995 1.00 89.44 339 ASP A C 1
ATOM 2669 O O . ASP A 1 339 ? 17.452 -10.311 -25.055 1.00 89.44 339 ASP A O 1
ATOM 2673 N N . VAL A 1 340 ? 18.396 -10.840 -23.080 1.00 90.62 340 VAL A N 1
ATOM 2674 C CA . VAL A 1 340 ? 19.613 -10.061 -23.320 1.00 90.62 340 VAL A CA 1
ATOM 2675 C C . VAL A 1 340 ? 20.448 -10.778 -24.361 1.00 90.62 340 VAL A C 1
ATOM 2677 O O . VAL A 1 340 ? 20.809 -11.944 -24.205 1.00 90.62 340 VAL A O 1
ATOM 2680 N N . VAL A 1 341 ? 20.805 -10.044 -25.400 1.00 89.50 341 VAL A N 1
ATOM 2681 C CA . VAL A 1 341 ? 21.554 -10.559 -26.534 1.00 89.50 341 VAL A CA 1
ATOM 2682 C C . VAL A 1 341 ? 22.711 -9.634 -26.875 1.00 89.50 341 VAL A C 1
ATOM 2684 O O . VAL A 1 341 ? 22.730 -8.452 -26.524 1.00 89.50 341 VAL A O 1
ATOM 2687 N N . VAL A 1 342 ? 23.716 -10.189 -27.545 1.00 86.12 342 VAL A N 1
ATOM 2688 C CA . VAL A 1 342 ? 24.858 -9.419 -28.037 1.00 86.12 342 VAL A CA 1
ATOM 2689 C C . VAL A 1 342 ? 24.486 -8.859 -29.406 1.00 86.12 342 VAL A C 1
ATOM 2691 O O . VAL A 1 342 ? 24.406 -9.597 -30.383 1.00 86.12 342 VAL A O 1
ATOM 2694 N N . GLY A 1 343 ? 24.211 -7.560 -29.449 1.00 76.25 343 GLY A N 1
ATOM 2695 C CA . GLY A 1 343 ? 23.951 -6.817 -30.673 1.00 76.25 343 GLY A CA 1
ATOM 2696 C C . GLY A 1 343 ? 25.233 -6.284 -31.314 1.00 76.25 343 GLY A C 1
ATOM 2697 O O . GLY A 1 343 ? 26.352 -6.713 -31.013 1.00 76.25 343 GLY A O 1
ATOM 2698 N N . ASP A 1 344 ? 25.060 -5.301 -32.193 1.00 73.31 344 ASP A N 1
ATOM 2699 C CA . ASP A 1 344 ? 26.155 -4.700 -32.950 1.00 73.31 344 ASP A CA 1
ATOM 2700 C C . ASP A 1 344 ? 27.235 -4.096 -32.041 1.00 73.31 344 ASP A C 1
ATOM 2702 O O . ASP A 1 344 ? 26.964 -3.578 -30.952 1.00 73.31 344 ASP A O 1
ATOM 2706 N N . LEU A 1 345 ? 28.489 -4.146 -32.505 1.00 74.75 345 LEU A N 1
ATOM 2707 C CA . LEU A 1 345 ? 29.665 -3.651 -31.775 1.00 74.75 345 LEU A CA 1
ATOM 2708 C C . LEU A 1 345 ? 29.873 -4.327 -30.405 1.00 74.75 345 LEU A C 1
ATOM 2710 O O . LEU A 1 345 ? 30.418 -3.714 -29.487 1.00 74.75 345 LEU A O 1
ATOM 2714 N N . ASN A 1 346 ? 29.450 -5.590 -30.269 1.00 78.06 346 ASN A N 1
ATOM 2715 C CA . ASN A 1 346 ? 29.565 -6.382 -29.040 1.00 78.06 346 ASN A CA 1
ATOM 2716 C C . ASN A 1 346 ? 28.821 -5.754 -27.842 1.00 78.06 346 ASN A C 1
ATOM 2718 O O . ASN A 1 346 ? 29.184 -5.965 -26.680 1.00 78.06 346 ASN A O 1
ATOM 2722 N N . LYS A 1 347 ? 27.793 -4.941 -28.117 1.00 85.56 347 LYS A N 1
ATOM 2723 C CA . LYS A 1 347 ? 26.953 -4.327 -27.088 1.00 85.56 347 LYS A CA 1
ATOM 2724 C C . LYS A 1 347 ? 25.894 -5.308 -26.617 1.00 85.56 347 LYS A C 1
ATOM 2726 O O . LYS A 1 347 ? 25.251 -5.978 -27.415 1.00 85.56 347 LYS A O 1
ATOM 2731 N N . A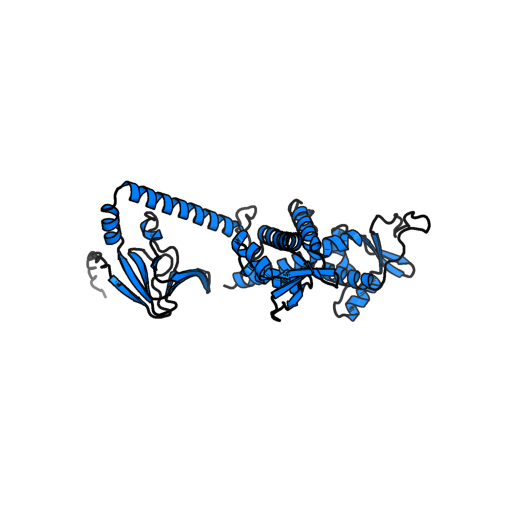RG A 1 348 ? 25.668 -5.346 -25.308 1.00 90.31 348 ARG A N 1
ATOM 2732 C CA . ARG A 1 348 ? 24.597 -6.144 -24.707 1.00 90.31 348 ARG A CA 1
ATOM 2733 C C . ARG A 1 348 ? 23.310 -5.334 -24.743 1.00 90.31 348 ARG A C 1
ATOM 2735 O O . ARG A 1 348 ? 23.247 -4.273 -24.121 1.00 90.31 348 ARG A O 1
ATOM 2742 N N . VAL A 1 349 ? 22.315 -5.816 -25.474 1.00 91.50 349 VAL A N 1
ATOM 2743 C CA . VAL A 1 349 ? 21.050 -5.116 -25.713 1.00 91.50 349 VAL A CA 1
ATOM 2744 C C . VAL A 1 349 ? 19.857 -6.020 -25.424 1.00 91.50 349 VAL A C 1
ATOM 2746 O O . VAL A 1 349 ? 19.967 -7.242 -25.481 1.00 91.50 349 VAL A O 1
ATOM 2749 N N . ALA A 1 350 ? 18.717 -5.412 -25.115 1.00 92.31 350 ALA A N 1
ATOM 2750 C CA . ALA A 1 350 ? 17.440 -6.105 -24.984 1.00 92.31 350 ALA A CA 1
ATOM 2751 C C . ALA A 1 350 ? 16.311 -5.219 -25.515 1.00 92.31 350 ALA A C 1
ATOM 2753 O O . ALA A 1 350 ? 16.326 -3.997 -25.333 1.00 92.31 350 ALA A O 1
ATOM 2754 N N . VAL A 1 351 ? 15.324 -5.828 -26.168 1.00 92.44 351 VAL A N 1
ATOM 2755 C CA . VAL A 1 351 ? 14.098 -5.133 -26.569 1.00 92.44 351 VAL A CA 1
ATOM 2756 C C . VAL A 1 351 ? 13.180 -5.081 -25.358 1.00 92.44 351 VAL A C 1
ATOM 2758 O O . VAL A 1 351 ? 12.865 -6.119 -24.786 1.00 92.44 351 VAL A O 1
ATOM 2761 N N . ILE A 1 352 ? 12.756 -3.888 -24.944 1.00 93.62 352 ILE A N 1
ATOM 2762 C CA . ILE A 1 352 ? 11.873 -3.721 -23.782 1.00 93.62 352 ILE A CA 1
ATOM 2763 C C . ILE A 1 352 ? 10.587 -3.010 -24.176 1.00 93.62 352 ILE A C 1
ATOM 2765 O O . ILE A 1 352 ? 10.616 -2.042 -24.938 1.00 93.62 352 ILE A O 1
ATOM 2769 N N . ASN A 1 353 ? 9.457 -3.412 -23.593 1.00 93.06 353 ASN A N 1
ATOM 2770 C CA . ASN A 1 353 ? 8.200 -2.686 -23.752 1.00 93.06 353 ASN A CA 1
ATOM 2771 C C . ASN A 1 353 ? 8.142 -1.507 -22.769 1.00 93.06 353 ASN A C 1
ATOM 2773 O O . ASN A 1 353 ? 7.554 -1.589 -21.686 1.00 93.06 353 ASN A O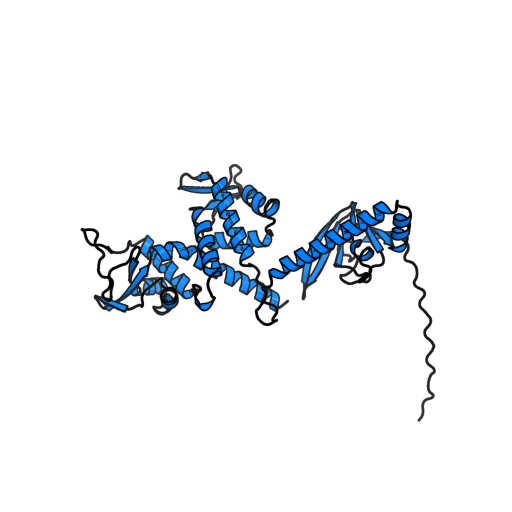 1
ATOM 2777 N N . LEU A 1 354 ? 8.780 -0.393 -23.141 1.00 92.44 354 LEU A N 1
ATOM 2778 C CA . LEU A 1 354 ? 8.888 0.802 -22.303 1.00 92.44 354 LEU A CA 1
ATOM 2779 C C . LEU A 1 354 ? 7.519 1.366 -21.911 1.00 92.44 354 LEU A C 1
ATOM 2781 O O . LEU A 1 354 ? 7.347 1.803 -20.771 1.00 92.44 354 LEU A O 1
ATOM 2785 N N . ALA A 1 355 ? 6.544 1.360 -22.823 1.00 89.88 355 ALA A N 1
ATOM 2786 C CA . ALA A 1 355 ? 5.199 1.862 -22.538 1.00 89.88 355 ALA A CA 1
ATOM 2787 C C . ALA A 1 355 ? 4.513 1.043 -21.432 1.00 89.88 355 ALA A C 1
ATOM 2789 O O . ALA A 1 355 ? 3.989 1.604 -20.463 1.00 89.88 355 ALA A O 1
ATOM 2790 N N . ARG A 1 356 ? 4.570 -0.290 -21.532 1.00 90.12 356 ARG A N 1
ATOM 2791 C CA . ARG A 1 356 ? 4.021 -1.203 -20.526 1.00 90.12 356 ARG A CA 1
ATOM 2792 C C . ARG A 1 356 ? 4.783 -1.101 -19.210 1.00 90.12 356 ARG A C 1
ATOM 2794 O O . ARG A 1 356 ? 4.133 -1.006 -18.170 1.00 90.12 356 ARG A O 1
ATOM 2801 N N . ILE A 1 357 ? 6.118 -1.048 -19.247 1.00 91.62 357 ILE A N 1
ATOM 2802 C CA . ILE A 1 357 ? 6.960 -0.866 -18.055 1.00 91.62 357 ILE A CA 1
ATOM 2803 C C . ILE A 1 357 ? 6.573 0.427 -17.337 1.00 91.62 357 ILE A C 1
ATOM 2805 O O . ILE A 1 357 ? 6.212 0.365 -16.168 1.00 91.62 357 ILE A O 1
ATOM 2809 N N . LYS A 1 358 ? 6.538 1.581 -18.018 1.00 89.38 358 LYS A N 1
ATOM 2810 C CA . LYS A 1 358 ? 6.140 2.865 -17.406 1.00 89.38 358 LYS A CA 1
ATOM 2811 C C . LYS A 1 358 ? 4.768 2.796 -16.730 1.00 89.38 358 LYS A C 1
ATOM 2813 O O . LYS A 1 358 ? 4.581 3.392 -15.673 1.00 89.38 358 LYS A O 1
ATOM 2818 N N . LYS A 1 359 ? 3.822 2.055 -17.315 1.00 87.00 359 LYS A N 1
ATOM 2819 C CA . LYS A 1 359 ? 2.463 1.905 -16.780 1.00 87.00 359 LYS A CA 1
ATOM 2820 C C . LYS A 1 359 ? 2.406 1.061 -15.503 1.00 87.00 359 LYS A C 1
ATOM 2822 O O . LYS A 1 359 ? 1.657 1.408 -14.593 1.00 87.00 359 LYS A O 1
ATOM 2827 N N . ILE A 1 360 ? 3.151 -0.044 -15.435 1.00 89.12 360 ILE A N 1
ATOM 2828 C CA . ILE A 1 360 ? 3.066 -0.994 -14.308 1.00 89.12 360 ILE A CA 1
ATOM 2829 C C . ILE A 1 360 ? 4.149 -0.785 -13.246 1.00 89.12 360 ILE A C 1
ATOM 2831 O O . ILE A 1 360 ? 3.973 -1.212 -12.109 1.00 89.12 360 ILE A O 1
ATOM 2835 N N . PHE A 1 361 ? 5.260 -0.129 -13.589 1.00 88.94 361 PHE A N 1
ATOM 2836 C CA . PHE A 1 361 ? 6.423 0.028 -12.717 1.00 88.94 361 PHE A CA 1
ATOM 2837 C C . PHE A 1 361 ? 6.096 0.654 -11.350 1.00 88.94 361 PHE A C 1
ATOM 2839 O O . PHE A 1 361 ? 6.560 0.108 -10.347 1.00 88.94 361 PHE A O 1
ATOM 2846 N N . PRO A 1 362 ? 5.246 1.700 -11.243 1.00 88.25 362 PRO A N 1
ATOM 2847 C CA . PRO A 1 362 ? 4.824 2.213 -9.938 1.00 88.25 362 PRO A CA 1
ATOM 2848 C C . PRO A 1 362 ? 4.160 1.143 -9.059 1.00 88.25 362 PRO A C 1
ATOM 2850 O O . PRO A 1 362 ? 4.411 1.087 -7.859 1.00 88.25 362 PRO A O 1
ATOM 2853 N N . ALA A 1 363 ? 3.363 0.254 -9.662 1.00 89.38 363 ALA A N 1
ATOM 2854 C CA . ALA A 1 363 ? 2.697 -0.829 -8.949 1.00 89.38 363 ALA A CA 1
ATOM 2855 C C . ALA A 1 363 ? 3.693 -1.902 -8.492 1.00 89.38 363 ALA A C 1
ATOM 2857 O O . ALA A 1 363 ? 3.606 -2.364 -7.359 1.00 89.38 363 ALA A O 1
ATOM 2858 N N . LEU A 1 364 ? 4.665 -2.261 -9.340 1.00 88.75 364 LEU A N 1
ATOM 2859 C CA . LEU A 1 364 ? 5.736 -3.201 -8.984 1.00 88.75 364 LEU A CA 1
ATOM 2860 C C . LEU A 1 364 ? 6.557 -2.687 -7.795 1.00 88.75 364 LEU A C 1
ATOM 2862 O O . LEU A 1 364 ? 6.780 -3.422 -6.835 1.00 88.75 364 LEU A O 1
ATOM 2866 N N . LYS A 1 365 ? 6.940 -1.405 -7.831 1.00 88.31 365 LYS A N 1
ATOM 2867 C CA . LYS A 1 365 ? 7.687 -0.739 -6.757 1.00 88.31 365 LYS A CA 1
ATOM 2868 C C . LYS A 1 365 ? 6.895 -0.731 -5.445 1.00 88.31 365 LYS A C 1
ATOM 2870 O O . LYS A 1 365 ? 7.406 -1.155 -4.411 1.00 88.31 365 LYS A O 1
ATOM 2875 N N . LEU A 1 366 ? 5.618 -0.340 -5.515 1.00 88.50 366 LEU A N 1
ATOM 2876 C CA . LEU A 1 366 ? 4.703 -0.342 -4.374 1.00 88.50 366 LEU A CA 1
ATOM 2877 C C . LEU A 1 366 ? 4.534 -1.746 -3.774 1.00 88.50 366 LEU A C 1
ATOM 2879 O O . LEU A 1 366 ? 4.611 -1.897 -2.560 1.00 88.50 366 LEU A O 1
ATOM 2883 N N . MET A 1 367 ? 4.328 -2.778 -4.596 1.00 86.81 367 MET A N 1
ATOM 2884 C CA . MET A 1 367 ? 4.183 -4.154 -4.106 1.00 86.81 367 MET A CA 1
ATOM 2885 C C . MET A 1 367 ? 5.454 -4.663 -3.421 1.00 86.81 367 MET A C 1
ATOM 2887 O O . MET A 1 367 ? 5.356 -5.278 -2.362 1.00 86.81 367 MET A O 1
ATOM 2891 N N . GLY A 1 368 ? 6.636 -4.376 -3.978 1.00 85.94 368 GLY A N 1
ATOM 2892 C CA . GLY A 1 368 ? 7.912 -4.714 -3.341 1.00 85.94 368 GLY A CA 1
ATOM 2893 C C . GLY A 1 368 ? 8.060 -4.053 -1.967 1.00 85.94 368 GLY A C 1
ATOM 2894 O O . GLY A 1 368 ? 8.364 -4.723 -0.980 1.00 85.94 368 GLY A O 1
ATOM 2895 N N . ALA A 1 369 ? 7.752 -2.758 -1.871 1.00 86.44 369 ALA A N 1
ATOM 2896 C CA . ALA A 1 369 ? 7.783 -2.027 -0.607 1.00 86.44 369 ALA A CA 1
ATOM 2897 C C . ALA A 1 369 ? 6.752 -2.561 0.410 1.00 86.44 369 ALA A C 1
ATOM 2899 O O . ALA A 1 369 ? 7.080 -2.767 1.578 1.00 86.44 369 ALA A O 1
ATOM 2900 N N . LEU A 1 370 ? 5.526 -2.870 -0.027 1.00 87.06 370 LEU A N 1
ATOM 2901 C CA . LEU A 1 370 ? 4.486 -3.457 0.827 1.00 87.06 370 LEU A CA 1
ATOM 2902 C C . LEU A 1 370 ? 4.876 -4.845 1.345 1.00 87.06 370 LEU A C 1
ATOM 2904 O O . LEU A 1 370 ? 4.602 -5.163 2.502 1.00 87.06 370 LEU A O 1
ATOM 2908 N N . ASN A 1 371 ? 5.527 -5.663 0.515 1.00 84.31 371 ASN A N 1
ATOM 2909 C CA . ASN A 1 371 ? 6.025 -6.975 0.923 1.00 84.31 371 ASN A CA 1
ATOM 2910 C C . ASN A 1 371 ? 7.095 -6.845 2.012 1.00 84.31 371 ASN A C 1
ATOM 2912 O O . ASN A 1 371 ? 6.988 -7.523 3.029 1.00 84.31 371 ASN A O 1
ATOM 2916 N N . LYS A 1 372 ? 8.035 -5.902 1.883 1.00 84.75 372 LYS A N 1
ATOM 2917 C CA . LYS A 1 372 ? 9.039 -5.612 2.925 1.00 84.75 372 LYS A CA 1
ATOM 2918 C C . LYS A 1 372 ? 8.405 -5.161 4.239 1.00 84.75 372 LYS A C 1
ATOM 2920 O O . LYS A 1 372 ? 8.801 -5.609 5.317 1.00 84.75 372 LYS A O 1
ATOM 2925 N N . VAL A 1 373 ? 7.382 -4.307 4.170 1.00 83.69 373 VAL A N 1
ATOM 2926 C CA . VAL A 1 373 ? 6.625 -3.905 5.364 1.00 83.69 373 VAL A CA 1
ATOM 2927 C C . VAL A 1 373 ? 5.935 -5.121 5.985 1.00 83.69 373 VAL A C 1
ATOM 2929 O O . VAL A 1 373 ? 6.060 -5.350 7.184 1.00 83.69 373 VAL A O 1
ATOM 2932 N N . ASN A 1 374 ? 5.270 -5.953 5.185 1.00 81.00 374 ASN A N 1
ATOM 2933 C CA . ASN A 1 374 ? 4.657 -7.187 5.672 1.00 81.00 374 ASN A CA 1
ATOM 2934 C C . ASN A 1 374 ? 5.679 -8.111 6.347 1.00 81.00 374 ASN A C 1
ATOM 2936 O O . ASN A 1 374 ? 5.454 -8.533 7.475 1.00 81.00 374 ASN A O 1
ATOM 2940 N N . GLU A 1 375 ? 6.820 -8.370 5.715 1.00 81.00 375 GLU A N 1
ATOM 2941 C CA . GLU A 1 375 ? 7.886 -9.218 6.255 1.00 81.00 375 GLU A CA 1
ATOM 2942 C C . GLU A 1 375 ? 8.467 -8.674 7.563 1.00 81.00 375 GLU A C 1
ATOM 2944 O O . GLU A 1 375 ? 8.634 -9.430 8.522 1.00 81.00 375 GLU A O 1
ATOM 2949 N N . SER A 1 376 ? 8.727 -7.367 7.644 1.00 76.81 376 SER A N 1
ATOM 2950 C CA . SER A 1 376 ? 9.255 -6.736 8.861 1.00 76.81 376 SER A CA 1
ATOM 2951 C C . SER A 1 376 ? 8.255 -6.792 10.022 1.00 76.81 376 SER A C 1
ATOM 2953 O O . SER A 1 376 ? 8.622 -7.169 11.138 1.00 76.81 376 SER A O 1
ATOM 2955 N N . LYS A 1 377 ? 6.971 -6.506 9.769 1.00 74.12 377 LYS A N 1
ATOM 2956 C CA . LYS A 1 377 ? 5.913 -6.557 10.790 1.00 74.12 377 LYS A CA 1
ATOM 2957 C C . LYS A 1 377 ? 5.598 -7.999 11.209 1.00 74.12 377 LYS A C 1
ATOM 2959 O O . LYS A 1 377 ? 5.307 -8.236 12.379 1.00 74.12 377 LYS A O 1
ATOM 2964 N N . THR A 1 378 ? 5.711 -8.970 10.302 1.00 63.50 378 THR A N 1
ATOM 2965 C CA . THR A 1 378 ? 5.539 -10.400 10.611 1.00 63.50 378 THR A CA 1
ATOM 2966 C C . THR A 1 378 ? 6.742 -10.975 11.358 1.00 63.50 378 THR A C 1
ATOM 2968 O O . THR A 1 378 ? 6.562 -11.762 12.285 1.00 63.50 378 THR A O 1
ATOM 2971 N N . SER A 1 379 ? 7.964 -10.541 11.042 1.00 55.53 379 SER A N 1
ATOM 2972 C CA . SER A 1 379 ? 9.173 -10.918 11.791 1.00 55.53 379 SER A CA 1
ATOM 2973 C C . SER A 1 379 ? 9.143 -10.352 13.211 1.00 55.53 379 SER A C 1
ATOM 2975 O O . SER A 1 379 ? 9.387 -11.083 14.167 1.00 55.53 379 SER A O 1
ATOM 2977 N N . GLY A 1 380 ? 8.712 -9.098 13.379 1.00 48.34 380 GLY A N 1
ATOM 2978 C CA . GLY A 1 380 ? 8.435 -8.519 14.698 1.00 48.34 380 GLY A CA 1
ATOM 2979 C C . GLY A 1 380 ? 7.307 -9.227 15.463 1.00 48.34 380 GLY A C 1
ATOM 2980 O O . GLY A 1 380 ? 7.286 -9.189 16.690 1.00 48.34 380 GLY A O 1
ATOM 2981 N N . ALA A 1 381 ? 6.391 -9.910 14.769 1.00 41.66 381 ALA A N 1
ATOM 2982 C CA . ALA A 1 381 ? 5.334 -10.714 15.383 1.00 41.66 381 ALA A CA 1
ATOM 2983 C C . ALA A 1 381 ? 5.772 -12.149 15.742 1.00 41.66 381 ALA A C 1
ATOM 2985 O O . ALA A 1 381 ? 5.192 -12.731 16.650 1.00 41.66 381 ALA A O 1
ATOM 2986 N N . LYS A 1 382 ? 6.784 -12.725 15.068 1.00 33.28 382 LYS A N 1
ATOM 2987 C CA . LYS A 1 382 ? 7.299 -14.086 15.348 1.00 33.28 382 LYS A CA 1
ATOM 2988 C C . LYS A 1 382 ? 8.217 -14.165 16.576 1.00 33.28 382 LYS A C 1
ATOM 2990 O O . LYS A 1 382 ? 8.367 -15.245 17.137 1.00 33.28 382 LYS A O 1
ATOM 2995 N N . TYR A 1 383 ? 8.801 -13.047 17.009 1.00 30.66 383 TYR A N 1
ATOM 2996 C CA . TYR A 1 383 ? 9.655 -12.973 18.206 1.00 30.66 383 TYR A CA 1
ATOM 2997 C C . TYR A 1 383 ? 8.930 -12.460 19.471 1.00 30.66 383 TYR A C 1
ATOM 2999 O O . TYR A 1 383 ? 9.591 -12.228 20.488 1.00 30.66 383 TYR A O 1
ATOM 3007 N N . ASN A 1 384 ? 7.596 -12.307 19.432 1.00 29.83 384 ASN A N 1
ATOM 3008 C CA . ASN A 1 384 ? 6.792 -11.705 20.507 1.00 29.83 384 ASN A CA 1
ATOM 3009 C C . ASN A 1 384 ? 5.719 -12.616 21.103 1.00 29.83 384 ASN A C 1
ATOM 3011 O O . ASN A 1 384 ? 4.881 -13.139 20.338 1.00 29.83 384 ASN A O 1
#

Foldseek 3Di:
DDDDDDDDDDDDDDDPDDDDWFKDKAAAFAWPDFFFAQAFWKKAWQAAKKWWWADDDPDIDTDDIDGHGDIPPVLLLLPPPRNTHHTIMGTNHTTMMTIGGSVNVVVVVVPDDVVVVVVVSVVSVVVVVVVVVVVVVVLCCQPPDPPPDGRFRFPDDLVLLLVLLVLLLVLQVPAWDADPVRKTKDFQVSSCCCQCVPVNRDVVSVVLLVVLCVVVVQWDFAADPVRDRGMIIGNDSVLSVLLSVLSVVQVVDDPLLHQDADPLLLVLLVLQVVVCVVPPFDDQADPVRHGDADPPGHGQDPQKGKGQSVVSCVVCVVVVNNHDLVNNVSCCVNVQKPHFDQDPPRTTIIIGNNVVCVSCSSNNSSVNSSVVVRVVVSVVSVVD

Solvent-accessible surface area (backbone atoms only — not comparable to full-atom values): 21456 Å² total; per-residue (Å²): 139,81,86,81,86,81,81,82,81,78,88,77,82,83,77,83,76,81,73,75,60,45,82,45,78,38,50,56,70,36,68,79,48,50,53,63,35,81,46,66,44,30,35,36,30,69,37,46,31,35,38,31,30,39,84,52,70,86,46,74,46,80,75,51,76,47,44,53,78,42,73,45,59,55,71,24,70,78,30,84,87,72,30,28,31,92,39,19,35,29,21,68,35,64,22,34,29,38,39,40,22,49,71,60,50,48,56,57,55,68,73,43,63,71,67,58,55,55,51,53,53,51,51,52,52,49,51,47,56,49,50,52,50,48,50,51,57,58,50,52,45,32,49,87,39,89,85,84,49,84,36,70,68,38,77,72,37,74,65,53,54,46,50,51,31,49,49,53,21,51,49,41,70,74,62,39,40,75,45,95,90,59,28,34,35,40,52,44,69,61,53,46,45,49,39,43,78,71,65,63,46,58,63,72,59,49,53,56,50,51,51,49,34,38,77,70,68,56,40,47,78,36,62,42,99,85,71,41,83,41,25,40,35,32,67,57,54,62,56,34,50,43,30,44,52,49,55,54,55,43,68,75,42,59,79,91,72,36,79,65,69,51,72,60,25,51,49,49,51,51,52,43,54,59,48,43,74,78,45,74,71,71,84,48,43,49,100,86,68,49,61,32,75,35,80,91,84,40,66,42,55,92,51,38,42,76,40,60,49,52,56,45,25,51,54,26,44,77,70,71,64,68,49,52,82,73,32,50,50,36,38,32,77,55,70,41,27,50,71,80,40,78,46,78,95,78,36,37,28,26,41,28,32,52,52,60,45,68,59,45,45,66,36,55,53,49,51,54,53,50,50,54,51,21,51,52,56,37,53,62,52,74,79,68